Protein 4CBP (pdb70)

Organism: Drosophila melanogaster (NCBI:txid7227)

Solvent-accessible surface area: 21229 Å² total

B-factor: mean 26.43, std 11.78, range [4.87, 69.65]

CATH classification: 2.60.40.10 (+1 more: 2.60.40.10)

Structure (mmCIF, N/CA/C/O backbone):
data_4CBP
#
_entry.id   4CBP
#
_cell.length_a   49.856
_cell.length_b   99.732
_cell.length_c   56.280
_cell.angle_alpha   90.00
_cell.angle_beta   91.99
_cell.angle_gamma   90.00
#
_symmetry.space_group_name_H-M   'P 1 21 1'
#
loop_
_entity.id
_entity.type
_entity.pdbx_description
1 polymer 'NEURAL/ECTODERMAL DEVELOPMENT FACTOR IMP-L2'
2 non-polymer GLYCEROL
3 water water
#
loop_
_atom_site.group_PDB
_atom_site.id
_atom_site.type_symbol
_atom_site.label_atom_id
_atom_site.label_alt_id
_atom_site.label_comp_id
_atom_site.label_asym_id
_atom_site.label_entity_id
_atom_site.label_seq_id
_atom_site.pdbx_PDB_ins_code
_atom_site.Cartn_x
_atom_site.Cartn_y
_atom_site.Cartn_z
_atom_site.occupancy
_atom_site.B_iso_or_equiv
_atom_site.auth_seq_id
_atom_site.auth_comp_id
_atom_site.auth_asym_id
_atom_site.auth_atom_id
_atom_site.pdbx_PDB_model_num
ATOM 1 N N . PRO A 1 44 ? 3.425 -18.080 47.367 1.00 43.75 23 PRO A N 1
ATOM 2 C CA . PRO A 1 44 ? 3.342 -18.916 48.570 1.00 45.16 23 PRO A CA 1
ATOM 3 C C . PRO A 1 44 ? 2.661 -18.159 49.705 1.00 47.97 23 PRO A C 1
ATOM 4 O O . PRO A 1 44 ? 2.919 -18.331 50.897 1.00 50.34 23 PRO A O 1
ATOM 8 N N . ARG A 1 45 ? 1.727 -17.334 49.259 1.00 47.50 24 ARG A N 1
ATOM 9 C CA . ARG A 1 45 ? 0.962 -16.337 50.006 1.00 45.97 24 ARG A CA 1
ATOM 10 C C . ARG A 1 45 ? 1.323 -15.899 51.437 1.00 43.05 24 ARG A C 1
ATOM 11 O O . ARG A 1 45 ? 0.563 -15.141 52.023 1.00 44.21 24 ARG A O 1
ATOM 19 N N . ASN A 1 46 ? 2.443 -16.314 52.017 1.00 42.99 25 ASN A N 1
ATOM 20 C CA . ASN A 1 46 ? 3.079 -15.350 52.906 1.00 40.51 25 ASN A CA 1
ATOM 21 C C . ASN A 1 46 ? 3.783 -14.472 51.904 1.00 36.43 25 ASN A C 1
ATOM 22 O O . ASN A 1 46 ? 4.408 -14.978 50.970 1.00 34.37 25 ASN A O 1
ATOM 27 N N . ARG A 1 47 ? 3.641 -13.164 52.065 1.00 34.40 26 ARG A N 1
ATOM 28 C CA . ARG A 1 47 ? 4.109 -12.229 51.059 1.00 31.87 26 ARG A CA 1
ATOM 29 C C . ARG A 1 47 ? 5.626 -12.301 50.891 1.00 27.15 26 ARG A C 1
ATOM 30 O O . ARG A 1 47 ? 6.164 -11.909 49.857 1.00 28.41 26 ARG A O 1
ATOM 38 N N . ALA A 1 48 ? 6.304 -12.828 51.904 1.00 24.52 27 ALA A N 1
ATOM 39 C CA . ALA A 1 48 ? 7.763 -12.933 51.898 1.00 22.15 27 ALA A CA 1
ATOM 40 C C . ALA A 1 48 ? 8.312 -13.790 50.754 1.00 22.71 27 ALA A C 1
ATOM 41 O O . ALA A 1 48 ? 9.493 -13.711 50.434 1.00 22.53 27 ALA A O 1
ATOM 43 N N . PHE A 1 49 ? 7.467 -14.620 50.149 1.00 23.52 28 PHE A N 1
ATOM 44 C CA . PHE A 1 49 ? 7.944 -15.513 49.100 1.00 26.34 28 PHE A CA 1
ATOM 45 C C . PHE A 1 49 ? 7.622 -15.037 47.680 1.00 28.34 28 PHE A C 1
ATOM 46 O O . PHE A 1 49 ? 7.799 -15.789 46.730 1.00 30.35 28 PHE A O 1
ATOM 54 N N . GLU A 1 50 ? 7.172 -13.790 47.531 1.00 29.82 29 GLU A N 1
ATOM 55 C CA . GLU A 1 50 ? 6.702 -13.290 46.230 1.00 32.98 29 GLU A CA 1
ATOM 56 C C . GLU A 1 50 ? 7.618 -12.290 45.497 1.00 36.60 29 GLU A C 1
ATOM 57 O O . GLU A 1 50 ? 7.126 -11.494 44.685 1.00 38.45 29 GLU A O 1
ATOM 63 N N . ALA A 1 51 ? 8.922 -12.298 45.760 1.00 37.47 30 ALA A N 1
ATOM 64 C CA . ALA A 1 51 ? 9.824 -11.403 45.015 1.00 37.10 30 ALA A CA 1
ATOM 65 C C . ALA A 1 51 ? 9.831 -11.792 43.537 1.00 36.97 30 ALA A C 1
ATOM 66 O O . ALA A 1 51 ? 9.775 -12.983 43.226 1.00 38.36 30 ALA A O 1
ATOM 68 N N . ASP A 1 52 ? 9.895 -10.823 42.621 1.00 34.84 31 ASP A N 1
ATOM 69 C CA . ASP A 1 52 ? 9.970 -9.392 42.912 1.00 31.75 31 ASP A CA 1
ATOM 70 C C . ASP A 1 52 ? 8.592 -8.742 42.825 1.00 27.88 31 ASP A C 1
ATOM 71 O O . ASP A 1 52 ? 7.862 -8.964 41.858 1.00 29.42 31 ASP A O 1
ATOM 76 N N . TRP A 1 53 ? 8.240 -7.925 43.811 1.00 23.68 32 TRP A N 1
ATOM 77 C CA . TRP A 1 53 ? 7.007 -7.153 43.728 1.00 20.68 32 TRP A CA 1
ATOM 78 C C . TRP A 1 53 ? 7.229 -5.762 44.309 1.00 17.76 32 TRP A C 1
ATOM 79 O O . TRP A 1 53 ? 8.101 -5.568 45.158 1.00 16.89 32 TRP A O 1
ATOM 90 N N . LEU A 1 54 ? 6.444 -4.798 43.844 1.00 16.74 33 LEU A N 1
ATOM 91 C CA . LEU A 1 54 ? 6.630 -3.405 44.245 1.00 15.27 33 LEU A CA 1
ATOM 92 C C . LEU A 1 54 ? 5.350 -2.612 43.977 1.00 16.30 33 LEU A C 1
ATOM 93 O O . LEU A 1 54 ? 4.783 -2.683 42.880 1.00 19.38 33 LEU A O 1
ATOM 98 N N . LYS A 1 55 ? 4.888 -1.879 44.988 1.00 15.36 34 LYS A N 1
ATOM 99 C CA . LYS A 1 55 ? 3.624 -1.151 44.910 1.00 16.16 34 LYS A CA 1
ATOM 100 C C . LYS A 1 55 ? 3.761 0.235 45.527 1.00 14.92 34 LYS A C 1
ATOM 101 O O . LYS A 1 55 ? 4.339 0.360 46.604 1.00 14.83 34 LYS A O 1
ATOM 107 N N . PHE A 1 56 ? 3.220 1.266 44.873 1.00 14.68 35 PHE A N 1
ATOM 108 C CA . PHE A 1 56 ? 3.126 2.580 45.524 1.00 14.22 35 PHE A CA 1
ATOM 109 C C . PHE A 1 56 ? 2.195 2.520 46.724 1.00 14.88 35 PHE A C 1
ATOM 110 O O . PHE A 1 56 ? 1.106 1.939 46.641 1.00 16.58 35 PHE A O 1
ATOM 118 N N . THR A 1 57 ? 2.625 3.111 47.837 1.00 13.85 36 THR A N 1
ATOM 119 C CA . THR A 1 57 ? 1.756 3.284 48.996 1.00 13.89 36 THR A CA 1
ATOM 120 C C . THR A 1 57 ? 1.450 4.773 49.208 1.00 13.93 36 THR A C 1
ATOM 121 O O . THR A 1 57 ? 0.439 5.122 49.811 1.00 16.19 36 THR A O 1
ATOM 125 N N . LYS A 1 58 ? 2.324 5.644 48.712 1.00 14.27 37 LYS A N 1
ATOM 126 C CA . LYS A 1 58 ? 1.972 7.058 48.534 1.00 16.61 37 LYS A CA 1
ATOM 127 C C . LYS A 1 58 ? 2.415 7.488 47.153 1.00 17.17 37 LYS A C 1
ATOM 128 O O . LYS A 1 58 ? 3.603 7.630 46.894 1.00 15.57 37 LYS A O 1
ATOM 134 N N A THR A 1 59 ? 1.458 7.650 46.246 0.43 16.97 38 THR A N 1
ATOM 135 N N C THR A 1 59 ? 1.451 7.702 46.268 0.57 17.89 38 THR A N 1
ATOM 136 C CA A THR A 1 59 ? 1.777 8.161 44.924 0.43 19.16 38 THR A CA 1
ATOM 137 C CA C THR A 1 59 ? 1.741 8.146 44.915 0.57 21.41 38 THR A CA 1
ATOM 138 C C A THR A 1 59 ? 1.933 9.664 45.016 0.43 20.53 38 THR A C 1
ATOM 139 C C C THR A 1 59 ? 1.849 9.666 44.905 0.57 22.30 38 THR A C 1
ATOM 140 O O A THR A 1 59 ? 1.167 10.332 45.710 0.43 22.50 38 THR A O 1
ATOM 141 O O C THR A 1 59 ? 0.964 10.349 45.427 0.57 25.04 38 THR A O 1
ATOM 148 N N . PRO A 1 60 ? 2.936 10.207 44.325 1.00 22.40 39 PRO A N 1
ATOM 149 C CA . PRO A 1 60 ? 3.074 11.665 44.292 1.00 23.07 39 PRO A CA 1
ATOM 150 C C . PRO A 1 60 ? 1.882 12.314 43.579 1.00 25.34 39 PRO A C 1
ATOM 151 O O . PRO A 1 60 ? 1.261 11.695 42.713 1.00 24.91 39 PRO A O 1
ATOM 155 N N . PRO A 1 61 ? 1.544 13.546 43.966 1.00 26.15 40 PRO A N 1
ATOM 156 C CA . PRO A 1 61 ? 0.406 14.250 43.364 1.00 27.26 40 PRO A CA 1
ATOM 157 C C . PRO A 1 61 ? 0.612 14.448 41.861 1.00 26.54 40 PRO A C 1
ATOM 158 O O . PRO A 1 61 ? 1.754 14.603 41.429 1.00 26.29 40 PRO A O 1
ATOM 162 N N . THR A 1 62 ? -0.456 14.424 41.070 1.00 26.51 41 THR A N 1
ATOM 163 C CA . THR A 1 62 ? -0.287 14.550 39.626 1.00 25.91 41 THR A CA 1
ATOM 164 C C . THR A 1 62 ? 0.092 15.987 39.265 1.00 24.55 41 THR A C 1
ATOM 165 O O . THR A 1 62 ? 0.786 16.237 38.278 1.00 23.14 41 THR A O 1
ATOM 169 N N . LYS A 1 63 ? -0.352 16.926 40.089 1.00 26.40 42 LYS A N 1
ATOM 170 C CA . LYS A 1 63 ? -0.122 18.340 39.833 1.00 26.83 42 LYS A CA 1
ATOM 171 C C . LYS A 1 63 ? -0.057 19.123 41.134 1.00 26.32 42 LYS A C 1
ATOM 172 O O . LYS A 1 63 ? -0.829 18.870 42.057 1.00 27.72 42 LYS A O 1
ATOM 178 N N . LEU A 1 64 ? 0.886 20.057 41.207 1.00 23.48 43 LEU A N 1
ATOM 179 C CA . LEU A 1 64 ? 0.999 20.959 42.345 1.00 23.48 43 LEU A CA 1
ATOM 180 C C . LEU A 1 64 ? 1.120 22.379 41.835 1.00 25.43 43 LEU A C 1
ATOM 181 O O . LEU A 1 64 ? 1.729 22.617 40.790 1.00 25.93 43 LEU A O 1
ATOM 186 N N . GLN A 1 65 ? 0.525 23.312 42.573 1.00 25.33 44 GLN A N 1
ATOM 187 C CA . GLN A 1 65 ? 0.643 24.730 42.277 1.00 25.66 44 GLN A CA 1
ATOM 188 C C . GLN A 1 65 ? 1.535 25.376 43.318 1.00 24.96 44 GLN A C 1
ATOM 189 O O . GLN A 1 65 ? 1.201 25.378 44.505 1.00 26.18 44 GLN A O 1
ATOM 195 N N . GLN A 1 66 ? 2.665 25.925 42.886 1.00 22.03 45 GLN A N 1
ATOM 196 C CA . GLN A 1 66 ? 3.577 26.558 43.826 1.00 21.02 45 GLN A CA 1
ATOM 197 C C . GLN A 1 66 ? 3.136 27.972 44.158 1.00 23.05 45 GLN A C 1
ATOM 198 O O . GLN A 1 66 ? 2.981 28.801 43.262 1.00 25.58 45 GLN A O 1
ATOM 204 N N . ALA A 1 67 ? 2.937 28.247 45.444 1.00 21.90 46 ALA A N 1
ATOM 205 C CA . ALA A 1 67 ? 2.702 29.617 45.882 1.00 24.06 46 ALA A CA 1
ATOM 206 C C . ALA A 1 67 ? 4.039 30.342 45.904 1.00 23.95 46 ALA A C 1
ATOM 207 O O . ALA A 1 67 ? 5.082 29.723 46.088 1.00 26.03 46 ALA A O 1
ATOM 209 N N . ASP A 1 68 ? 4.017 31.653 45.711 1.00 23.38 47 ASP A N 1
ATOM 210 C CA . ASP A 1 68 ? 5.257 32.409 45.703 1.00 23.46 47 ASP A CA 1
ATOM 211 C C . ASP A 1 68 ? 5.982 32.245 47.038 1.00 25.96 47 ASP A C 1
ATOM 212 O O . ASP A 1 68 ? 5.374 32.372 48.103 1.00 26.97 47 ASP A O 1
ATOM 217 N N . GLY A 1 69 ? 7.272 31.930 46.974 1.00 25.74 48 GLY A N 1
ATOM 218 C CA . GLY A 1 69 ? 8.069 31.724 48.170 1.00 26.44 48 GLY A CA 1
ATOM 219 C C . GLY A 1 69 ? 7.889 30.392 48.882 1.00 27.12 48 GLY A C 1
ATOM 220 O O . GLY A 1 69 ? 8.570 30.127 49.881 1.00 27.90 48 GLY A O 1
ATOM 221 N N . ALA A 1 70 ? 6.986 29.547 48.389 1.00 26.15 49 ALA A N 1
ATOM 222 C CA . ALA A 1 70 ? 6.725 28.270 49.052 1.00 23.52 49 ALA A CA 1
ATOM 223 C C . ALA A 1 70 ? 7.798 27.236 48.741 1.00 23.71 49 ALA A C 1
ATOM 224 O O . ALA A 1 70 ? 8.317 27.178 47.624 1.00 24.79 49 ALA A O 1
ATOM 226 N N . THR A 1 71 ? 8.133 26.429 49.745 1.00 22.24 50 THR A N 1
ATOM 227 C CA . THR A 1 71 ? 8.984 25.263 49.537 1.00 22.96 50 THR A CA 1
ATOM 228 C C . THR A 1 71 ? 8.066 24.089 49.267 1.00 23.41 50 THR A C 1
ATOM 229 O O . THR A 1 71 ? 7.132 23.838 50.036 1.00 24.49 50 THR A O 1
ATOM 233 N N . ILE A 1 72 ? 8.309 23.393 48.157 1.00 21.37 51 ILE A N 1
ATOM 234 C CA . ILE A 1 72 ? 7.505 22.248 47.777 1.00 19.96 51 ILE A CA 1
ATOM 235 C C . ILE A 1 72 ? 8.198 20.974 48.230 1.00 19.72 51 ILE A C 1
ATOM 236 O O . ILE A 1 72 ? 9.387 20.791 47.989 1.00 18.67 51 ILE A O 1
ATOM 241 N N . GLU A 1 73 ? 7.458 20.109 48.910 1.00 20.13 52 GLU A N 1
ATOM 242 C CA . GLU A 1 73 ? 7.973 18.781 49.225 1.00 20.70 52 GLU A CA 1
ATOM 243 C C . GLU A 1 73 ? 7.116 17.730 48.533 1.00 19.64 52 GLU A C 1
ATOM 244 O O . GLU A 1 73 ? 5.933 17.591 48.844 1.00 23.01 52 GLU A O 1
ATOM 250 N N . ILE A 1 74 ? 7.706 17.009 47.578 1.00 16.81 53 ILE A N 1
ATOM 251 C CA . ILE A 1 74 ? 6.974 15.980 46.852 1.00 15.45 53 ILE A CA 1
ATOM 252 C C . ILE A 1 74 ? 7.311 14.647 47.493 1.00 15.32 53 ILE A C 1
ATOM 253 O O . ILE A 1 74 ? 8.478 14.272 47.568 1.00 16.02 53 ILE A O 1
ATOM 258 N N . VAL A 1 75 ? 6.291 13.937 47.955 1.00 14.72 54 VAL A N 1
ATOM 259 C CA . VAL A 1 75 ? 6.512 12.694 48.692 1.00 13.20 54 VAL A CA 1
ATOM 260 C C . VAL A 1 75 ? 6.097 11.482 47.883 1.00 13.50 54 VAL A C 1
ATOM 261 O O . VAL A 1 75 ? 5.010 11.442 47.314 1.00 16.30 54 VAL A O 1
ATOM 265 N N A CYS A 1 76 ? 6.987 10.497 47.866 0.53 12.59 55 CYS A N 1
ATOM 266 N N B CYS A 1 76 ? 6.957 10.481 47.802 0.47 12.74 55 CYS A N 1
ATOM 267 C CA A CYS A 1 76 ? 6.757 9.209 47.232 0.53 13.07 55 CYS A CA 1
ATOM 268 C CA B CYS A 1 76 ? 6.498 9.214 47.253 0.47 13.27 55 CYS A CA 1
ATOM 269 C C A CYS A 1 76 ? 6.952 8.115 48.278 0.53 12.58 55 CYS A C 1
ATOM 270 C C B CYS A 1 76 ? 6.966 8.081 48.142 0.47 12.37 55 CYS A C 1
ATOM 271 O O A CYS A 1 76 ? 7.878 8.199 49.083 0.53 14.29 55 CYS A O 1
ATOM 272 O O B CYS A 1 76 ? 8.074 8.097 48.681 0.47 13.44 55 CYS A O 1
ATOM 277 N N . GLU A 1 77 ? 6.095 7.095 48.292 1.00 11.30 56 GLU A N 1
ATOM 278 C CA . GLU A 1 77 ? 6.329 5.982 49.196 1.00 10.76 56 GLU A CA 1
ATOM 279 C C . GLU A 1 77 ? 5.917 4.708 48.495 1.00 10.78 56 GLU A C 1
ATOM 280 O O . GLU A 1 77 ? 4.957 4.704 47.724 1.00 11.69 56 GLU A O 1
ATOM 302 N N . GLY A 1 80 ? 7.813 -3.075 48.882 1.00 13.14 59 GLY A N 1
ATOM 303 C CA . GLY A 1 80 ? 8.087 -4.200 48.007 1.00 14.10 59 GLY A CA 1
ATOM 304 C C . GLY A 1 80 ? 9.077 -5.182 48.589 1.00 14.23 59 GLY A C 1
ATOM 305 O O . GLY A 1 80 ? 9.534 -5.020 49.714 1.00 14.43 59 GLY A O 1
ATOM 306 N N . SER A 1 81 ? 9.394 -6.221 47.821 1.00 15.12 60 SER A N 1
ATOM 307 C CA . SER A 1 81 ? 10.359 -7.221 48.265 1.00 16.06 60 SER A CA 1
ATOM 308 C C . SER A 1 81 ? 11.778 -6.655 48.352 1.00 15.77 60 SER A C 1
ATOM 309 O O . SER A 1 81 ? 12.110 -5.665 47.680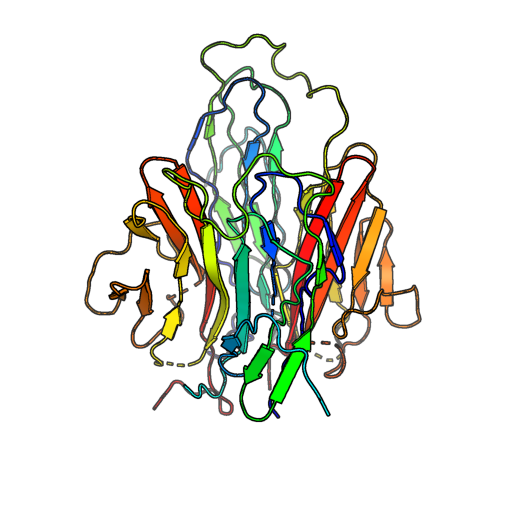 1.00 16.95 60 SER A O 1
ATOM 312 N N . GLN A 1 82 ? 12.601 -7.294 49.186 1.00 15.63 61 GLN A N 1
ATOM 313 C CA . GLN A 1 82 ? 13.968 -6.858 49.460 1.00 16.06 61 GLN A CA 1
ATOM 314 C C . GLN A 1 82 ? 13.966 -5.403 49.925 1.00 15.76 61 GLN A C 1
ATOM 315 O O . GLN A 1 82 ? 13.106 -5.027 50.715 1.00 16.63 61 GLN A O 1
ATOM 321 N N . VAL A 1 83 ? 14.927 -4.600 49.468 1.00 14.57 62 VAL A N 1
ATOM 322 C CA . VAL A 1 83 ? 14.970 -3.183 49.844 1.00 15.45 62 VAL A CA 1
ATOM 323 C C . VAL A 1 83 ? 14.819 -2.322 48.590 1.00 15.81 62 VAL A C 1
ATOM 324 O O . VAL A 1 83 ? 15.790 -2.077 47.872 1.00 17.53 62 VAL A O 1
ATOM 328 N N . PRO A 1 84 ? 13.592 -1.874 48.307 1.00 14.30 63 PRO A N 1
ATOM 329 C CA . PRO A 1 84 ? 13.374 -1.055 47.113 1.00 13.81 63 PRO A CA 1
ATOM 330 C C . PRO A 1 84 ? 14.146 0.248 47.211 1.00 13.67 63 PRO A C 1
ATOM 331 O O . PRO A 1 84 ? 14.331 0.776 48.318 1.00 15.27 63 PRO A O 1
ATOM 335 N N . SER A 1 85 ? 14.609 0.749 46.071 1.00 14.79 64 SER A N 1
ATOM 336 C CA . SER A 1 85 ? 15.267 2.048 46.031 1.00 14.99 64 SER A CA 1
ATOM 337 C C . SER A 1 85 ? 14.384 3.061 45.330 1.00 14.66 64 SER A C 1
ATOM 338 O O . SER A 1 85 ? 13.639 2.709 44.415 1.00 15.08 64 SER A O 1
ATOM 341 N N . ILE A 1 86 ? 14.479 4.319 45.752 1.00 13.36 65 ILE A N 1
ATOM 342 C CA . ILE A 1 86 ? 13.752 5.402 45.098 1.00 12.39 65 ILE A CA 1
ATOM 343 C C . ILE A 1 86 ? 14.698 6.466 44.564 1.00 13.32 65 ILE A C 1
ATOM 344 O O . ILE A 1 86 ? 15.586 6.944 45.278 1.00 14.84 65 ILE A O 1
ATOM 349 N N A GLN A 1 87 ? 14.511 6.809 43.295 0.64 14.06 66 GLN A N 1
ATOM 350 N N B GLN A 1 87 ? 14.481 6.852 43.312 0.36 15.48 66 GLN A N 1
ATOM 351 C CA A GLN A 1 87 ? 15.257 7.875 42.649 0.64 17.07 66 GLN A CA 1
ATOM 352 C CA B GLN A 1 87 ? 15.288 7.866 42.648 0.36 18.68 66 GLN A CA 1
ATOM 353 C C A GLN A 1 87 ? 14.288 8.938 42.153 0.64 17.41 66 GLN A C 1
ATOM 354 C C B GLN A 1 87 ? 14.399 8.926 42.001 0.36 17.74 66 GLN A C 1
ATOM 355 O O A GLN A 1 87 ? 13.198 8.623 41.675 0.64 18.27 66 GLN A O 1
ATOM 356 O O B GLN A 1 87 ? 13.465 8.595 41.270 0.36 16.72 66 GLN A O 1
ATOM 367 N N . TRP A 1 88 ? 14.681 10.198 42.275 1.00 17.74 67 TRP A N 1
ATOM 368 C CA . TRP A 1 88 ? 13.915 11.283 41.678 1.00 17.60 67 TRP A CA 1
ATOM 369 C C . TRP A 1 88 ? 14.604 11.783 40.413 1.00 18.88 67 TRP A C 1
ATOM 370 O O . TRP A 1 88 ? 15.800 12.065 40.415 1.00 20.79 67 TRP A O 1
ATOM 381 N N . VAL A 1 89 ? 13.835 11.898 39.338 1.00 18.63 68 VAL A N 1
ATOM 382 C CA . VAL A 1 89 ? 14.346 12.397 38.069 1.00 20.47 68 VAL A CA 1
ATOM 383 C C . VAL A 1 89 ? 13.633 13.691 37.708 1.00 20.14 68 VAL A C 1
ATOM 384 O O . VAL A 1 89 ? 12.402 13.738 37.656 1.00 21.14 68 VAL A O 1
ATOM 388 N N . VAL A 1 90 ? 14.409 14.745 37.478 1.00 19.63 69 VAL A N 1
ATOM 389 C CA . VAL A 1 90 ? 13.842 16.040 37.140 1.00 20.57 69 VAL A CA 1
ATOM 390 C C . VAL A 1 90 ? 13.863 16.253 35.632 1.00 22.03 69 VAL A C 1
ATOM 391 O O . VAL A 1 90 ? 14.888 16.045 34.984 1.00 22.43 69 VAL A O 1
ATOM 395 N N . GLY A 1 91 ? 12.723 16.648 35.074 1.00 23.32 70 GLY A N 1
ATOM 396 C CA . GLY A 1 91 ? 12.657 17.078 33.689 1.00 25.51 70 GLY A CA 1
ATOM 397 C C . GLY A 1 91 ? 12.850 15.999 32.640 1.00 30.45 70 GLY A C 1
ATOM 398 O O . GLY A 1 91 ? 13.226 16.291 31.508 1.00 35.44 70 GLY A O 1
ATOM 399 N N . HIS A 1 92 ? 12.596 14.751 33.010 1.00 31.63 71 HIS A N 1
ATOM 400 C CA . HIS A 1 92 ? 12.641 13.646 32.056 1.00 34.99 71 HIS A CA 1
ATOM 401 C C . HIS A 1 92 ? 11.464 12.724 32.290 1.00 35.51 71 HIS A C 1
ATOM 402 O O . HIS A 1 92 ? 11.434 11.975 33.271 1.00 37.11 71 HIS A O 1
ATOM 409 N N . LEU A 1 93 ? 10.499 12.765 31.380 1.00 34.01 72 LEU A N 1
ATOM 410 C CA . LEU A 1 93 ? 9.309 11.944 31.527 1.00 33.15 72 LEU A CA 1
ATOM 411 C C . LEU A 1 93 ? 9.552 10.514 31.092 1.00 30.77 72 LEU A C 1
ATOM 412 O O . LEU A 1 93 ? 10.352 10.263 30.189 1.00 29.71 72 LEU A O 1
ATOM 417 N N . PRO A 1 94 ? 8.863 9.569 31.746 1.00 28.95 73 PRO A N 1
ATOM 418 C CA . PRO A 1 94 ? 8.924 8.170 31.326 1.00 28.00 73 PRO A CA 1
ATOM 419 C C . PRO A 1 94 ? 8.521 7.999 29.872 1.00 26.51 73 PRO A C 1
ATOM 420 O O . PRO A 1 94 ? 7.659 8.722 29.366 1.00 26.51 73 PRO A O 1
ATOM 424 N N . ARG A 1 95 ? 9.173 7.055 29.212 1.00 25.67 74 ARG A N 1
ATOM 425 C CA . ARG A 1 95 ? 8.793 6.622 27.881 1.00 29.08 74 ARG A CA 1
ATOM 426 C C . ARG A 1 95 ? 8.932 5.115 27.847 1.00 30.60 74 ARG A C 1
ATOM 427 O O . ARG A 1 95 ? 9.908 4.574 28.357 1.00 31.80 74 ARG A O 1
ATOM 435 N N . SER A 1 96 ? 7.960 4.433 27.257 1.00 30.05 75 SER A N 1
ATOM 436 C CA . SER A 1 96 ? 7.971 2.974 27.270 1.00 34.11 75 SER A CA 1
ATOM 437 C C . SER A 1 96 ? 7.712 2.400 25.891 1.00 32.92 75 SER A C 1
ATOM 438 O O . SER A 1 96 ? 6.891 2.919 25.152 1.00 29.82 75 SER A O 1
ATOM 441 N N . ALA A 1 107 ? 15.992 -15.870 40.672 1.00 46.34 86 ALA A N 1
ATOM 442 C CA . ALA A 1 107 ? 15.277 -15.674 41.928 1.00 44.24 86 ALA A CA 1
ATOM 443 C C . ALA A 1 107 ? 15.576 -16.801 42.908 1.00 41.27 86 ALA A C 1
ATOM 444 O O . ALA A 1 107 ? 15.415 -17.979 42.584 1.00 40.20 86 ALA A O 1
ATOM 446 N N . GLU A 1 108 ? 16.012 -16.433 44.107 1.00 38.23 87 GLU A N 1
ATOM 447 C CA . GLU A 1 108 ? 16.310 -17.415 45.138 1.00 35.13 87 GLU A CA 1
ATOM 448 C C . GLU A 1 108 ? 15.050 -18.134 45.587 1.00 28.96 87 GLU A C 1
ATOM 449 O O . GLU A 1 108 ? 13.973 -17.544 45.649 1.00 28.98 87 GLU A O 1
ATOM 455 N N . GLU A 1 109 ? 15.192 -19.416 45.898 1.00 24.43 88 GLU A N 1
ATOM 456 C CA . GLU A 1 109 ? 14.106 -20.176 46.500 1.00 21.96 88 GLU A CA 1
ATOM 457 C C . GLU A 1 109 ? 14.130 -19.924 47.999 1.00 22.17 88 GLU A C 1
ATOM 458 O O . GLU A 1 109 ? 14.500 -20.787 48.788 1.00 23.02 88 GLU A O 1
ATOM 464 N N . ALA A 1 110 ? 13.742 -18.714 48.382 1.00 21.29 89 ALA A N 1
ATOM 465 C CA . ALA A 1 110 ? 13.928 -18.252 49.744 1.00 21.54 89 ALA A CA 1
ATOM 466 C C . ALA A 1 110 ? 13.021 -17.065 49.995 1.00 21.93 89 ALA A C 1
ATOM 467 O O . ALA A 1 110 ? 12.635 -16.375 49.048 1.00 21.45 89 ALA A O 1
ATOM 469 N N . PRO A 1 111 ? 12.673 -16.828 51.270 1.00 22.33 90 PRO A N 1
ATOM 470 C CA . PRO A 1 111 ? 11.917 -15.617 51.600 1.00 22.02 90 PRO A CA 1
ATOM 471 C C . PRO A 1 111 ? 12.782 -14.383 51.442 1.00 21.08 90 PRO A C 1
ATOM 472 O O . PRO A 1 111 ? 14.010 -14.470 51.454 1.00 23.63 90 PRO A O 1
ATOM 476 N N . SER A 1 112 ? 12.133 -13.240 51.287 1.00 19.50 91 SER A N 1
ATOM 477 C CA . SER A 1 112 ? 12.840 -11.973 51.218 1.00 19.55 91 SER A CA 1
ATOM 478 C C . SER A 1 112 ? 12.348 -11.041 52.300 1.00 17.15 91 SER A C 1
ATOM 479 O O . SER A 1 112 ? 11.294 -11.263 52.897 1.00 17.66 91 SER A O 1
ATOM 482 N N . ALA A 1 113 ? 13.116 -9.985 52.531 1.00 15.90 92 ALA A N 1
ATOM 483 C CA . ALA A 1 113 ? 12.644 -8.872 53.334 1.00 13.52 92 ALA A CA 1
ATOM 484 C C . ALA A 1 113 ? 11.480 -8.197 52.618 1.00 12.59 92 ALA A C 1
ATOM 485 O O . ALA A 1 113 ? 11.273 -8.393 51.418 1.00 14.01 92 ALA A O 1
ATOM 487 N N . ILE A 1 114 ? 10.713 -7.418 53.366 1.00 13.69 93 ILE A N 1
ATOM 488 C CA . ILE A 1 114 ? 9.683 -6.576 52.782 1.00 12.48 93 ILE A CA 1
ATOM 489 C C . ILE A 1 114 ? 9.868 -5.196 53.394 1.00 12.94 93 ILE A C 1
ATOM 490 O O . ILE A 1 114 ? 9.856 -5.062 54.610 1.00 14.95 93 ILE A O 1
ATOM 495 N N . VAL A 1 115 ? 10.058 -4.185 52.554 1.00 11.74 94 VAL A N 1
ATOM 496 C CA . VAL A 1 115 ? 10.397 -2.850 53.058 1.00 11.29 94 VAL A CA 1
ATOM 497 C C . VAL A 1 115 ? 9.495 -1.785 52.461 1.00 11.34 94 VAL A C 1
ATOM 498 O O . VAL A 1 115 ? 9.249 -1.769 51.249 1.00 11.46 94 VAL A O 1
ATOM 502 N N . ARG A 1 116 ? 8.982 -0.919 53.334 1.00 10.38 95 ARG A N 1
ATOM 503 C CA . ARG A 1 116 ? 8.217 0.254 52.938 1.00 10.82 95 ARG A CA 1
ATOM 504 C C . ARG A 1 116 ? 9.127 1.469 53.094 1.00 10.90 95 ARG A C 1
ATOM 505 O O . ARG A 1 116 ? 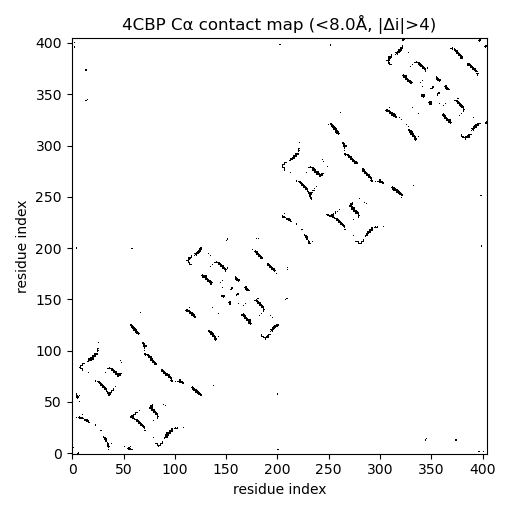9.598 1.758 54.204 1.00 11.44 95 ARG A O 1
ATOM 513 N N . VAL A 1 117 ? 9.375 2.161 51.986 1.00 9.93 96 VAL A N 1
ATOM 514 C CA . VAL A 1 117 ? 10.375 3.221 51.952 1.00 10.19 96 VAL A CA 1
ATOM 515 C C . VAL A 1 117 ? 9.763 4.499 51.385 1.00 10.24 96 VAL A C 1
ATOM 516 O O . VAL A 1 117 ? 8.963 4.458 50.445 1.00 10.22 96 VAL A O 1
ATOM 520 N N A ARG A 1 118 ? 10.134 5.621 51.993 0.25 10.99 97 ARG A N 1
ATOM 521 N N B ARG A 1 118 ? 10.124 5.626 51.985 0.25 10.48 97 ARG A N 1
ATOM 522 N N C ARG A 1 118 ? 10.166 5.631 51.952 0.50 10.34 97 ARG A N 1
ATOM 523 C CA A ARG A 1 118 ? 9.620 6.941 51.640 0.25 11.47 97 ARG A CA 1
ATOM 524 C CA B ARG A 1 118 ? 9.593 6.922 51.587 0.25 10.39 97 ARG A CA 1
ATOM 525 C CA C ARG A 1 118 ? 9.595 6.934 51.629 0.50 10.31 97 ARG A CA 1
ATOM 526 C C A ARG A 1 118 ? 10.763 7.845 51.191 0.25 12.06 97 ARG A C 1
ATOM 527 C C B ARG A 1 118 ? 10.732 7.860 51.207 0.25 11.42 97 ARG A C 1
ATOM 528 C C C ARG A 1 118 ? 10.709 7.907 51.245 0.50 11.95 97 ARG A C 1
ATOM 529 O O A ARG A 1 118 ? 11.836 7.846 51.797 0.25 12.17 97 ARG A O 1
ATOM 530 O O B ARG A 1 118 ? 11.768 7.898 51.873 0.25 11.45 97 ARG A O 1
ATOM 531 O O C ARG A 1 118 ? 11.714 8.011 51.954 0.50 12.30 97 ARG A O 1
ATOM 553 N N . SER A 1 119 ? 10.537 8.612 50.130 1.00 11.75 98 SER A N 1
ATOM 554 C CA . SER A 1 119 ? 11.525 9.590 49.690 1.00 12.62 98 SER A CA 1
ATOM 555 C C . SER A 1 119 ? 10.843 10.899 49.330 1.00 14.27 98 SER A C 1
ATOM 556 O O . SER A 1 119 ? 9.804 10.903 48.663 1.00 15.20 98 SER A O 1
ATOM 559 N N . SER A 1 120 ? 11.432 12.007 49.766 1.00 14.10 99 SER A N 1
ATOM 560 C CA . SER A 1 120 ? 10.901 13.335 49.454 1.00 15.35 99 SER A CA 1
ATOM 561 C C . SER A 1 120 ? 11.834 14.100 48.529 1.00 16.53 99 SER A C 1
ATOM 562 O O . SER A 1 120 ? 13.055 14.049 48.689 1.00 18.75 99 SER A O 1
ATOM 565 N N . HIS A 1 121 ? 11.259 14.817 47.568 1.00 13.90 100 HIS A N 1
ATOM 566 C CA . HIS A 1 121 ? 12.037 15.735 46.747 1.00 15.55 100 HIS A CA 1
ATOM 567 C C . HIS A 1 121 ? 11.689 17.158 47.168 1.00 16.96 100 HIS A C 1
ATOM 568 O O . HIS A 1 121 ? 10.514 17.524 47.178 1.00 18.58 100 HIS A O 1
ATOM 575 N N . ILE A 1 122 ? 12.704 17.940 47.543 1.00 17.40 101 ILE A N 1
ATOM 576 C CA . ILE A 1 122 ? 12.494 19.311 48.031 1.00 18.12 101 ILE A CA 1
ATOM 577 C C . ILE A 1 122 ? 12.797 20.368 46.968 1.00 19.10 101 ILE A C 1
ATOM 578 O O . ILE A 1 122 ? 13.896 20.400 46.416 1.00 19.93 101 ILE A O 1
ATOM 583 N N . ILE A 1 123 ? 11.819 21.232 46.688 1.00 18.65 102 ILE A N 1
ATOM 584 C CA . ILE A 1 123 ? 12.018 22.359 45.781 1.00 20.97 102 ILE A CA 1
ATOM 585 C C . ILE A 1 123 ? 12.007 23.622 46.622 1.00 21.71 102 ILE A C 1
ATOM 586 O O . ILE A 1 123 ? 10.940 24.066 47.046 1.00 23.91 102 ILE A O 1
ATOM 591 N N . ASP A 1 124 ? 13.186 24.175 46.886 1.00 22.37 103 ASP A N 1
ATOM 592 C CA . ASP A 1 124 ? 13.291 25.343 47.759 1.00 23.34 103 ASP A CA 1
ATOM 593 C C . ASP A 1 124 ? 13.752 26.556 46.959 1.00 23.09 103 ASP A C 1
ATOM 594 O O . ASP A 1 124 ? 14.677 27.282 47.338 1.00 25.16 103 ASP A O 1
ATOM 599 N N . HIS A 1 125 ? 13.079 26.747 45.832 1.00 21.53 104 HIS A N 1
ATOM 600 C CA . HIS A 1 125 ? 13.239 27.926 44.990 1.00 22.90 104 HIS A CA 1
ATOM 601 C C . HIS A 1 125 ? 11.944 28.111 44.209 1.00 22.07 104 HIS A C 1
ATOM 602 O O . HIS A 1 125 ? 11.160 27.167 44.072 1.00 21.77 104 HIS A O 1
ATOM 609 N N . VAL A 1 126 ? 11.707 29.321 43.709 1.00 22.67 105 VAL A N 1
ATOM 610 C CA . VAL A 1 126 ? 10.569 29.549 42.826 1.00 21.65 105 VAL A CA 1
ATOM 611 C C . VAL A 1 126 ? 10.892 28.998 41.439 1.00 22.77 105 VAL A C 1
ATOM 612 O O . VAL A 1 126 ? 11.961 29.260 40.894 1.00 25.04 105 VAL A O 1
ATOM 616 N N . LEU A 1 127 ? 9.988 28.197 40.883 1.00 22.26 106 LEU A N 1
ATOM 617 C CA . LEU A 1 127 ? 10.182 27.692 39.528 1.00 22.00 106 LEU A CA 1
ATOM 618 C C . LEU A 1 127 ? 10.077 28.805 38.487 1.00 24.27 106 LEU A C 1
ATOM 619 O O . LEU A 1 127 ? 9.257 29.712 38.626 1.00 26.95 106 LEU A O 1
ATOM 624 N N . SER A 1 128 ? 10.904 28.731 37.446 1.00 25.17 107 SER A N 1
ATOM 625 C CA . SER A 1 128 ? 10.827 29.687 36.339 1.00 27.03 107 SER A CA 1
ATOM 626 C C . SER A 1 128 ? 9.848 29.229 35.267 1.00 27.45 107 SER A C 1
ATOM 627 O O . SER A 1 128 ? 9.400 30.023 34.433 1.00 28.27 107 SER A O 1
ATOM 630 N N . GLU A 1 129 ? 9.543 27.937 35.281 1.00 26.52 108 GLU A N 1
ATOM 631 C CA . GLU A 1 129 ? 8.600 27.343 34.348 1.00 26.41 108 GLU A CA 1
ATOM 632 C C . GLU A 1 129 ? 8.068 26.068 34.987 1.00 24.67 108 GLU A C 1
ATOM 633 O O . GLU A 1 129 ? 8.630 25.587 35.977 1.00 23.66 108 GLU A O 1
ATOM 639 N N . ALA A 1 130 ? 6.986 25.522 34.444 1.00 23.71 109 ALA A N 1
ATOM 640 C CA . ALA A 1 130 ? 6.493 24.236 34.936 1.00 22.55 109 ALA A CA 1
ATOM 641 C C . ALA A 1 130 ? 7.557 23.161 34.707 1.00 21.52 109 ALA A C 1
ATOM 642 O O . ALA A 1 130 ? 8.214 23.138 33.669 1.00 21.82 109 ALA A O 1
ATOM 644 N N . ARG A 1 131 ? 7.748 22.293 35.693 1.00 19.55 110 ARG A N 1
ATOM 645 C CA . ARG A 1 131 ? 8.739 21.229 35.572 1.00 18.93 110 ARG A CA 1
ATOM 646 C C . ARG A 1 131 ? 8.134 19.922 36.030 1.00 18.50 110 ARG A C 1
ATOM 647 O O . ARG A 1 131 ? 7.227 19.910 36.861 1.00 19.64 110 ARG A O 1
ATOM 655 N N A THR A 1 132 ? 8.621 18.813 35.490 0.26 17.99 111 THR A N 1
ATOM 656 N N B THR A 1 132 ? 8.640 18.819 35.489 0.74 18.26 111 THR A N 1
ATOM 657 C CA A THR A 1 132 ? 8.122 17.522 35.933 0.26 17.70 111 THR A CA 1
ATOM 658 C CA B THR A 1 132 ? 8.166 17.492 35.874 0.74 18.33 111 THR A CA 1
ATOM 659 C C A THR A 1 132 ? 9.138 16.820 36.824 0.26 17.79 111 THR A C 1
ATOM 660 C C B THR A 1 132 ? 9.154 16.805 36.815 0.74 18.89 111 THR A C 1
ATOM 661 O O A THR A 1 132 ? 10.349 16.973 36.658 0.26 18.77 111 THR A O 1
ATOM 662 O O B THR A 1 132 ? 10.371 16.956 36.674 0.74 20.87 111 THR A O 1
ATOM 669 N N . TYR A 1 133 ? 8.619 16.060 37.781 1.00 16.63 112 TYR A N 1
ATOM 670 C CA . TYR A 1 133 ? 9.430 15.343 38.752 1.00 16.34 112 TYR A CA 1
ATOM 671 C C . TYR A 1 133 ? 8.910 13.926 38.779 1.00 16.80 112 TYR A C 1
ATOM 672 O O . TYR A 1 133 ? 7.715 13.706 38.991 1.00 18.61 112 TYR A O 1
ATOM 681 N N . THR A 1 134 ? 9.791 12.963 38.542 1.00 14.65 113 THR A N 1
ATOM 682 C CA . THR A 1 134 ? 9.362 11.576 38.465 1.00 16.29 113 THR A CA 1
ATOM 683 C C . THR A 1 134 ? 10.041 10.748 39.542 1.00 14.93 113 THR A C 1
ATOM 684 O O . THR A 1 134 ? 11.263 10.763 39.674 1.00 15.81 113 THR A O 1
ATOM 688 N N A CYS A 1 135 ? 9.220 10.043 40.309 0.49 13.99 114 CYS A N 1
ATOM 689 N N B CYS A 1 135 ? 9.236 9.999 40.291 0.06 15.06 114 CYS A N 1
ATOM 690 N N C CYS A 1 135 ? 9.263 10.054 40.355 0.45 15.74 114 CYS A N 1
ATOM 691 C CA A CYS A 1 135 ? 9.678 9.097 41.317 0.49 13.31 114 CYS A CA 1
ATOM 692 C CA B CYS A 1 135 ? 9.719 9.110 41.348 0.06 14.97 114 CYS A CA 1
ATOM 693 C CA C CYS A 1 135 ? 9.891 9.170 41.319 0.45 15.86 114 CYS A CA 1
ATOM 694 C C A CYS A 1 135 ? 9.866 7.745 40.638 0.49 15.08 114 CYS A C 1
ATOM 695 C C B CYS A 1 135 ? 9.840 7.669 40.844 0.06 15.11 114 CYS A C 1
ATOM 696 C C C CYS A 1 135 ? 9.889 7.773 40.722 0.45 16.29 114 CYS A C 1
ATOM 697 O O A CYS A 1 135 ? 8.930 7.233 40.021 0.49 17.42 114 CYS A O 1
ATOM 698 O O B CYS A 1 135 ? 8.831 7.011 40.591 0.06 15.73 114 CYS A O 1
ATOM 699 O O C CYS A 1 135 ? 8.868 7.271 40.251 0.45 18.78 114 CYS A O 1
ATOM 706 N N . VAL A 1 136 ? 11.071 7.180 40.707 1.00 14.60 115 VAL A N 1
ATOM 707 C CA . VAL A 1 136 ? 11.307 5.874 40.105 1.00 15.25 115 VAL A CA 1
ATOM 708 C C . VAL A 1 136 ? 11.695 4.886 41.176 1.00 15.19 115 VAL A C 1
ATOM 709 O O . VAL A 1 136 ? 12.680 5.092 41.890 1.00 16.12 115 VAL A O 1
ATOM 713 N N . GLY A 1 137 ? 10.917 3.814 41.292 1.00 15.15 116 GLY A N 1
ATOM 714 C CA . GLY A 1 137 ? 11.171 2.809 42.301 1.00 14.86 116 GLY A CA 1
ATOM 715 C C . GLY A 1 137 ? 11.668 1.536 41.642 1.00 15.00 116 GLY A C 1
ATOM 716 O O . GLY A 1 137 ? 11.195 1.151 40.567 1.00 16.40 116 GLY A O 1
ATOM 717 N N . ARG A 1 138 ? 12.644 0.897 42.268 1.00 15.32 117 ARG A N 1
ATOM 718 C CA . ARG A 1 138 ? 13.197 -0.353 41.731 1.00 15.94 117 ARG A CA 1
ATOM 719 C C . ARG A 1 138 ? 13.444 -1.385 42.819 1.00 16.78 117 ARG A C 1
ATOM 720 O O . ARG A 1 138 ? 13.947 -1.061 43.892 1.00 17.23 117 ARG A O 1
ATOM 728 N N . THR A 1 139 ? 13.096 -2.634 42.532 1.00 17.20 118 THR A N 1
ATOM 729 C CA . THR A 1 139 ? 13.592 -3.737 43.336 1.00 18.80 118 THR A CA 1
ATOM 730 C C . THR A 1 139 ? 13.688 -4.960 42.437 1.00 21.07 118 THR A C 1
ATOM 731 O O . THR A 1 139 ? 12.761 -5.261 41.684 1.00 21.65 118 THR A O 1
ATOM 735 N N . GLY A 1 140 ? 14.833 -5.632 42.484 1.00 23.35 119 GLY A N 1
ATOM 736 C CA . GLY A 1 140 ? 15.094 -6.715 41.551 1.00 24.80 119 GLY A CA 1
ATOM 737 C C . GLY A 1 140 ? 14.844 -6.250 40.127 1.00 27.77 119 GLY A C 1
ATOM 738 O O . GLY A 1 140 ? 15.365 -5.221 39.694 1.00 29.38 119 GLY A O 1
ATOM 739 N N . SER A 1 141 ? 13.992 -6.980 39.419 1.00 28.68 120 SER A N 1
ATOM 740 C CA . SER A 1 141 ? 13.692 -6.685 38.020 1.00 30.42 120 SER A CA 1
ATOM 741 C C . SER A 1 141 ? 12.452 -5.804 37.842 1.00 28.18 120 SER A C 1
ATOM 742 O O . SER A 1 141 ? 11.999 -5.584 36.715 1.00 28.84 120 SER A O 1
ATOM 745 N N . LYS A 1 142 ? 11.903 -5.313 38.950 1.00 26.38 121 LYS A N 1
ATOM 746 C CA . LYS A 1 142 ? 10.676 -4.525 38.908 1.00 24.57 121 LYS A CA 1
ATOM 747 C C . LYS A 1 142 ? 10.976 -3.037 38.970 1.00 22.37 121 LYS A C 1
ATOM 748 O O . LYS A 1 142 ? 11.805 -2.598 39.766 1.00 22.15 121 LYS A O 1
ATOM 754 N N . THR A 1 143 ? 10.290 -2.269 38.131 1.00 22.02 122 THR A N 1
ATOM 755 C CA . THR A 1 143 ? 10.382 -0.814 38.163 1.00 21.97 122 THR A CA 1
ATOM 756 C C . THR A 1 143 ? 8.985 -0.203 38.139 1.00 21.36 122 THR A C 1
ATOM 757 O O . THR A 1 143 ? 8.139 -0.611 37.340 1.00 23.37 122 THR A O 1
ATOM 761 N N . ILE A 1 144 ? 8.741 0.761 39.022 1.00 19.43 123 ILE A N 1
ATOM 762 C CA . ILE A 1 144 ? 7.508 1.539 38.983 1.00 19.84 123 ILE A CA 1
ATOM 763 C C . ILE A 1 144 ? 7.856 3.033 38.913 1.00 19.01 123 ILE A C 1
ATOM 764 O O . ILE A 1 144 ? 8.938 3.445 39.335 1.00 18.31 123 ILE A O 1
ATOM 769 N N . TYR A 1 145 ? 6.951 3.826 38.343 1.00 18.27 124 TYR A N 1
ATOM 770 C CA . TYR A 1 145 ? 7.168 5.264 38.123 1.00 20.69 124 TYR A CA 1
ATOM 771 C C . TYR A 1 145 ? 5.919 6.060 38.442 1.00 18.19 124 TYR A C 1
ATOM 772 O O . TYR A 1 145 ? 4.813 5.597 38.191 1.00 20.89 124 TYR A O 1
ATOM 781 N N . ALA A 1 146 ? 6.094 7.286 38.919 1.00 16.73 125 ALA A N 1
ATOM 782 C CA . ALA A 1 146 ? 4.981 8.230 38.994 1.00 18.34 125 ALA A CA 1
ATOM 783 C C . ALA A 1 146 ? 5.528 9.644 38.871 1.00 18.36 125 ALA A C 1
ATOM 784 O O . ALA A 1 146 ? 6.622 9.924 39.355 1.00 20.23 125 ALA A O 1
ATOM 786 N N . SER A 1 147 ? 4.776 10.526 38.215 1.00 17.19 126 SER A N 1
ATOM 787 C CA . SER A 1 147 ? 5.265 11.876 37.962 1.00 17.69 126 SER A CA 1
ATOM 788 C C . SER A 1 147 ? 4.354 12.970 38.508 1.00 18.84 126 SER A C 1
ATOM 789 O O . SER A 1 147 ? 3.133 12.816 38.595 1.00 20.53 126 SER A O 1
ATOM 792 N N . THR A 1 148 ? 4.983 14.087 38.846 1.00 17.57 127 THR A N 1
ATOM 793 C CA . THR A 1 148 ? 4.311 15.283 39.322 1.00 19.25 127 THR A CA 1
ATOM 794 C C . THR A 1 148 ? 4.686 16.446 38.427 1.00 19.31 127 THR A C 1
ATOM 795 O O . THR A 1 148 ? 5.860 16.623 38.125 1.00 18.96 127 THR A O 1
ATOM 799 N N . VAL A 1 149 ? 3.704 17.234 37.992 1.00 19.57 128 VAL A N 1
ATOM 800 C CA . VAL A 1 149 ? 4.010 18.502 37.346 1.00 19.22 128 VAL A CA 1
ATOM 801 C C . VAL A 1 149 ? 3.813 19.624 38.357 1.00 19.97 128 VAL A C 1
ATOM 802 O O . VAL A 1 149 ? 2.731 19.771 38.926 1.00 21.97 128 VAL A O 1
ATOM 806 N N . VAL A 1 150 ? 4.868 20.393 38.601 1.00 17.36 129 VAL A N 1
ATOM 807 C CA . VAL A 1 150 ? 4.773 21.540 39.503 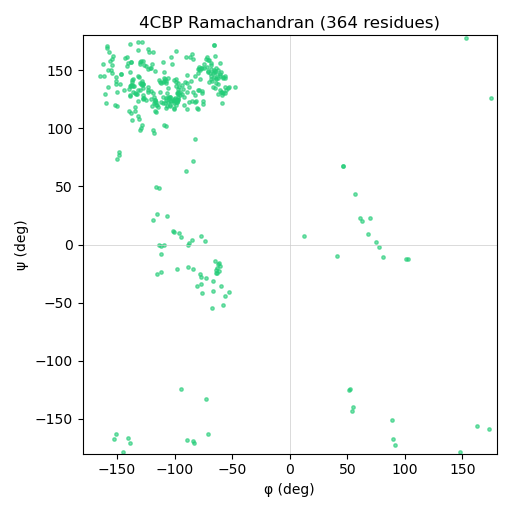1.00 19.43 129 VAL A CA 1
ATOM 808 C C . VAL A 1 150 ? 4.753 22.810 38.674 1.00 19.89 129 VAL A C 1
ATOM 809 O O . VAL A 1 150 ? 5.632 23.028 37.833 1.00 20.93 129 VAL A O 1
ATOM 813 N N . HIS A 1 151 ? 3.730 23.630 38.900 1.00 20.04 130 HIS A N 1
ATOM 814 C CA . HIS A 1 151 ? 3.559 24.890 38.183 1.00 21.47 130 HIS A CA 1
ATOM 815 C C . HIS A 1 151 ? 4.066 26.054 39.008 1.00 22.76 130 HIS A C 1
ATOM 816 O O . HIS A 1 151 ? 3.866 26.096 40.219 1.00 22.76 130 HIS A O 1
ATOM 823 N N . PRO A 1 152 ? 4.733 27.005 38.349 1.00 24.11 131 PRO A N 1
ATOM 824 C CA . PRO A 1 152 ? 5.231 28.198 39.033 1.00 25.17 131 PRO A CA 1
ATOM 825 C C . PRO A 1 152 ? 4.095 29.134 39.434 1.00 24.74 131 PRO A C 1
ATOM 826 O O . PRO A 1 152 ? 3.001 29.052 38.870 1.00 26.17 131 PRO A O 1
ATOM 830 N N . PRO A 1 153 ? 4.343 30.011 40.414 1.00 23.83 132 PRO A N 1
ATOM 831 C CA . PRO A 1 153 ? 3.320 31.013 40.723 1.00 25.50 132 PRO A CA 1
ATOM 832 C C . PRO A 1 153 ? 3.114 31.934 39.527 1.00 28.22 132 PRO A C 1
ATOM 833 O O . PRO A 1 153 ? 4.052 32.106 38.745 1.00 27.72 132 PRO A O 1
ATOM 837 N N . ARG A 1 154 ? 1.916 32.498 39.384 1.00 30.90 133 ARG A N 1
ATOM 838 C CA . ARG A 1 154 ? 1.593 33.338 38.231 1.00 35.07 133 ARG A CA 1
ATOM 839 C C . ARG A 1 154 ? 2.416 34.620 38.245 1.00 33.40 133 ARG A C 1
ATOM 840 O O . ARG A 1 154 ? 2.740 35.180 37.199 1.00 33.79 133 ARG A O 1
ATOM 848 N N . SER A 1 155 ? 2.739 35.086 39.443 1.00 31.49 134 SER A N 1
ATOM 849 C CA . SER A 1 155 ? 3.641 36.213 39.608 1.00 31.13 134 SER A CA 1
ATOM 850 C C . SER A 1 155 ? 4.494 35.951 40.837 1.00 29.98 134 SER A C 1
ATOM 851 O O . SER A 1 155 ? 4.142 35.122 41.682 1.00 27.54 134 SER A O 1
ATOM 854 N N . SER A 1 156 ? 5.624 36.640 40.933 1.00 29.87 135 SER A N 1
ATOM 855 C CA . SER A 1 156 ? 6.551 36.390 42.029 1.00 29.02 135 SER A CA 1
ATOM 856 C C . SER A 1 156 ? 7.340 37.635 42.387 1.00 28.75 135 SER A C 1
ATOM 857 O O . SER A 1 156 ? 7.753 38.393 41.509 1.00 29.93 135 SER A O 1
ATOM 860 N N . ARG A 1 157 ? 7.551 37.837 43.683 1.00 27.34 136 ARG A N 1
ATOM 861 C CA . ARG A 1 157 ? 8.350 38.958 44.147 1.00 28.72 136 ARG A CA 1
ATOM 862 C C . ARG A 1 157 ? 9.789 38.518 44.392 1.00 28.59 136 ARG A C 1
ATOM 863 O O . ARG A 1 157 ? 10.588 39.270 44.944 1.00 30.95 136 ARG A O 1
ATOM 871 N N . LEU A 1 158 ? 10.113 37.297 43.967 1.00 28.40 137 LEU A N 1
ATOM 872 C CA . LEU A 1 158 ? 11.439 36.727 44.185 1.00 28.27 137 LEU A CA 1
ATOM 873 C C . LEU A 1 158 ? 12.148 36.417 42.868 1.00 29.70 137 LEU A C 1
ATOM 874 O O . LEU A 1 158 ? 11.525 36.393 41.804 1.00 32.01 137 LEU A O 1
ATOM 879 N N . THR A 1 159 ? 13.452 36.171 42.948 1.00 28.51 138 THR A N 1
ATOM 880 C CA . THR A 1 159 ? 14.220 35.693 41.801 1.00 28.89 138 THR A CA 1
ATOM 881 C C . THR A 1 159 ? 13.945 34.210 41.540 1.00 28.35 138 THR A C 1
ATOM 882 O O . THR A 1 159 ? 14.136 33.378 42.427 1.00 27.70 138 THR A O 1
ATOM 886 N N . PRO A 1 160 ? 13.496 33.871 40.323 1.00 30.32 139 PRO A N 1
ATOM 887 C CA . PRO A 1 160 ? 13.205 32.463 40.020 1.00 29.91 139 PRO A CA 1
ATOM 888 C C . PRO A 1 160 ? 14.449 31.579 40.011 1.00 30.22 139 PRO A C 1
ATOM 889 O O . PRO A 1 160 ? 15.540 32.041 39.658 1.00 30.24 139 PRO A O 1
ATOM 893 N N . GLU A 1 161 ? 14.268 30.323 40.417 1.00 29.78 140 GLU A N 1
ATOM 894 C CA . GLU A 1 161 ? 15.323 29.309 40.404 1.00 32.86 140 GLU A CA 1
ATOM 895 C C . GLU A 1 161 ? 16.490 29.667 41.319 1.00 34.97 140 GLU A C 1
ATOM 896 O O . GLU A 1 161 ? 17.591 29.136 41.171 1.00 38.49 140 GLU A O 1
ATOM 902 N N . LYS A 1 162 ? 16.239 30.560 42.272 1.00 31.53 141 LYS A N 1
ATOM 903 C CA . LYS A 1 162 ? 17.242 30.927 43.256 1.00 31.88 141 LYS A CA 1
ATOM 904 C C . LYS A 1 162 ? 16.856 30.353 44.609 1.00 31.37 141 LYS A C 1
ATOM 905 O O . LYS A 1 162 ? 15.775 30.639 45.122 1.00 32.09 141 LYS A O 1
ATOM 911 N N . THR A 1 163 ? 17.736 29.531 45.171 1.00 30.49 142 THR A N 1
ATOM 912 C CA . THR A 1 163 ? 17.471 28.876 46.452 1.00 31.38 142 THR A CA 1
ATOM 913 C C . THR A 1 163 ? 17.153 29.894 47.540 1.00 33.88 142 THR A C 1
ATOM 914 O O . THR A 1 163 ? 17.883 30.874 47.700 1.00 35.43 142 THR A O 1
ATOM 918 N N . TYR A 1 164 ? 16.061 29.669 48.271 1.00 33.36 143 TYR A N 1
ATOM 919 C CA . TYR A 1 164 ? 15.682 30.547 49.377 1.00 33.48 143 TYR A CA 1
ATOM 920 C C . TYR A 1 164 ? 16.860 30.711 50.340 1.00 35.70 143 TYR A C 1
ATOM 921 O O . TYR A 1 164 ? 17.536 29.745 50.676 1.00 35.59 143 TYR A O 1
ATOM 930 N N . PRO A 1 165 ? 17.121 31.951 50.769 1.00 39.41 144 PRO A N 1
ATOM 931 C CA . PRO A 1 165 ? 18.408 32.291 51.393 1.00 42.16 144 PRO A CA 1
ATOM 932 C C . PRO A 1 165 ? 18.715 31.674 52.768 1.00 45.28 144 PRO A C 1
ATOM 933 O O . PRO A 1 165 ? 19.764 31.048 52.914 1.00 48.54 144 PRO A O 1
ATOM 937 N N . GLY A 1 166 ? 17.842 31.855 53.753 1.00 44.26 145 GLY A N 1
ATOM 938 C CA . GLY A 1 166 ? 18.216 31.623 55.142 1.00 41.56 145 GLY A CA 1
ATOM 939 C C . GLY A 1 166 ? 18.431 30.187 55.599 1.00 39.59 145 GLY A C 1
ATOM 940 O O . GLY A 1 166 ? 18.615 29.276 54.793 1.00 39.20 145 GLY A O 1
ATOM 941 N N . ALA A 1 167 ? 18.428 29.994 56.915 1.00 37.77 146 ALA A N 1
ATOM 942 C CA . ALA A 1 167 ? 18.507 28.655 57.492 1.00 35.86 146 ALA A CA 1
ATOM 943 C C . ALA A 1 167 ? 17.231 27.891 57.192 1.00 35.59 146 ALA A C 1
ATOM 944 O O . ALA A 1 167 ? 16.163 28.487 57.043 1.00 37.45 146 ALA A O 1
ATOM 946 N N . GLN A 1 168 ? 17.346 26.567 57.103 1.00 33.71 147 GLN A N 1
ATOM 947 C CA . GLN A 1 168 ? 16.197 25.716 56.830 1.00 33.00 147 GLN A CA 1
ATOM 948 C C . GLN A 1 168 ? 16.080 24.608 57.873 1.00 29.92 147 GLN A C 1
ATOM 949 O O . GLN A 1 168 ? 17.050 23.905 58.155 1.00 29.27 147 GLN A O 1
ATOM 955 N N . LYS A 1 169 ? 14.888 24.492 58.454 1.00 28.40 148 LYS A N 1
ATOM 956 C CA . LYS A 1 169 ? 14.551 23.442 59.411 1.00 27.93 148 LYS A CA 1
ATOM 957 C C . LYS A 1 169 ? 14.803 22.072 58.787 1.00 24.47 148 LYS A C 1
ATOM 958 O O . LYS A 1 169 ? 14.593 21.899 57.589 1.00 26.42 148 LYS A O 1
ATOM 964 N N . PRO A 1 170 ? 15.274 21.099 59.585 1.00 19.66 149 PRO A N 1
ATOM 965 C CA . PRO A 1 170 ? 15.520 19.786 58.976 1.00 17.14 149 PRO A CA 1
ATOM 966 C C . PRO A 1 170 ? 14.260 19.111 58.462 1.00 17.67 149 PRO A C 1
ATOM 967 O O . PRO A 1 170 ? 13.193 19.211 59.071 1.00 19.04 149 PRO A O 1
ATOM 971 N N . ARG A 1 171 ? 14.411 18.428 57.333 1.00 16.24 150 ARG A N 1
ATOM 972 C CA . ARG A 1 171 ? 13.388 17.541 56.795 1.00 15.66 150 ARG A CA 1
ATOM 973 C C . ARG A 1 171 ? 14.035 16.199 56.538 1.00 15.16 150 ARG A C 1
ATOM 974 O O . ARG A 1 171 ? 15.031 16.118 55.834 1.00 15.99 150 ARG A O 1
ATOM 982 N N . ILE A 1 172 ? 13.469 15.142 57.096 1.00 14.38 151 ILE A N 1
ATOM 983 C CA . ILE A 1 172 ? 13.950 13.812 56.767 1.00 12.85 151 ILE A CA 1
ATOM 984 C C . ILE A 1 172 ? 13.336 13.420 55.428 1.00 14.08 151 ILE A C 1
ATOM 985 O O . ILE A 1 172 ? 12.109 13.353 55.292 1.00 16.60 151 ILE A O 1
ATOM 990 N N . ILE A 1 173 ? 14.197 13.203 54.432 1.00 11.90 152 ILE A N 1
ATOM 991 C CA . ILE A 1 173 ? 13.740 13.030 53.055 1.00 12.52 152 ILE A CA 1
ATOM 992 C C . ILE A 1 173 ? 13.973 11.632 52.486 1.00 11.84 152 ILE A C 1
ATOM 993 O O . ILE A 1 173 ? 13.626 11.371 51.333 1.00 13.49 152 ILE A O 1
ATOM 998 N N . TYR A 1 174 ? 14.568 10.737 53.271 1.00 10.20 153 TYR A N 1
ATOM 999 C CA . TYR A 1 174 ? 14.673 9.334 52.853 1.00 10.33 153 TYR A CA 1
ATOM 1000 C C . TYR A 1 174 ? 14.666 8.488 54.107 1.00 10.20 153 TYR A C 1
ATOM 1001 O O . TYR A 1 174 ? 15.525 8.641 54.972 1.00 11.71 153 TYR A O 1
ATOM 1010 N N . THR A 1 175 ? 13.667 7.625 54.221 1.00 10.09 154 THR A N 1
ATOM 1011 C CA . THR A 1 175 ? 13.455 6.881 55.452 1.00 9.84 154 THR A CA 1
ATOM 1012 C C . THR A 1 175 ? 12.701 5.604 55.154 1.00 10.26 154 THR A C 1
ATOM 1013 O O . THR A 1 175 ? 11.919 5.550 54.202 1.00 12.07 154 THR A O 1
ATOM 1017 N N . GLU A 1 176 ? 12.933 4.571 55.958 1.00 9.50 155 GLU A N 1
ATOM 1018 C CA . GLU A 1 176 ? 12.101 3.377 55.868 1.00 10.39 155 GLU A CA 1
ATOM 1019 C C . GLU A 1 176 ? 11.025 3.452 56.943 1.00 10.63 155 GLU A C 1
ATOM 1020 O O . GLU A 1 176 ? 11.331 3.652 58.115 1.00 12.89 155 GLU A O 1
ATOM 1026 N N . LYS A 1 177 ? 9.768 3.335 56.531 1.00 11.14 156 LYS A N 1
ATOM 1027 C CA . LYS A 1 177 ? 8.646 3.277 57.462 1.00 11.46 156 LYS A CA 1
ATOM 1028 C C . LYS A 1 177 ? 8.556 1.910 58.126 1.00 10.10 156 LYS A C 1
ATOM 1029 O O . LYS A 1 177 ? 8.269 1.792 59.317 1.00 12.76 156 LYS A O 1
ATOM 1035 N N . THR A 1 178 ? 8.773 0.875 57.321 1.00 11.90 157 THR A N 1
ATOM 1036 C CA . THR A 1 178 ? 8.567 -0.507 57.754 1.00 11.97 157 THR A CA 1
ATOM 1037 C C . THR A 1 178 ? 9.695 -1.355 57.210 1.00 11.22 157 THR A C 1
ATOM 1038 O O . THR A 1 178 ? 9.981 -1.317 56.016 1.00 13.45 157 THR A O 1
ATOM 1042 N N . HIS A 1 179 ? 10.343 -2.115 58.078 1.00 11.90 158 HIS A N 1
ATOM 1043 C CA . HIS A 1 179 ? 11.395 -3.009 57.626 1.00 12.58 158 HIS A CA 1
ATOM 1044 C C . HIS A 1 179 ? 11.163 -4.405 58.193 1.00 12.73 158 HIS A C 1
ATOM 1045 O O . HIS A 1 179 ? 11.498 -4.672 59.352 1.00 12.69 158 HIS A O 1
ATOM 1052 N N . LEU A 1 180 ? 10.574 -5.278 57.380 1.00 12.87 159 LEU A N 1
ATOM 1053 C CA . LEU A 1 180 ? 10.309 -6.652 57.792 1.00 12.45 159 LEU A CA 1
ATOM 1054 C C . LEU A 1 180 ? 11.428 -7.527 57.247 1.00 13.53 159 LEU A C 1
ATOM 1055 O O . LEU A 1 180 ? 11.681 -7.523 56.047 1.00 14.98 159 LEU A O 1
ATOM 1060 N N . ASP A 1 181 ? 12.115 -8.271 58.111 1.00 15.14 160 ASP A N 1
ATOM 1061 C CA . ASP A 1 181 ? 13.286 -9.001 57.632 1.00 17.55 160 ASP A CA 1
ATOM 1062 C C . ASP A 1 181 ? 13.467 -10.351 58.327 1.00 19.38 160 ASP A C 1
ATOM 1063 O O . ASP A 1 181 ? 12.661 -10.750 59.173 1.00 20.43 160 ASP A O 1
ATOM 1068 N N . LEU A 1 182 ? 14.542 -11.027 57.946 1.00 19.74 161 LEU A N 1
ATOM 1069 C CA . LEU A 1 182 ? 14.888 -12.349 58.457 1.00 22.65 161 LEU A CA 1
ATOM 1070 C C . LEU A 1 182 ? 15.852 -12.231 59.625 1.00 22.93 161 LEU A C 1
ATOM 1071 O O . LEU A 1 182 ? 16.727 -11.368 59.621 1.00 23.12 161 LEU A O 1
ATOM 1084 N N . GLY A 1 184 ? 18.997 -12.669 61.894 1.00 26.73 163 GLY A N 1
ATOM 1085 C CA . GLY A 1 184 ? 20.393 -12.874 61.551 1.00 28.89 163 GLY A CA 1
ATOM 1086 C C . GLY A 1 184 ? 20.887 -11.947 60.455 1.00 28.97 163 GLY A C 1
ATOM 1087 O O . GLY A 1 184 ? 22.087 -11.876 60.183 1.00 30.58 163 GLY A O 1
ATOM 1088 N N A SER A 1 185 ? 19.964 -11.232 59.820 0.55 28.36 164 SER A N 1
ATOM 1089 N N B SER A 1 185 ? 19.957 -11.235 59.824 0.45 27.48 164 SER A N 1
ATOM 1090 C CA A SER A 1 185 ? 20.328 -10.332 58.734 0.55 27.01 164 SER A CA 1
ATOM 1091 C CA B SER A 1 185 ? 20.301 -10.304 58.756 0.45 25.27 164 SER A CA 1
ATOM 1092 C C A SER A 1 185 ? 20.960 -9.057 59.272 0.55 26.14 164 SER A C 1
ATOM 1093 C C B SER A 1 18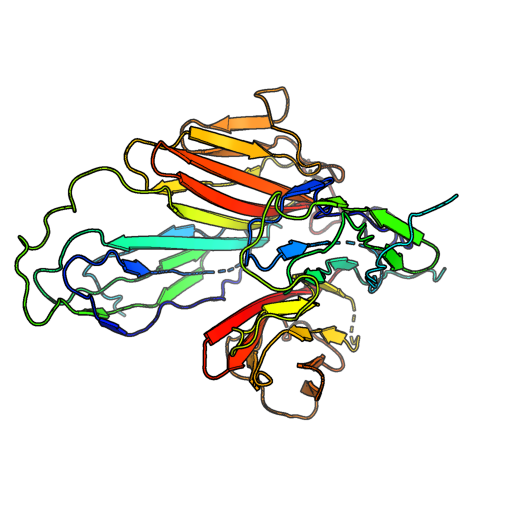5 ? 21.018 -9.082 59.306 0.45 25.48 164 SER A C 1
ATOM 1094 O O A SER A 1 185 ? 20.703 -8.662 60.406 0.55 26.79 164 SER A O 1
ATOM 1095 O O B SER A 1 185 ? 20.879 -8.749 60.481 0.45 26.56 164 SER A O 1
ATOM 1100 N N . ASN A 1 186 ? 21.790 -8.422 58.450 1.00 25.58 165 ASN A N 1
ATOM 1101 C CA . ASN A 1 186 ? 22.332 -7.108 58.767 1.00 24.75 165 ASN A CA 1
ATOM 1102 C C . ASN A 1 186 ? 21.455 -6.085 58.069 1.00 23.24 165 ASN A C 1
ATOM 1103 O O . ASN A 1 186 ? 21.211 -6.200 56.868 1.00 24.92 165 ASN A O 1
ATOM 1108 N N . ILE A 1 187 ? 20.954 -5.098 58.801 1.00 20.79 166 ILE A N 1
ATOM 1109 C CA . ILE A 1 187 ? 20.067 -4.126 58.171 1.00 18.91 166 ILE A CA 1
ATOM 1110 C C . ILE A 1 187 ? 20.627 -2.717 58.302 1.00 17.43 166 ILE A C 1
ATOM 1111 O O . ILE A 1 187 ? 21.381 -2.419 59.227 1.00 18.83 166 ILE A O 1
ATOM 1116 N N . GLN A 1 188 ? 20.281 -1.860 57.346 1.00 16.55 167 GLN A N 1
ATOM 1117 C CA . GLN A 1 188 ? 20.751 -0.482 57.353 1.00 20.12 167 GLN A CA 1
ATOM 1118 C C . GLN A 1 188 ? 19.562 0.447 57.145 1.00 16.90 167 GLN A C 1
ATOM 1119 O O . GLN A 1 188 ? 18.996 0.524 56.045 1.00 19.11 167 GLN A O 1
ATOM 1125 N N . LEU A 1 189 ? 19.176 1.140 58.212 1.00 12.82 168 LEU A N 1
ATOM 1126 C CA . LEU A 1 189 ? 18.003 2.005 58.179 1.00 12.20 168 LEU A CA 1
ATOM 1127 C C . LEU A 1 189 ? 18.407 3.424 57.794 1.00 11.95 168 LEU A C 1
ATOM 1128 O O . LEU A 1 189 ? 19.201 4.045 58.485 1.00 12.80 168 LEU A O 1
ATOM 1133 N N . PRO A 1 190 ? 17.856 3.943 56.688 1.00 10.52 169 PRO A N 1
ATOM 1134 C CA . PRO A 1 190 ? 18.283 5.278 56.251 1.00 11.10 169 PRO A CA 1
ATOM 1135 C C . PRO A 1 190 ? 17.691 6.409 57.074 1.00 9.73 169 PRO A C 1
ATOM 1136 O O . PRO A 1 190 ? 16.598 6.284 57.631 1.00 11.33 169 PRO A O 1
ATOM 1140 N N . CYS A 1 191 ? 18.424 7.515 57.135 1.00 9.19 170 CYS A N 1
ATOM 1141 C CA . CYS A 1 191 ? 17.868 8.769 57.614 1.00 9.69 170 CYS A CA 1
ATOM 1142 C C . CYS A 1 191 ? 18.570 9.889 56.868 1.00 12.72 170 CYS A C 1
ATOM 1143 O O . CYS A 1 191 ? 19.515 10.484 57.385 1.00 15.45 170 CYS A O 1
ATOM 1146 N N . ARG A 1 192 ? 18.143 10.149 55.634 1.00 12.01 171 ARG A N 1
ATOM 1147 C CA . ARG A 1 192 ? 18.736 11.243 54.855 1.00 13.41 171 ARG A CA 1
ATOM 1148 C C . ARG A 1 192 ? 17.990 12.542 55.124 1.00 14.47 171 ARG A C 1
ATOM 1149 O O . ARG A 1 192 ? 16.763 12.546 55.204 1.00 14.12 171 ARG A O 1
ATOM 1157 N N . VAL A 1 193 ? 18.735 13.638 55.257 1.00 14.98 172 VAL A N 1
ATOM 1158 C CA . VAL A 1 193 ? 18.165 14.891 55.735 1.00 16.51 172 VAL A CA 1
ATOM 1159 C C . VAL A 1 193 ? 18.472 16.073 54.817 1.00 18.04 172 VAL A C 1
ATOM 1160 O O . VAL A 1 193 ? 19.579 16.195 54.282 1.00 21.29 172 VAL A O 1
ATOM 1164 N N . HIS A 1 194 ? 17.459 16.908 54.619 1.00 19.28 173 HIS A N 1
ATOM 1165 C CA . HIS A 1 194 ? 17.602 18.229 54.014 1.00 20.18 173 HIS A CA 1
ATOM 1166 C C . HIS A 1 194 ? 17.602 19.278 55.131 1.00 19.22 173 HIS A C 1
ATOM 1167 O O . HIS A 1 194 ? 16.621 19.414 55.860 1.00 19.13 173 HIS A O 1
ATOM 1174 N N . ALA A 1 195 ? 18.702 20.013 55.279 1.00 19.82 174 ALA A N 1
ATOM 1175 C CA . ALA A 1 195 ? 18.807 20.975 56.378 1.00 20.92 174 ALA A CA 1
ATOM 1176 C C . ALA A 1 195 ? 19.946 21.947 56.162 1.00 24.43 174 ALA A C 1
ATOM 1177 O O . ALA A 1 195 ? 20.987 21.576 55.628 1.00 25.67 174 ALA A O 1
ATOM 1179 N N . ARG A 1 196 ? 19.734 23.188 56.594 1.00 27.64 175 ARG A N 1
ATOM 1180 C CA . ARG A 1 196 ? 20.752 24.234 56.554 1.00 29.97 175 ARG A CA 1
ATOM 1181 C C . ARG A 1 196 ? 20.663 25.047 57.854 1.00 30.54 175 ARG A C 1
ATOM 1182 O O . ARG A 1 196 ? 19.632 25.664 58.124 1.00 29.93 175 ARG A O 1
ATOM 1190 N N . PRO A 1 197 ? 21.713 24.999 58.697 1.00 31.00 176 PRO A N 1
ATOM 1191 C CA . PRO A 1 197 ? 22.951 24.216 58.591 1.00 30.54 176 PRO A CA 1
ATOM 1192 C C . PRO A 1 197 ? 22.717 22.713 58.694 1.00 28.84 176 PRO A C 1
ATOM 1193 O O . PRO A 1 197 ? 21.605 22.293 59.015 1.00 26.77 176 PRO A O 1
ATOM 1197 N N . ARG A 1 198 ? 23.766 21.935 58.436 1.00 29.49 177 ARG A N 1
ATOM 1198 C CA . ARG A 1 198 ? 23.710 20.477 58.489 1.00 30.63 177 ARG A CA 1
ATOM 1199 C C . ARG A 1 198 ? 23.164 20.009 59.834 1.00 26.83 177 ARG A C 1
ATOM 1200 O O . ARG A 1 198 ? 23.553 20.520 60.888 1.00 27.01 177 ARG A O 1
ATOM 1208 N N . ALA A 1 199 ? 22.246 19.051 59.791 1.00 23.36 178 ALA A N 1
ATOM 1209 C CA . ALA A 1 199 ? 21.596 18.570 61.006 1.00 21.19 178 ALA A CA 1
ATOM 1210 C C . ALA A 1 199 ? 22.476 17.597 61.785 1.00 22.07 178 ALA A C 1
ATOM 1211 O O . ALA A 1 199 ? 23.321 16.902 61.212 1.00 24.83 178 ALA A O 1
ATOM 1213 N N . GLU A 1 200 ? 22.283 17.577 63.099 1.00 21.10 179 GLU A N 1
ATOM 1214 C CA . GLU A 1 200 ? 22.852 16.542 63.952 1.00 21.19 179 GLU A CA 1
ATOM 1215 C C . GLU A 1 200 ? 21.854 15.392 64.034 1.00 18.81 179 GLU A C 1
ATOM 1216 O O . GLU A 1 200 ? 20.666 15.614 64.273 1.00 20.15 179 GLU A O 1
ATOM 1222 N N . ILE A 1 201 ? 22.331 14.169 63.819 1.00 17.82 180 ILE A N 1
ATOM 1223 C CA . ILE A 1 201 ? 21.460 12.995 63.799 1.00 16.53 180 ILE A CA 1
ATOM 1224 C C . ILE A 1 201 ? 21.636 12.153 65.055 1.00 16.05 180 ILE A C 1
ATOM 1225 O O . ILE A 1 201 ? 22.762 11.825 65.439 1.00 18.33 180 ILE A O 1
ATOM 1230 N N . THR A 1 202 ? 20.516 11.806 65.682 1.00 15.16 181 THR A N 1
ATOM 1231 C CA . THR A 1 202 ? 20.494 10.916 66.832 1.00 16.96 181 THR A CA 1
ATOM 1232 C C . THR A 1 202 ? 19.469 9.824 66.571 1.00 16.00 181 THR A C 1
ATOM 1233 O O . THR A 1 202 ? 18.394 10.104 66.035 1.00 17.98 181 THR A O 1
ATOM 1237 N N . TRP A 1 203 ? 19.805 8.585 66.921 1.00 14.55 182 TRP A N 1
ATOM 1238 C CA . TRP A 1 203 ? 18.851 7.482 66.828 1.00 13.57 182 TRP A CA 1
ATOM 1239 C C . TRP A 1 203 ? 18.412 7.024 68.212 1.00 15.90 182 TRP A C 1
ATOM 1240 O O . TRP A 1 203 ? 19.230 6.961 69.132 1.00 17.32 182 TRP A O 1
ATOM 1251 N N . LEU A 1 204 ? 17.126 6.700 68.350 1.00 15.96 183 LEU A N 1
ATOM 1252 C CA . LEU A 1 204 ? 16.631 6.000 69.532 1.00 16.34 183 LEU A CA 1
ATOM 1253 C C . LEU A 1 204 ? 16.345 4.551 69.169 1.00 16.52 183 LEU A C 1
ATOM 1254 O O . LEU A 1 204 ? 15.866 4.262 68.067 1.00 16.08 183 LEU A O 1
ATOM 1259 N N . ASN A 1 205 ? 16.613 3.638 70.098 1.00 17.01 184 ASN A N 1
ATOM 1260 C CA . ASN A 1 205 ? 16.350 2.225 69.834 1.00 17.99 184 ASN A CA 1
ATOM 1261 C C . ASN A 1 205 ? 14.936 1.819 70.231 1.00 17.60 184 ASN A C 1
ATOM 1262 O O . ASN A 1 205 ? 14.103 2.670 70.547 1.00 18.20 184 ASN A O 1
ATOM 1267 N N . ASN A 1 206 ? 14.686 0.512 70.252 1.00 16.91 185 ASN A N 1
ATOM 1268 C CA . ASN A 1 206 ? 13.351 -0.014 70.512 1.00 18.72 185 ASN A CA 1
ATOM 1269 C C . ASN A 1 206 ? 12.964 0.034 71.984 1.00 20.36 185 ASN A C 1
ATOM 1270 O O . ASN A 1 206 ? 11.930 -0.512 72.373 1.00 22.30 185 ASN A O 1
ATOM 1275 N N . GLU A 1 207 ? 13.803 0.678 72.794 1.00 22.03 186 GLU A N 1
ATOM 1276 C CA . GLU A 1 207 ? 13.472 0.987 74.183 1.00 26.41 186 GLU A CA 1
ATOM 1277 C C . GLU A 1 207 ? 13.515 2.496 74.407 1.00 27.57 186 GLU A C 1
ATOM 1278 O O . GLU A 1 207 ? 13.571 2.954 75.550 1.00 29.07 186 GLU A O 1
ATOM 1284 N N A ASN A 1 208 ? 13.513 3.258 73.313 0.54 26.24 187 ASN A N 1
ATOM 1285 N N B ASN A 1 208 ? 13.475 3.245 73.307 0.46 27.46 187 ASN A N 1
ATOM 1286 C CA A ASN A 1 208 ? 13.573 4.723 73.356 0.54 27.78 187 ASN A CA 1
ATOM 1287 C CA B ASN A 1 208 ? 13.593 4.703 73.318 0.46 29.67 187 ASN A CA 1
ATOM 1288 C C A ASN A 1 208 ? 14.862 5.290 73.936 0.54 28.44 187 ASN A C 1
ATOM 1289 C C B ASN A 1 208 ? 14.805 5.208 74.089 0.46 29.36 187 ASN A C 1
ATOM 1290 O O A ASN A 1 208 ? 14.911 6.456 74.329 0.54 30.41 187 ASN A O 1
ATOM 1291 O O B ASN A 1 208 ? 14.744 6.236 74.765 0.46 30.82 187 ASN A O 1
ATOM 1300 N N . LYS A 1 209 ? 15.906 4.474 73.985 1.00 27.64 188 LYS A N 1
ATOM 1301 C CA . LYS A 1 209 ? 17.173 4.921 74.533 1.00 29.84 188 LYS A CA 1
ATOM 1302 C C . LYS A 1 209 ? 18.037 5.403 73.377 1.00 25.49 188 LYS A C 1
ATOM 1303 O O . LYS A 1 209 ? 17.992 4.833 72.286 1.00 24.14 188 LYS A O 1
ATOM 1309 N N . GLU A 1 210 ? 18.803 6.463 73.604 1.00 24.89 189 GLU A N 1
ATOM 1310 C CA . GLU A 1 210 ? 19.720 6.938 72.586 1.00 25.55 189 GLU A CA 1
ATOM 1311 C C . GLU A 1 210 ? 20.732 5.852 72.252 1.00 25.27 189 GLU A C 1
ATOM 1312 O O . GLU A 1 210 ? 21.292 5.211 73.147 1.00 27.13 189 GLU A O 1
ATOM 1318 N N . ILE A 1 211 ? 20.939 5.629 70.961 1.00 23.53 190 ILE A N 1
ATOM 1319 C CA . ILE A 1 211 ? 21.932 4.673 70.494 1.00 25.49 190 ILE A CA 1
ATOM 1320 C C . ILE A 1 211 ? 23.332 5.288 70.469 1.00 28.21 190 ILE A C 1
ATOM 1321 O O . ILE A 1 211 ? 23.539 6.373 69.919 1.00 30.71 190 ILE A O 1
ATOM 1326 N N . VAL A 1 212 ? 24.290 4.597 71.077 1.00 27.91 191 VAL A N 1
ATOM 1327 C CA . VAL A 1 212 ? 25.687 4.997 70.974 1.00 30.19 191 VAL A CA 1
ATOM 1328 C C . VAL A 1 212 ? 26.424 3.974 70.112 1.00 30.64 191 VAL A C 1
ATOM 1329 O O . VAL A 1 212 ? 25.965 2.840 69.966 1.00 31.40 191 VAL A O 1
ATOM 1333 N N . GLN A 1 213 ? 27.547 4.379 69.526 1.00 31.13 192 GLN A N 1
ATOM 1334 C CA . GLN A 1 213 ? 28.323 3.491 68.667 1.00 32.42 192 GLN A CA 1
ATOM 1335 C C . GLN A 1 213 ? 28.744 2.260 69.462 1.00 31.58 192 GLN A C 1
ATOM 1336 O O . GLN A 1 213 ? 29.236 2.378 70.584 1.00 32.40 192 GLN A O 1
ATOM 1342 N N . GLY A 1 214 ? 28.528 1.081 68.891 1.00 31.82 193 GLY A N 1
ATOM 1343 C CA . GLY A 1 214 ? 28.832 -0.156 69.589 1.00 34.27 193 GLY A CA 1
ATOM 1344 C C . GLY A 1 214 ? 29.161 -1.299 68.651 1.00 36.62 193 GLY A C 1
ATOM 1345 O O . GLY A 1 214 ? 29.365 -1.089 67.454 1.00 36.08 193 GLY A O 1
ATOM 1346 N N . HIS A 1 215 ? 29.200 -2.511 69.200 1.00 38.46 194 HIS A N 1
ATOM 1347 C CA . HIS A 1 215 ? 29.581 -3.704 68.446 1.00 40.34 194 HIS A CA 1
ATOM 1348 C C . HIS A 1 215 ? 28.577 -4.079 67.354 1.00 36.65 194 HIS A C 1
ATOM 1349 O O . HIS A 1 215 ? 28.972 -4.491 66.263 1.00 36.62 194 HIS A O 1
ATOM 1356 N N . ARG A 1 216 ? 27.286 -3.948 67.649 1.00 33.55 195 ARG A N 1
ATOM 1357 C CA . ARG A 1 216 ? 26.239 -4.358 66.712 1.00 31.05 195 ARG A CA 1
ATOM 1358 C C . ARG A 1 216 ? 25.455 -3.176 66.147 1.00 27.44 195 ARG A C 1
ATOM 1359 O O . ARG A 1 216 ? 24.623 -3.343 65.251 1.00 27.95 195 ARG A O 1
ATOM 1367 N N . HIS A 1 217 ? 25.703 -1.987 66.684 1.00 24.95 196 HIS A N 1
ATOM 1368 C CA . HIS A 1 217 ? 25.003 -0.790 66.229 1.00 22.61 196 HIS A CA 1
ATOM 1369 C C . HIS A 1 217 ? 25.980 0.283 65.808 1.00 22.95 196 HIS A C 1
ATOM 1370 O O . HIS A 1 217 ? 26.836 0.699 66.582 1.00 25.35 196 HIS A O 1
ATOM 1377 N N . ARG A 1 218 ? 25.845 0.746 64.577 1.00 21.80 197 ARG A N 1
ATOM 1378 C CA . ARG A 1 218 ? 26.718 1.798 64.095 1.00 22.67 197 ARG A CA 1
ATOM 1379 C C . ARG A 1 218 ? 25.909 2.881 63.410 1.00 19.66 197 ARG A C 1
ATOM 1380 O O . ARG A 1 218 ? 25.062 2.604 62.565 1.00 20.33 197 ARG A O 1
ATOM 1388 N N . VAL A 1 219 ? 26.150 4.123 63.798 1.00 18.40 198 VAL A N 1
ATOM 1389 C CA . VAL A 1 219 ? 25.501 5.235 63.120 1.00 17.62 198 VAL A CA 1
ATOM 1390 C C . VAL A 1 219 ? 26.491 5.794 62.104 1.00 17.12 198 VAL A C 1
ATOM 1391 O O . VAL A 1 219 ? 27.617 6.164 62.459 1.00 17.52 198 VAL A O 1
ATOM 1395 N N . LEU A 1 220 ? 26.088 5.814 60.838 1.00 14.40 199 LEU A N 1
ATOM 1396 C CA . LEU A 1 220 ? 26.972 6.236 59.755 1.00 14.96 199 LEU A CA 1
ATOM 1397 C C . LEU A 1 220 ? 26.935 7.749 59.567 1.00 14.99 199 LEU A C 1
ATOM 1398 O O . LEU A 1 220 ? 25.994 8.413 59.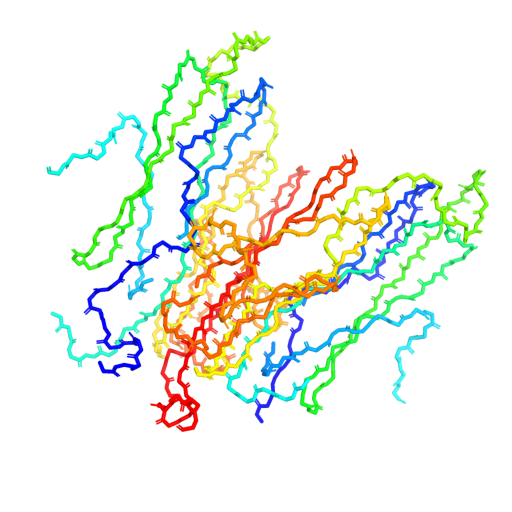999 1.00 16.82 199 LEU A O 1
ATOM 1403 N N . ALA A 1 221 ? 27.954 8.285 58.904 1.00 15.30 200 ALA A N 1
ATOM 1404 C CA . ALA A 1 221 ? 28.047 9.721 58.673 1.00 16.39 200 ALA A CA 1
ATOM 1405 C C . ALA A 1 221 ? 26.901 10.246 57.803 1.00 18.01 200 ALA A C 1
ATOM 1406 O O . ALA A 1 221 ? 26.553 11.429 57.874 1.00 20.36 200 ALA A O 1
ATOM 1408 N N . ASN A 1 222 ? 26.311 9.377 56.984 1.00 16.59 201 ASN A N 1
ATOM 1409 C CA . ASN A 1 222 ? 25.190 9.801 56.145 1.00 17.60 201 ASN A CA 1
ATOM 1410 C C . ASN A 1 222 ? 23.839 9.729 56.865 1.00 17.69 201 ASN A C 1
ATOM 1411 O O . ASN A 1 222 ? 22.795 9.995 56.266 1.00 19.60 201 ASN A O 1
ATOM 1416 N N . GLY A 1 223 ? 23.862 9.372 58.145 1.00 15.36 202 GLY A N 1
ATOM 1417 C CA . GLY A 1 223 ? 22.642 9.300 58.935 1.00 13.78 202 GLY A CA 1
ATOM 1418 C C . GLY A 1 223 ? 22.085 7.900 59.137 1.00 13.68 202 GLY A C 1
ATOM 1419 O O . GLY A 1 223 ? 21.197 7.704 59.965 1.00 16.30 202 GLY A O 1
ATOM 1420 N N . ASP A 1 224 ? 22.593 6.925 58.386 1.00 14.19 203 ASP A N 1
ATOM 1421 C CA . ASP A 1 224 ? 22.054 5.564 58.467 1.00 14.90 203 ASP A CA 1
ATOM 1422 C C . ASP A 1 224 ? 22.375 4.886 59.793 1.00 13.19 203 ASP A C 1
ATOM 1423 O O . ASP A 1 224 ? 23.433 5.110 60.380 1.00 14.62 203 ASP A O 1
ATOM 1428 N N . LEU A 1 225 ? 21.464 4.031 60.240 1.00 11.65 204 LEU A N 1
ATOM 1429 C CA . LEU A 1 225 ? 21.714 3.162 61.382 1.00 11.53 204 LEU A CA 1
ATOM 1430 C C . LEU A 1 225 ? 21.926 1.736 60.888 1.00 12.16 204 LEU A C 1
ATOM 1431 O O . LEU A 1 225 ? 21.040 1.151 60.273 1.00 14.90 204 LEU A O 1
ATOM 1436 N N . LEU A 1 226 ? 23.103 1.187 61.164 1.00 13.71 205 LEU A N 1
ATOM 1437 C CA . LEU A 1 226 ? 23.423 -0.185 60.814 1.00 16.06 205 LEU A CA 1
ATOM 1438 C C . LEU A 1 226 ? 23.267 -1.078 62.042 1.00 18.51 205 LEU A C 1
ATOM 1439 O O . LEU A 1 226 ? 23.885 -0.824 63.077 1.00 21.40 205 LEU A O 1
ATOM 1444 N N . ILE A 1 227 ? 22.430 -2.106 61.935 1.00 17.98 206 ILE A N 1
ATOM 1445 C CA . ILE A 1 227 ? 22.297 -3.092 63.002 1.00 20.62 206 ILE A CA 1
ATOM 1446 C C . ILE A 1 227 ? 22.720 -4.454 62.471 1.00 21.14 206 ILE A C 1
ATOM 1447 O O . ILE A 1 227 ? 22.156 -4.949 61.492 1.00 21.99 206 ILE A O 1
ATOM 1452 N N . SER A 1 228 ? 23.715 -5.051 63.116 1.00 22.24 207 SER A N 1
ATOM 1453 C CA . SER A 1 228 ? 24.264 -6.324 62.665 1.00 26.02 207 SER A CA 1
ATOM 1454 C C . SER A 1 228 ? 23.552 -7.506 63.305 1.00 26.75 207 SER A C 1
ATOM 1455 O O . SER A 1 228 ? 23.231 -7.470 64.492 1.00 27.82 207 SER A O 1
ATOM 1458 N N . GLU A 1 229 ? 23.324 -8.544 62.500 1.00 27.39 208 GLU A N 1
ATOM 1459 C CA . GLU A 1 229 ? 22.775 -9.824 62.955 1.00 28.27 208 GLU A CA 1
ATOM 1460 C C . GLU A 1 229 ? 21.561 -9.652 63.867 1.00 26.24 208 GLU A C 1
ATOM 1461 O O . GLU A 1 229 ? 21.621 -9.955 65.060 1.00 27.26 208 GLU A O 1
ATOM 1467 N N . ILE A 1 230 ? 20.463 -9.158 63.303 1.00 24.03 209 ILE A N 1
ATOM 1468 C CA . ILE A 1 230 ? 19.294 -8.833 64.107 1.00 22.73 209 ILE A CA 1
ATOM 1469 C C . ILE A 1 230 ? 18.664 -10.064 64.765 1.00 22.96 209 ILE A C 1
ATOM 1470 O O . ILE A 1 230 ? 18.739 -11.193 64.256 1.00 25.20 209 ILE A O 1
ATOM 1475 N N . LYS A 1 231 ? 18.078 -9.838 65.931 1.00 23.51 210 LYS A N 1
ATOM 1476 C CA . LYS A 1 231 ? 17.407 -10.896 66.675 1.00 25.37 210 LYS A CA 1
ATOM 1477 C C . LYS A 1 231 ? 16.118 -10.343 67.263 1.00 24.05 210 LYS A C 1
ATOM 1478 O O . LYS A 1 231 ? 15.862 -9.139 67.172 1.00 24.27 210 LYS A O 1
ATOM 1484 N N . TRP A 1 232 ? 15.309 -11.220 67.851 1.00 24.62 211 TRP A N 1
ATOM 1485 C CA . TRP A 1 232 ? 14.001 -10.836 68.371 1.00 25.46 211 TRP A CA 1
ATOM 1486 C C . TRP A 1 232 ? 14.082 -9.641 69.317 1.00 25.21 211 TRP A C 1
ATOM 1487 O O . TRP A 1 232 ? 13.246 -8.736 69.258 1.00 25.27 211 TRP A O 1
ATOM 1498 N N . GLU A 1 233 ? 15.107 -9.629 70.164 1.00 26.69 212 GLU A N 1
ATOM 1499 C CA . GLU A 1 233 ? 15.306 -8.543 71.122 1.00 27.73 212 GLU A CA 1
ATOM 1500 C C . GLU A 1 233 ? 15.510 -7.169 70.466 1.00 25.96 212 GLU A C 1
ATOM 1501 O O . GLU A 1 233 ? 15.382 -6.144 71.133 1.00 27.69 212 GLU A O 1
ATOM 1507 N N . ASP A 1 234 ? 15.817 -7.146 69.169 1.00 22.24 213 ASP A N 1
ATOM 1508 C CA . ASP A 1 234 ? 16.011 -5.886 68.436 1.00 20.05 213 ASP A CA 1
ATOM 1509 C C . ASP A 1 234 ? 14.736 -5.344 67.805 1.00 18.28 213 ASP A C 1
ATOM 1510 O O . ASP A 1 234 ? 14.725 -4.235 67.268 1.00 18.91 213 ASP A O 1
ATOM 1523 N N . GLY A 1 236 ? 11.037 -3.824 66.940 1.00 15.86 215 GLY A N 1
ATOM 1524 C CA . GLY A 1 236 ? 10.258 -2.722 67.465 1.00 16.38 215 GLY A CA 1
ATOM 1525 C C . GLY A 1 236 ? 10.563 -1.432 66.731 1.00 15.37 215 GLY A C 1
ATOM 1526 O O . GLY A 1 236 ? 10.926 -1.442 65.551 1.00 15.18 215 GLY A O 1
ATOM 1527 N N . ASN A 1 237 ? 10.417 -0.318 67.438 1.00 14.04 216 ASN A N 1
ATOM 1528 C CA . ASN A 1 237 ? 10.530 1.004 66.828 1.00 13.27 216 ASN A CA 1
ATOM 1529 C C . ASN A 1 237 ? 11.928 1.589 66.927 1.00 13.16 216 ASN A C 1
ATOM 1530 O O . ASN A 1 237 ? 12.573 1.503 67.978 1.00 15.72 216 ASN A O 1
ATOM 1535 N N . TYR A 1 238 ? 12.378 2.191 65.832 1.00 12.39 217 TYR A N 1
ATOM 1536 C CA . TYR A 1 238 ? 13.621 2.953 65.806 1.00 11.13 217 TYR A CA 1
ATOM 1537 C C . TYR A 1 238 ? 13.294 4.360 65.327 1.00 13.59 217 TYR A C 1
ATOM 1538 O O . TYR A 1 238 ? 12.609 4.532 64.320 1.00 15.35 217 TYR A O 1
ATOM 1547 N N . LYS A 1 239 ? 13.782 5.366 66.044 1.00 12.80 218 LYS A N 1
ATOM 1548 C CA . LYS A 1 239 ? 13.462 6.749 65.700 1.00 12.48 218 LYS A CA 1
ATOM 1549 C C . LYS A 1 239 ? 14.712 7.529 65.325 1.00 12.33 218 LYS A C 1
ATOM 1550 O O . LYS A 1 239 ? 15.685 7.545 66.075 1.00 13.83 218 LYS A O 1
ATOM 1556 N N . CYS A 1 240 ? 14.688 8.163 64.158 1.00 11.71 219 CYS A N 1
ATOM 1557 C CA . CYS A 1 240 ? 15.754 9.091 63.790 1.00 12.38 219 CYS A CA 1
ATOM 1558 C C . CYS A 1 240 ? 15.319 10.503 64.140 1.00 13.05 219 CYS A C 1
ATOM 1559 O O . CYS A 1 240 ? 14.206 10.912 63.811 1.00 14.10 219 CYS A O 1
ATOM 1562 N N . ILE A 1 241 ? 16.204 11.229 64.819 1.00 11.36 220 ILE A N 1
ATOM 1563 C CA . ILE A 1 241 ? 15.977 12.622 65.176 1.00 13.48 220 ILE A CA 1
ATOM 1564 C C . ILE A 1 241 ? 17.022 13.488 64.496 1.00 14.81 220 ILE A C 1
ATOM 1565 O O . ILE A 1 241 ? 18.219 13.268 64.676 1.00 15.03 220 ILE A O 1
ATOM 1570 N N . ALA A 1 242 ? 16.572 14.461 63.709 1.00 13.97 221 ALA A N 1
ATOM 1571 C CA . ALA A 1 242 ? 17.473 15.360 62.996 1.00 14.71 221 ALA A CA 1
ATOM 1572 C C . ALA A 1 242 ? 17.271 16.775 63.519 1.00 16.20 221 ALA A C 1
ATOM 1573 O O . ALA A 1 242 ? 16.175 17.311 63.423 1.00 17.14 221 ALA A O 1
ATOM 1575 N N . ARG A 1 243 ? 18.324 17.374 64.067 1.00 15.85 222 ARG A N 1
ATOM 1576 C CA . ARG A 1 243 ? 18.204 18.675 64.732 1.00 17.89 222 ARG A CA 1
ATOM 1577 C C . ARG A 1 243 ? 19.204 19.685 64.190 1.00 19.02 222 ARG A C 1
ATOM 1578 O O . ARG A 1 243 ? 20.365 19.344 63.966 1.00 20.29 222 ARG A O 1
ATOM 1586 N N . ASN A 1 244 ? 18.763 20.926 63.990 1.00 19.24 223 ASN A N 1
ATOM 1587 C CA . ASN A 1 244 ? 19.710 22.030 63.852 1.00 20.24 223 ASN A CA 1
ATOM 1588 C C . ASN A 1 244 ? 19.198 23.243 64.617 1.00 22.87 223 ASN A C 1
ATOM 1589 O O . ASN A 1 244 ? 18.221 23.142 65.355 1.00 22.60 223 ASN A O 1
ATOM 1594 N N . VAL A 1 245 ? 19.846 24.388 64.435 1.00 25.21 224 VAL A N 1
ATOM 1595 C CA . VAL A 1 245 ? 19.542 25.557 65.254 1.00 27.69 224 VAL A CA 1
ATOM 1596 C C . VAL A 1 245 ? 18.109 26.081 65.064 1.00 29.17 224 VAL A C 1
ATOM 1597 O O . VAL A 1 245 ? 17.576 26.754 65.945 1.00 29.91 224 VAL A O 1
ATOM 1601 N N . VAL A 1 246 ? 17.472 25.764 63.937 1.00 29.24 225 VAL A N 1
ATOM 1602 C CA . VAL A 1 246 ? 16.139 26.302 63.666 1.00 31.26 225 VAL A CA 1
ATOM 1603 C C . VAL A 1 246 ? 15.029 25.304 64.020 1.00 29.12 225 VAL A C 1
ATOM 1604 O O . VAL A 1 246 ? 13.887 25.691 64.286 1.00 32.06 225 VAL A O 1
ATOM 1608 N N . GLY A 1 247 ? 15.360 24.022 64.084 1.00 24.88 226 GLY A N 1
ATOM 1609 C CA . GLY A 1 247 ? 14.345 23.057 64.462 1.00 24.84 226 GLY A CA 1
ATOM 1610 C C . GLY A 1 247 ? 14.725 21.596 64.360 1.00 22.25 226 GLY A C 1
ATOM 1611 O O . GLY A 1 247 ? 15.902 21.239 64.342 1.00 20.24 226 GLY A O 1
ATOM 1612 N N . LYS A 1 248 ? 13.703 20.753 64.274 1.00 20.51 227 LYS A N 1
ATOM 1613 C CA . LYS A 1 248 ? 13.880 19.312 64.394 1.00 21.06 227 LYS A CA 1
ATOM 1614 C C . LYS A 1 248 ? 12.885 18.567 63.517 1.00 17.99 227 LYS A C 1
ATOM 1615 O O . LYS A 1 248 ? 11.774 19.044 63.303 1.00 20.87 227 LYS A O 1
ATOM 1621 N N . ASP A 1 249 ? 13.288 17.412 62.988 1.00 15.80 228 ASP A N 1
ATOM 1622 C CA . ASP A 1 249 ? 12.342 16.474 62.382 1.00 14.53 228 ASP A CA 1
ATOM 1623 C C . ASP A 1 249 ? 12.617 15.096 62.972 1.00 15.25 228 ASP A C 1
ATOM 1624 O O . ASP A 1 249 ? 13.717 14.840 63.463 1.00 16.02 228 ASP A O 1
ATOM 1629 N N . THR A 1 250 ? 11.618 14.219 62.940 1.00 14.34 229 THR A N 1
ATOM 1630 C CA . THR A 1 250 ? 11.799 12.846 63.396 1.00 12.55 229 THR A CA 1
ATOM 1631 C C . THR A 1 250 ? 11.114 11.881 62.434 1.00 13.41 229 THR A C 1
ATOM 1632 O O . THR A 1 250 ? 10.185 12.254 61.695 1.00 14.98 229 THR A O 1
ATOM 1636 N N . ALA A 1 251 ? 11.580 10.638 62.452 1.00 10.91 230 ALA A N 1
ATOM 1637 C CA . ALA A 1 251 ? 11.000 9.586 61.625 1.00 12.40 230 ALA A CA 1
ATOM 1638 C C . ALA A 1 251 ? 11.106 8.265 62.364 1.00 11.87 230 ALA A C 1
ATOM 1639 O O . ALA A 1 251 ? 12.134 7.975 62.986 1.00 13.38 230 ALA A O 1
ATOM 1641 N N . ASP A 1 252 ? 10.042 7.473 62.292 1.00 12.31 231 ASP A N 1
ATOM 1642 C CA . ASP A 1 252 ? 9.995 6.169 62.941 1.00 12.04 231 ASP A CA 1
ATOM 1643 C C . ASP A 1 252 ? 10.076 5.045 61.924 1.00 11.95 231 ASP A C 1
ATOM 1644 O O . ASP A 1 252 ? 9.445 5.111 60.866 1.00 13.09 231 ASP A O 1
ATOM 1649 N N . THR A 1 253 ? 10.841 4.011 62.265 1.00 11.07 232 THR A N 1
ATOM 1650 C CA . THR A 1 253 ? 10.917 2.787 61.474 1.00 11.33 232 THR A CA 1
ATOM 1651 C C . THR A 1 253 ? 10.485 1.602 62.317 1.00 10.97 232 THR A C 1
ATOM 1652 O O . THR A 1 253 ? 11.032 1.387 63.390 1.00 13.27 232 THR A O 1
ATOM 1656 N N . PHE A 1 254 ? 9.499 0.842 61.841 1.00 11.34 233 PHE A N 1
ATOM 1657 C CA . PHE A 1 254 ? 9.096 -0.402 62.502 1.00 12.89 233 PHE A CA 1
ATOM 1658 C C . PHE A 1 254 ? 9.919 -1.559 61.943 1.00 13.35 233 PHE A C 1
ATOM 1659 O O . PHE A 1 254 ? 9.841 -1.851 60.750 1.00 13.45 233 PHE A O 1
ATOM 1667 N N . VAL A 1 255 ? 10.716 -2.193 62.800 1.00 12.19 234 VAL A N 1
ATOM 1668 C CA . VAL A 1 255 ? 11.520 -3.357 62.408 1.00 13.48 234 VAL A CA 1
ATOM 1669 C C . VAL A 1 255 ? 10.910 -4.603 63.033 1.00 14.00 234 VAL A C 1
ATOM 1670 O O . VAL A 1 255 ? 10.709 -4.655 64.246 1.00 15.01 234 VAL A O 1
ATOM 1674 N N . TYR A 1 256 ? 10.612 -5.611 62.215 1.00 13.10 235 TYR A N 1
ATOM 1675 C CA . TYR A 1 256 ? 9.875 -6.776 62.710 1.00 15.00 235 TYR A CA 1
ATOM 1676 C C . TYR A 1 256 ? 10.200 -7.995 61.847 1.00 16.43 235 TYR A C 1
ATOM 1677 O O . TYR A 1 256 ? 10.590 -7.842 60.692 1.00 14.86 235 TYR A O 1
ATOM 1686 N N . PRO A 1 257 ? 10.066 -9.210 62.409 1.00 15.59 236 PRO A N 1
ATOM 1687 C CA . PRO A 1 257 ? 10.330 -10.391 61.579 1.00 16.62 236 PRO A CA 1
ATOM 1688 C C . PRO A 1 257 ? 9.305 -10.549 60.461 1.00 18.21 236 PRO A C 1
ATOM 1689 O O . PRO A 1 257 ? 8.104 -10.414 60.705 1.00 20.35 236 PRO A O 1
ATOM 1693 N N . VAL A 1 258 ? 9.766 -10.844 59.252 1.00 18.20 237 VAL A N 1
ATOM 1694 C CA . VAL A 1 258 ? 8.847 -11.009 58.136 1.00 20.16 237 VAL A CA 1
ATOM 1695 C C . VAL A 1 258 ? 8.162 -12.379 58.215 1.00 22.90 237 VAL A C 1
ATOM 1696 O O . VAL A 1 258 ? 7.021 -12.522 57.776 1.00 23.52 237 VAL A O 1
ATOM 1700 N N . LEU A 1 259 ? 8.844 -13.355 58.824 1.00 24.66 238 LEU A N 1
ATOM 1701 C CA . LEU A 1 259 ? 8.323 -14.722 58.962 1.00 30.86 238 LEU A CA 1
ATOM 1702 C C . LEU A 1 259 ? 8.255 -15.211 60.407 1.00 39.48 238 LEU A C 1
ATOM 1703 O O . LEU A 1 259 ? 8.820 -14.594 61.311 1.00 39.79 238 LEU A O 1
ATOM 1708 N N . ASN A 1 260 ? 7.561 -16.339 60.576 1.00 45.73 239 ASN A N 1
ATOM 1709 C CA . ASN A 1 260 ? 7.463 -17.130 61.812 1.00 52.45 239 ASN A CA 1
ATOM 1710 C C . ASN A 1 260 ? 7.696 -16.381 63.118 1.00 55.36 239 ASN A C 1
ATOM 1711 O O . ASN A 1 260 ? 7.693 -16.985 64.190 1.00 58.03 239 ASN A O 1
ATOM 1716 N N . ALA B 1 51 ? 2.168 -12.909 75.369 1.00 49.06 30 ALA B N 1
ATOM 1717 C CA . ALA B 1 51 ? 3.179 -12.396 74.454 1.00 47.52 30 ALA B CA 1
ATOM 1718 C C . ALA B 1 51 ? 2.835 -10.985 73.983 1.00 44.43 30 ALA B C 1
ATOM 1719 O O . ALA B 1 51 ? 3.396 -10.494 72.996 1.00 45.98 30 ALA B O 1
ATOM 1721 N N . ASP B 1 52 ? 1.910 -10.331 74.680 1.00 38.25 31 ASP B N 1
ATOM 1722 C CA . ASP B 1 52 ? 1.559 -8.965 74.311 1.00 34.28 31 ASP B CA 1
ATOM 1723 C C . ASP B 1 52 ? 2.696 -8.023 74.655 1.00 28.59 31 ASP B C 1
ATOM 1724 O O . ASP B 1 52 ? 3.448 -8.248 75.605 1.00 29.37 31 ASP B O 1
ATOM 1729 N N . TRP B 1 53 ? 2.818 -6.965 73.867 1.00 23.64 32 TRP B N 1
ATOM 1730 C CA . TRP B 1 53 ? 3.829 -5.956 74.105 1.00 21.10 32 TRP B CA 1
ATOM 1731 C C . TRP B 1 53 ? 3.235 -4.583 73.834 1.00 18.70 32 TRP B C 1
ATOM 1732 O O . TRP B 1 53 ? 2.249 -4.449 73.107 1.00 18.11 32 TRP B O 1
ATOM 1743 N N . LEU B 1 54 ? 3.823 -3.571 74.458 1.00 18.06 33 LEU B N 1
ATOM 1744 C CA . LEU B 1 54 ? 3.330 -2.202 74.347 1.00 17.38 33 LEU B CA 1
ATOM 1745 C C . LEU B 1 54 ? 4.440 -1.240 74.730 1.00 16.01 33 LEU B C 1
ATOM 1746 O O . LEU B 1 54 ? 4.988 -1.308 75.843 1.00 16.86 33 LEU B O 1
ATOM 1751 N N . LYS B 1 55 ? 4.786 -0.358 73.799 1.00 16.31 34 LYS B N 1
ATOM 1752 C CA . LYS B 1 55 ? 5.902 0.560 73.994 1.00 17.24 34 LYS B CA 1
ATOM 1753 C C . LYS B 1 55 ? 5.566 1.974 73.548 1.00 15.57 34 LYS B C 1
ATOM 1754 O O . LYS B 1 55 ? 4.897 2.178 72.530 1.00 14.86 34 LYS B O 1
ATOM 1760 N N . PHE B 1 56 ? 6.052 2.953 74.297 1.00 15.14 35 PHE B N 1
ATOM 1761 C CA . PHE B 1 56 ? 5.976 4.329 73.827 1.00 13.74 35 PHE B CA 1
ATOM 1762 C C . PHE B 1 56 ? 6.872 4.501 72.616 1.00 13.89 35 PHE B C 1
ATOM 1763 O O . PHE B 1 56 ? 7.980 3.949 72.575 1.00 16.20 35 PHE B O 1
ATOM 1771 N N . THR B 1 57 ? 6.406 5.267 71.636 1.00 13.05 36 THR B N 1
ATOM 1772 C CA . THR B 1 57 ? 7.279 5.700 70.555 1.00 15.12 36 THR B CA 1
ATOM 1773 C C . THR B 1 57 ? 7.437 7.213 70.584 1.00 14.84 36 THR B C 1
ATOM 1774 O O . THR B 1 57 ? 8.436 7.740 70.099 1.00 16.72 36 THR B O 1
ATOM 1778 N N . LYS B 1 58 ? 6.454 7.912 71.150 1.00 13.75 37 LYS B N 1
ATOM 1779 C CA . LYS B 1 58 ? 6.618 9.334 71.465 1.00 15.21 37 LYS B CA 1
ATOM 1780 C C . LYS B 1 58 ? 6.016 9.613 72.831 1.00 15.75 37 LYS B C 1
ATOM 1781 O O . LYS B 1 58 ? 4.802 9.509 73.023 1.00 14.12 37 LYS B O 1
ATOM 1787 N N . THR B 1 59 ? 6.874 9.952 73.784 1.00 19.32 38 THR B N 1
ATOM 1788 C CA . THR B 1 59 ? 6.421 10.279 75.127 1.00 22.28 38 THR B CA 1
ATOM 1789 C C . THR B 1 59 ? 6.115 11.765 75.213 1.00 23.72 38 THR B C 1
ATOM 1790 O O . THR B 1 59 ? 6.777 12.599 74.578 1.00 23.13 38 THR B O 1
ATOM 1794 N N . PRO B 1 60 ? 5.114 12.112 76.014 1.00 26.64 39 PRO B N 1
ATOM 1795 C CA . PRO B 1 60 ? 4.824 13.531 76.179 1.00 25.43 39 PRO B CA 1
ATOM 1796 C C . PRO B 1 60 ? 5.959 14.234 76.945 1.00 25.11 39 PRO B C 1
ATOM 1797 O O . PRO B 1 60 ? 6.705 13.602 77.694 1.00 21.79 39 PRO B O 1
ATOM 1801 N N . PRO B 1 61 ? 6.116 15.539 76.725 1.00 28.02 40 PRO B N 1
ATOM 1802 C CA . PRO B 1 61 ? 7.152 16.299 77.432 1.00 28.61 40 PRO B CA 1
ATOM 1803 C C . PRO B 1 61 ? 6.891 16.280 78.939 1.00 25.43 40 PRO B C 1
ATOM 1804 O O . PRO B 1 61 ? 5.734 16.179 79.323 1.00 26.29 40 PRO B O 1
ATOM 1808 N N . THR B 1 62 ? 7.919 16.349 79.779 1.00 23.87 41 THR B N 1
ATOM 1809 C CA . THR B 1 62 ? 7.672 16.275 81.220 1.00 24.49 41 THR B CA 1
ATOM 1810 C C . THR B 1 62 ? 7.146 17.593 81.772 1.00 22.13 41 THR B C 1
ATOM 1811 O O . THR B 1 62 ? 6.453 17.620 82.789 1.00 20.87 41 THR B O 1
ATOM 1815 N N . LYS B 1 63 ? 7.469 18.682 81.086 1.00 21.57 42 LYS B N 1
ATOM 1816 C CA . LYS B 1 63 ? 7.103 20.018 81.548 1.00 22.93 42 LYS B CA 1
ATOM 1817 C C . LYS B 1 63 ? 6.748 20.921 80.373 1.00 23.88 42 LYS B C 1
ATOM 1818 O O . LYS B 1 63 ? 7.477 20.967 79.382 1.00 25.09 42 LYS B O 1
ATOM 1824 N N . LEU B 1 64 ? 5.626 21.627 80.489 1.00 21.97 43 LEU B N 1
ATOM 1825 C CA . LEU B 1 64 ? 5.223 22.612 79.487 1.00 22.60 43 LEU B CA 1
ATOM 1826 C C . LEU B 1 64 ? 4.823 23.921 80.150 1.00 25.20 43 LEU B C 1
ATOM 1827 O O . LEU B 1 64 ? 4.244 23.925 81.238 1.00 24.94 43 LEU B O 1
ATOM 1832 N N . GLN B 1 65 ? 5.131 25.027 79.483 1.00 27.35 44 GLN B N 1
ATOM 1833 C CA . GLN B 1 65 ? 4.734 26.349 79.949 1.00 28.86 44 GLN B CA 1
ATOM 1834 C C . GLN B 1 65 ? 3.670 26.919 79.021 1.00 29.80 44 GLN B C 1
ATOM 1835 O O . GLN B 1 65 ? 3.892 27.051 77.816 1.00 31.42 44 GLN B O 1
ATOM 1841 N N . GLN B 1 66 ? 2.508 27.247 79.575 1.00 27.37 45 GLN B N 1
ATOM 1842 C CA . GLN B 1 66 ? 1.441 27.824 78.769 1.00 28.87 45 GLN B CA 1
ATOM 1843 C C . GLN B 1 66 ? 1.616 29.330 78.644 1.00 30.67 45 GLN B C 1
ATOM 1844 O O . GLN B 1 66 ? 1.700 30.042 79.644 1.00 32.05 45 GLN B O 1
ATOM 1850 N N . ALA B 1 67 ? 1.688 29.809 77.410 1.00 30.78 46 ALA B N 1
ATOM 1851 C CA . ALA B 1 67 ? 1.672 31.245 77.162 1.00 32.07 46 ALA B CA 1
ATOM 1852 C C . ALA B 1 67 ? 0.231 31.727 77.249 1.00 32.92 46 ALA B C 1
ATOM 1853 O O . ALA B 1 67 ? -0.695 30.970 76.975 1.00 34.13 46 ALA B O 1
ATOM 1855 N N . ASP B 1 68 ? 0.032 32.982 77.632 1.00 33.70 47 ASP B N 1
ATOM 1856 C CA . ASP B 1 68 ? -1.323 33.490 77.801 1.00 35.26 47 ASP B CA 1
ATOM 1857 C C . ASP B 1 68 ? -2.117 33.385 76.502 1.00 34.73 47 ASP B C 1
ATOM 1858 O O . ASP B 1 68 ? -1.656 33.811 75.445 1.00 35.25 47 ASP B O 1
ATOM 1863 N N . GLY B 1 69 ? -3.303 32.796 76.591 1.00 34.05 48 GLY B N 1
ATOM 1864 C CA . GLY B 1 69 ? -4.162 32.627 75.436 1.00 32.06 48 GLY B CA 1
ATOM 1865 C C . GLY B 1 69 ? -3.752 31.535 74.462 1.00 30.90 48 GLY B C 1
ATOM 1866 O O . GLY B 1 69 ? -4.410 31.349 73.443 1.00 31.80 48 GLY B O 1
ATOM 1867 N N . ALA B 1 70 ? -2.680 30.806 74.767 1.00 30.13 49 ALA B N 1
ATOM 1868 C CA . ALA B 1 70 ? -2.208 29.751 73.868 1.00 30.12 49 ALA B CA 1
ATOM 1869 C C . ALA B 1 70 ? -2.969 28.440 74.052 1.00 27.73 49 ALA B C 1
ATOM 1870 O O . ALA B 1 70 ? -3.364 28.088 75.164 1.00 28.88 49 ALA B O 1
ATOM 1872 N N . THR B 1 71 ? -3.169 27.725 72.949 1.00 24.88 50 THR B N 1
ATOM 1873 C CA . THR B 1 71 ? -3.728 26.375 72.989 1.00 23.38 50 THR B CA 1
ATOM 1874 C C . THR B 1 71 ? -2.581 25.381 73.029 1.00 23.26 50 THR B C 1
ATOM 1875 O O . THR B 1 71 ? -1.653 25.469 72.224 1.00 23.43 50 THR B O 1
ATOM 1879 N N . ILE B 1 72 ? -2.634 24.449 73.977 1.00 22.18 51 ILE B N 1
ATOM 1880 C CA . ILE B 1 72 ? -1.595 23.437 74.093 1.00 21.10 51 ILE B CA 1
ATOM 1881 C C . ILE B 1 72 ? -2.107 22.093 73.602 1.00 19.82 51 ILE B C 1
ATOM 1882 O O . ILE B 1 72 ? -3.220 21.690 73.927 1.00 21.12 51 ILE B O 1
ATOM 1887 N N . GLU B 1 73 ? -1.295 21.417 72.797 1.00 17.56 52 GLU B N 1
ATOM 1888 C CA . GLU B 1 73 ? -1.594 20.061 72.365 1.00 17.68 52 GLU B CA 1
ATOM 1889 C C . GLU B 1 73 ? -0.515 19.125 72.895 1.00 18.36 52 GLU B C 1
ATOM 1890 O O . GLU B 1 73 ? 0.654 19.241 72.519 1.00 20.70 52 GLU B O 1
ATOM 1896 N N . ILE B 1 74 ? -0.904 18.217 73.788 1.00 15.36 53 ILE B N 1
ATOM 1897 C CA . ILE B 1 74 ? 0.016 17.216 74.325 1.00 16.02 53 ILE B CA 1
ATOM 1898 C C . ILE B 1 74 ? -0.153 15.926 73.536 1.00 15.27 53 ILE B C 1
ATOM 1899 O O . ILE B 1 74 ? -1.265 15.433 73.392 1.00 15.41 53 ILE B O 1
ATOM 1904 N N . VAL B 1 75 ? 0.946 15.391 73.018 1.00 13.99 54 VAL B N 1
ATOM 1905 C CA . VAL B 1 75 ? 0.867 14.224 72.142 1.00 14.16 54 VAL B CA 1
ATOM 1906 C C . VAL B 1 75 ? 1.555 13.006 72.749 1.00 13.33 54 VAL B C 1
ATOM 1907 O O . VAL B 1 75 ? 2.652 13.105 73.301 1.00 14.66 54 VAL B O 1
ATOM 1911 N N A CYS B 1 76 ? 0.898 11.864 72.586 0.38 13.17 55 CYS B N 1
ATOM 1912 N N B CYS B 1 76 ? 0.875 11.865 72.678 0.21 12.84 55 CYS B N 1
ATOM 1913 N N C CYS B 1 76 ? 0.916 11.850 72.675 0.41 13.06 55 CYS B N 1
ATOM 1914 C CA A CYS B 1 76 ? 1.401 10.571 73.010 0.38 12.46 55 CYS B CA 1
ATOM 1915 C CA B CYS B 1 76 ? 1.459 10.570 73.019 0.21 12.26 55 CYS B CA 1
ATOM 1916 C CA C CYS B 1 76 ? 1.640 10.627 72.979 0.41 12.47 55 CYS B CA 1
ATOM 1917 C C A CYS B 1 76 ? 1.311 9.590 71.835 0.38 12.28 55 CYS B C 1
ATOM 1918 C C B CYS B 1 76 ? 1.345 9.639 71.812 0.21 12.00 55 CYS B C 1
ATOM 1919 C C C CYS B 1 76 ? 1.346 9.594 71.906 0.41 12.80 55 CYS B C 1
ATOM 1920 O O A CYS B 1 76 ? 0.284 9.538 71.156 0.38 13.26 55 CYS B O 1
ATOM 1921 O O B CYS B 1 76 ? 0.337 9.659 71.104 0.21 12.38 55 CYS B O 1
ATOM 1922 O O C CYS B 1 76 ? 0.233 9.507 71.387 0.41 15.22 55 CYS B O 1
ATOM 1929 N N . GLU B 1 77 ? 2.377 8.835 71.563 1.00 11.47 56 GLU B N 1
ATOM 1930 C CA . GLU B 1 77 ? 2.302 7.813 70.508 1.00 10.13 56 GLU B CA 1
ATOM 1931 C C . GLU B 1 77 ? 2.870 6.520 71.060 1.00 12.21 56 GLU B C 1
ATOM 1932 O O . GLU B 1 77 ? 3.880 6.536 71.769 1.00 13.27 56 GLU B O 1
ATOM 1954 N N . GLY B 1 80 ? 1.920 -1.395 69.783 1.00 13.94 59 GLY B N 1
ATOM 1955 C CA . GLY B 1 80 ? 1.814 -2.639 70.519 1.00 16.15 59 GLY B CA 1
ATOM 1956 C C . GLY B 1 80 ? 1.029 -3.698 69.793 1.00 16.78 59 GLY B C 1
ATOM 1957 O O . GLY B 1 80 ? 0.519 -3.458 68.708 1.00 15.65 59 GLY B O 1
ATOM 1958 N N . SER B 1 81 ? 0.942 -4.873 70.406 1.00 17.59 60 SER B N 1
ATOM 1959 C CA . SER B 1 81 ? 0.138 -5.966 69.870 1.00 18.98 60 SER B CA 1
ATOM 1960 C C . SER B 1 81 ? -1.351 -5.674 70.046 1.00 19.05 60 SER B C 1
ATOM 1961 O O . SER B 1 81 ? -1.735 -4.849 70.880 1.00 19.78 60 SER B O 1
ATOM 1964 N N . GLN B 1 82 ? -2.176 -6.358 69.255 1.00 18.16 61 GLN B N 1
ATOM 1965 C CA . GLN B 1 82 ? -3.613 -6.107 69.182 1.00 17.26 61 GLN B CA 1
ATOM 1966 C C . GLN B 1 82 ? -3.871 -4.624 68.875 1.00 17.24 61 GLN B C 1
ATOM 1967 O O . GLN B 1 82 ? -3.140 -4.023 68.086 1.00 18.97 61 GLN B O 1
ATOM 1973 N N . VAL B 1 83 ? -4.911 -4.043 69.466 1.00 16.73 62 VAL B N 1
ATOM 1974 C CA . VAL B 1 83 ? -5.178 -2.618 69.269 1.00 15.87 62 VAL B CA 1
ATOM 1975 C C . VAL B 1 83 ? -5.101 -1.879 70.601 1.00 15.55 62 VAL B C 1
ATOM 1976 O O . VAL B 1 83 ? -6.058 -1.895 71.386 1.00 18.35 62 VAL B O 1
ATOM 1980 N N . PRO B 1 84 ? -3.952 -1.245 70.876 1.00 16.51 63 PRO B N 1
ATOM 1981 C CA . PRO B 1 84 ? -3.805 -0.512 72.130 1.00 15.69 63 PRO B CA 1
ATOM 1982 C C . PRO B 1 84 ? -4.740 0.676 72.167 1.00 17.41 63 PRO B C 1
ATOM 1983 O O . PRO B 1 84 ? -5.078 1.229 71.118 1.00 18.03 63 PRO B O 1
ATOM 1987 N N . SER B 1 85 ? -5.172 1.043 73.364 1.00 16.01 64 SER B N 1
ATOM 1988 C CA . SER B 1 85 ? -5.994 2.229 73.536 1.00 15.97 64 SER B CA 1
ATOM 1989 C C . SER B 1 85 ? -5.253 3.232 74.391 1.00 15.33 64 SER B C 1
ATOM 1990 O O . SER B 1 85 ? -4.476 2.851 75.269 1.00 17.49 64 SER B O 1
ATOM 1993 N N . ILE B 1 86 ? -5.509 4.509 74.137 1.00 15.34 65 ILE B N 1
ATOM 1994 C CA . ILE B 1 86 ? -4.927 5.580 74.929 1.00 15.36 65 ILE B CA 1
ATOM 1995 C C . ILE B 1 86 ? -6.020 6.388 75.609 1.00 15.34 65 ILE B C 1
ATOM 1996 O O . ILE B 1 86 ? -6.989 6.806 74.963 1.00 16.21 65 ILE B O 1
ATOM 2001 N N . GLN B 1 87 ? -5.851 6.598 76.914 1.00 15.87 66 GLN B N 1
ATOM 2002 C CA . GLN B 1 87 ? -6.747 7.412 77.722 1.00 19.77 66 GLN B CA 1
ATOM 2003 C C . GLN B 1 87 ? -5.947 8.520 78.379 1.00 19.07 66 GLN B C 1
ATOM 2004 O O . GLN B 1 87 ? -4.864 8.269 78.907 1.00 20.97 66 GLN B O 1
ATOM 2010 N N . TRP B 1 88 ? -6.474 9.742 78.360 1.00 17.69 67 TRP B N 1
ATOM 2011 C CA . TRP B 1 88 ? -5.835 10.831 79.092 1.00 18.37 67 TRP B CA 1
ATOM 2012 C C . TRP B 1 88 ? -6.488 11.030 80.448 1.00 20.61 67 TRP B C 1
ATOM 2013 O O . TRP B 1 88 ? -7.717 11.110 80.553 1.00 21.82 67 TRP B O 1
ATOM 2024 N N . VAL B 1 89 ? -5.658 11.105 81.481 1.00 19.23 68 VAL B N 1
ATOM 2025 C CA . VAL B 1 89 ? -6.134 11.372 82.826 1.00 21.75 68 VAL B CA 1
ATOM 2026 C C . VAL B 1 89 ? -5.658 12.749 83.263 1.00 21.24 68 VAL B C 1
ATOM 2027 O O . VAL B 1 89 ? -4.457 13.028 83.269 1.00 21.58 68 VAL B O 1
ATOM 2031 N N . VAL B 1 90 ? -6.605 13.609 83.618 1.00 22.57 69 VAL B N 1
ATOM 2032 C CA . VAL B 1 90 ? -6.277 14.956 84.053 1.00 23.84 69 VAL B CA 1
ATOM 2033 C C . VAL B 1 90 ? -6.297 15.060 85.566 1.00 25.81 69 VAL B C 1
ATOM 2034 O O . VAL B 1 90 ? -7.281 14.696 86.205 1.00 25.26 69 VAL B O 1
ATOM 2038 N N . GLY B 1 91 ? -5.203 15.550 86.139 1.00 28.34 70 GLY B N 1
ATOM 2039 C CA . GLY B 1 91 ? -5.169 15.864 87.555 1.00 33.21 70 GLY B CA 1
ATOM 2040 C C . GLY B 1 91 ? -5.181 14.667 88.487 1.00 38.45 70 GLY B C 1
ATOM 2041 O O . GLY B 1 91 ? -5.621 14.770 89.629 1.00 41.37 70 GLY B O 1
ATOM 2042 N N A HIS B 1 92 ? -4.732 13.520 87.985 0.52 39.77 71 HIS B N 1
ATOM 2043 N N B HIS B 1 92 ? -4.686 13.532 88.005 0.48 39.96 71 HIS B N 1
ATOM 2044 C CA A HIS B 1 92 ? -4.620 12.310 88.798 0.52 41.16 71 HIS B CA 1
ATOM 2045 C CA B HIS B 1 92 ? -4.515 12.359 88.855 0.48 41.71 71 HIS B CA 1
ATOM 2046 C C A HIS B 1 92 ? -3.364 11.547 88.409 0.52 41.90 71 HIS B C 1
ATOM 2047 C C B HIS B 1 92 ? -3.273 11.588 88.444 0.48 42.19 71 HIS B C 1
ATOM 2048 O O A HIS B 1 92 ? -3.377 10.744 87.477 0.52 42.27 71 HIS B O 1
ATOM 2049 O O B HIS B 1 92 ? -3.312 10.767 87.526 0.48 42.55 71 HIS B O 1
ATOM 2062 N N A LEU B 1 93 ? -2.277 11.805 89.125 0.52 42.31 72 LEU B N 1
ATOM 2063 N N B LEU B 1 93 ? -2.167 11.864 89.123 0.48 42.31 72 LEU B N 1
ATOM 2064 C CA A LEU B 1 93 ? -1.006 11.160 88.838 0.52 42.83 72 LEU B CA 1
ATOM 2065 C CA B LEU B 1 93 ? -0.921 11.167 88.854 0.48 42.47 72 LEU B CA 1
ATOM 2066 C C A LEU B 1 93 ? -1.083 9.690 89.221 0.52 44.32 72 LEU B C 1
ATOM 2067 C C B LEU B 1 93 ? -1.036 9.702 89.238 0.48 44.23 72 LEU B C 1
ATOM 2068 O O A LEU B 1 93 ? -1.647 9.349 90.261 0.52 44.40 72 LEU B O 1
ATOM 2069 O O B LEU B 1 93 ? -1.585 9.375 90.290 0.48 44.39 72 LEU B O 1
ATOM 2078 N N . PRO B 1 94 ? -0.534 8.812 88.369 1.00 45.78 73 PRO B N 1
ATOM 2079 C CA . PRO B 1 94 ? -0.515 7.371 88.636 1.00 47.59 73 PRO B CA 1
ATOM 2080 C C . PRO B 1 94 ? 0.170 7.046 89.958 1.00 48.38 73 PRO B C 1
ATOM 2081 O O . PRO B 1 94 ? 1.124 7.722 90.344 1.00 46.68 73 PRO B O 1
ATOM 2085 N N . ARG B 1 95 ? -0.334 6.029 90.647 1.00 51.41 74 ARG B N 1
ATOM 2086 C CA . ARG B 1 95 ? 0.191 5.650 91.949 1.00 55.91 74 ARG B CA 1
ATOM 2087 C C . ARG B 1 95 ? 0.486 4.155 91.980 1.00 58.50 74 ARG B C 1
ATOM 2088 O O . ARG B 1 95 ? -0.073 3.391 91.193 1.00 58.42 74 ARG B O 1
ATOM 2096 N N . SER B 1 96 ? 1.366 3.748 92.890 1.00 61.15 75 SER B N 1
ATOM 2097 C CA . SER B 1 96 ? 1.743 2.345 93.031 1.00 64.05 75 SER B CA 1
ATOM 2098 C C . SER B 1 96 ? 1.745 1.914 94.495 1.00 63.78 75 SER B C 1
ATOM 2099 O O . SER B 1 96 ? 0.710 1.938 95.164 1.00 64.08 75 SER B O 1
ATOM 2102 N N . GLU B 1 108 ? -11.652 -3.609 71.553 1.00 47.47 87 GLU B N 1
ATOM 2103 C CA . GLU B 1 108 ? -11.822 -5.042 71.342 1.00 46.77 87 GLU B CA 1
ATOM 2104 C C . GLU B 1 108 ? -10.480 -5.756 71.245 1.00 42.81 87 GLU B C 1
ATOM 2105 O O . GLU B 1 108 ? -9.467 -5.151 70.896 1.00 43.51 87 GLU B O 1
ATOM 2111 N N . GLU B 1 109 ? -10.478 -7.049 71.548 1.00 38.69 88 GLU B N 1
ATOM 2112 C CA . GLU B 1 109 ? -9.292 -7.860 71.332 1.00 34.18 88 GLU B CA 1
ATOM 2113 C C . GLU B 1 109 ? -9.103 -8.055 69.834 1.00 31.46 88 GLU B C 1
ATOM 2114 O O . GLU B 1 109 ? -10.072 -8.085 69.072 1.00 30.35 88 GLU B O 1
ATOM 2120 N N . ALA B 1 110 ? -7.850 -8.163 69.413 1.00 28.05 89 ALA B N 1
ATOM 2121 C CA . ALA B 1 110 ? -7.536 -8.332 68.006 1.00 26.01 89 ALA B CA 1
ATOM 2122 C C . ALA B 1 110 ? -6.250 -9.123 67.868 1.00 26.42 89 ALA B C 1
ATOM 2123 O O . ALA B 1 110 ? -5.207 -8.561 67.545 1.00 25.49 89 ALA B O 1
ATOM 2125 N N . PRO B 1 111 ? -6.314 -10.439 68.126 1.00 28.70 90 PRO B N 1
ATOM 2126 C CA . PRO B 1 111 ? -5.094 -11.241 67.992 1.00 29.88 90 PRO B CA 1
ATOM 2127 C C . PRO B 1 111 ? -4.509 -11.137 66.588 1.00 29.99 90 PRO B C 1
ATOM 2128 O O . PRO B 1 111 ? -5.272 -11.033 65.622 1.00 30.95 90 PRO B O 1
ATOM 2132 N N . SER B 1 112 ? -3.178 -11.128 66.517 1.00 27.81 91 SER B N 1
ATOM 2133 C CA . SER B 1 112 ? -2.385 -11.002 65.288 1.00 27.39 91 SER B CA 1
ATOM 2134 C C . SER B 1 112 ? -2.256 -9.564 64.809 1.00 23.85 91 SER B C 1
ATOM 2135 O O . SER B 1 112 ? -1.454 -9.295 63.917 1.00 25.00 91 SER B O 1
ATOM 2138 N N . ALA B 1 113 ? -3.027 -8.641 65.385 1.00 20.29 92 ALA B N 1
ATOM 2139 C CA . ALA B 1 113 ? -2.890 -7.233 65.005 1.00 18.78 92 ALA B CA 1
ATOM 2140 C C . ALA B 1 113 ? -1.679 -6.601 65.682 1.00 16.77 92 ALA B C 1
ATOM 2141 O O . ALA B 1 113 ? -1.238 -7.057 66.741 1.00 18.64 92 ALA B O 1
ATOM 2143 N N . ILE B 1 114 ? -1.128 -5.580 65.032 1.00 14.87 93 ILE B N 1
ATOM 2144 C CA . ILE B 1 114 ? -0.097 -4.706 65.596 1.00 12.56 93 ILE B CA 1
ATOM 2145 C C . ILE B 1 114 ? -0.454 -3.297 65.169 1.00 13.19 93 ILE B C 1
ATOM 2146 O O . ILE B 1 114 ? -0.677 -3.049 63.978 1.00 13.69 93 ILE B O 1
ATOM 2151 N N . VAL B 1 115 ? -0.521 -2.376 66.127 1.00 12.11 94 VAL B N 1
ATOM 2152 C CA . VAL B 1 115 ? -1.017 -1.033 65.837 1.00 12.11 94 VAL B CA 1
ATOM 2153 C C . VAL B 1 115 ? -0.141 0.044 66.460 1.00 12.70 94 VAL B C 1
ATOM 2154 O O . VAL B 1 115 ? 0.311 -0.097 67.596 1.00 14.69 94 VAL B O 1
ATOM 2158 N N . ARG B 1 116 ? 0.130 1.093 65.678 1.00 10.68 95 ARG B N 1
ATOM 2159 C CA . ARG B 1 116 ? 0.701 2.347 66.161 1.00 11.93 95 ARG B CA 1
ATOM 2160 C C . ARG B 1 116 ? -0.432 3.314 66.385 1.00 12.96 95 ARG B C 1
ATOM 2161 O O . ARG B 1 116 ? -1.173 3.591 65.441 1.00 15.10 95 ARG B O 1
ATOM 2169 N N . VAL B 1 117 ? -0.558 3.866 67.586 1.00 11.19 96 VAL B N 1
ATOM 2170 C CA . VAL B 1 117 ? -1.656 4.787 67.825 1.00 13.20 96 VAL B CA 1
ATOM 2171 C C . VAL B 1 117 ? -1.141 6.096 68.431 1.00 11.93 96 VAL B C 1
ATOM 2172 O O . VAL B 1 117 ? -0.226 6.107 69.261 1.00 12.62 96 VAL B O 1
ATOM 2176 N N . ARG B 1 118 ? -1.735 7.192 67.966 1.00 11.80 97 ARG B N 1
ATOM 2177 C CA . ARG B 1 118 ? -1.383 8.542 68.387 1.00 11.62 97 ARG B CA 1
ATOM 2178 C C . ARG B 1 118 ? -2.596 9.217 69.005 1.00 12.50 97 ARG B C 1
ATOM 2179 O O . ARG B 1 118 ? -3.680 9.205 68.420 1.00 12.84 97 ARG B O 1
ATOM 2187 N N . SER B 1 119 ? -2.411 9.840 70.165 1.00 11.13 98 SER B N 1
ATOM 2188 C CA . SER B 1 119 ? -3.510 10.545 70.812 1.00 12.68 98 SER B CA 1
ATOM 2189 C C . SER B 1 119 ? -3.039 11.894 71.337 1.00 14.78 98 SER B C 1
ATOM 2190 O O . SER B 1 119 ? -1.958 11.992 71.930 1.00 15.49 98 SER B O 1
ATOM 2193 N N . SER B 1 120 ? -3.857 12.923 71.108 1.00 13.04 99 SER B N 1
ATOM 2194 C CA . SER B 1 120 ? -3.572 14.285 71.560 1.00 14.28 99 SER B CA 1
ATOM 2195 C C . SER B 1 120 ? -4.560 14.742 72.610 1.00 15.22 99 SER B C 1
ATOM 2196 O O . SER B 1 120 ? -5.757 14.459 72.505 1.00 17.74 99 SER B O 1
ATOM 2199 N N . HIS B 1 121 ? -4.067 15.469 73.608 1.00 13.82 100 HIS B N 1
ATOM 2200 C CA . HIS B 1 121 ? -4.946 16.133 74.555 1.00 14.15 100 HIS B CA 1
ATOM 2201 C C . HIS B 1 121 ? -4.858 17.637 74.314 1.00 15.15 100 HIS B C 1
ATOM 2202 O O . HIS B 1 121 ? -3.763 18.203 74.288 1.00 17.21 100 HIS B O 1
ATOM 2209 N N . ILE B 1 122 ? -6.012 18.272 74.118 1.00 15.63 101 ILE B N 1
ATOM 2210 C CA . ILE B 1 122 ? -6.067 19.696 73.800 1.00 16.30 101 ILE B CA 1
ATOM 2211 C C . ILE B 1 122 ? -6.474 20.526 75.005 1.00 17.35 101 ILE B C 1
ATOM 2212 O O . ILE B 1 122 ? -7.529 20.297 75.597 1.00 19.06 101 ILE B O 1
ATOM 2217 N N . ILE B 1 123 ? -5.635 21.493 75.361 1.00 17.96 102 ILE B N 1
ATOM 2218 C CA . ILE B 1 123 ? -5.979 22.465 76.394 1.00 19.52 102 ILE B CA 1
ATOM 2219 C C . ILE B 1 123 ? -6.249 23.808 75.727 1.00 19.89 102 ILE B C 1
ATOM 2220 O O . ILE B 1 123 ? -5.316 24.502 75.326 1.00 21.93 102 ILE B O 1
ATOM 2225 N N . ASP B 1 124 ? -7.524 24.154 75.582 1.00 19.56 103 ASP B N 1
ATOM 2226 C CA . ASP B 1 124 ? -7.894 25.394 74.901 1.00 20.41 103 ASP B CA 1
ATOM 2227 C C . ASP B 1 124 ? -8.585 26.335 75.874 1.00 21.42 103 ASP B C 1
ATOM 2228 O O . ASP B 1 124 ? -9.650 26.885 75.600 1.00 22.87 103 ASP B O 1
ATOM 2233 N N . HIS B 1 125 ? -7.943 26.501 77.024 1.00 21.96 104 HIS B N 1
ATOM 2234 C CA . HIS B 1 125 ? -8.325 27.489 78.020 1.00 24.67 104 HIS B CA 1
ATOM 2235 C C . HIS B 1 125 ? -7.068 27.836 78.803 1.00 24.92 104 HIS B C 1
ATOM 2236 O O . HIS B 1 125 ? -6.087 27.104 78.759 1.00 25.50 104 HIS B O 1
ATOM 2243 N N . VAL B 1 126 ? -7.080 28.958 79.506 1.00 25.95 105 VAL B N 1
ATOM 2244 C CA . VAL B 1 126 ? -5.962 29.276 80.372 1.00 28.19 105 VAL B CA 1
ATOM 2245 C C . VAL B 1 126 ? -6.093 28.480 81.665 1.00 28.02 105 VAL B C 1
ATOM 2246 O O . VAL B 1 126 ? -7.173 28.412 82.250 1.00 29.83 105 VAL B O 1
ATOM 2250 N N . LEU B 1 127 ? -5.003 27.848 82.088 1.00 26.48 106 LEU B N 1
ATOM 2251 C CA . LEU B 1 127 ? -4.990 27.121 83.355 1.00 28.85 106 LEU B CA 1
ATOM 2252 C C . LEU B 1 127 ? -5.042 28.078 84.542 1.00 29.99 106 LEU B C 1
ATOM 2253 O O . LEU B 1 127 ? -4.392 29.121 84.527 1.00 31.70 106 LEU B O 1
ATOM 2258 N N . SER B 1 128 ? -5.807 27.719 85.571 1.00 30.72 107 SER B N 1
ATOM 2259 C CA . SER B 1 128 ? -5.880 28.535 86.785 1.00 31.69 107 SER B CA 1
ATOM 2260 C C . SER B 1 128 ? -4.727 28.198 87.725 1.00 32.39 107 SER B C 1
ATOM 2261 O O . SER B 1 128 ? -4.364 28.992 88.595 1.00 34.42 107 SER B O 1
ATOM 2264 N N . GLU B 1 129 ? -4.165 27.008 87.539 1.00 31.96 108 GLU B N 1
ATOM 2265 C CA . GLU B 1 129 ? -3.026 26.527 88.312 1.00 30.75 108 GLU B CA 1
ATOM 2266 C C . GLU B 1 129 ? -2.344 25.430 87.516 1.00 27.12 108 GLU B C 1
ATOM 2267 O O . GLU B 1 129 ? -2.894 24.963 86.521 1.00 27.26 108 GLU B O 1
ATOM 2273 N N . ALA B 1 130 ? -1.157 25.013 87.939 1.00 24.29 109 ALA B N 1
ATOM 2274 C CA . ALA B 1 130 ? -0.467 23.942 87.230 1.00 22.62 109 ALA B CA 1
ATOM 2275 C C . ALA B 1 130 ? -1.277 22.658 87.337 1.00 22.75 109 ALA B C 1
ATOM 2276 O O . ALA B 1 130 ? -1.830 22.352 88.395 1.00 23.24 109 ALA B O 1
ATOM 2278 N N . ARG B 1 131 ? -1.356 21.917 86.235 1.00 22.34 110 ARG B N 1
ATOM 2279 C CA . ARG B 1 131 ? -2.113 20.671 86.203 1.00 22.96 110 ARG B CA 1
ATOM 2280 C C . ARG B 1 131 ? -1.293 19.556 85.576 1.00 20.50 110 ARG B C 1
ATOM 2281 O O . ARG B 1 131 ? -0.417 19.805 84.751 1.00 19.71 110 ARG B O 1
ATOM 2289 N N A THR B 1 132 ? -1.592 18.323 85.969 0.75 19.21 111 THR B N 1
ATOM 2290 N N B THR B 1 132 ? -1.573 18.321 85.973 0.25 19.63 111 THR B N 1
ATOM 2291 C CA A THR B 1 132 ? -0.911 17.156 85.415 0.75 19.10 111 THR B CA 1
ATOM 2292 C CA B THR B 1 132 ? -0.873 17.186 85.389 0.25 19.01 111 THR B CA 1
ATOM 2293 C C A THR B 1 132 ? -1.791 16.436 84.408 0.75 18.89 111 THR B C 1
ATOM 2294 C C B THR B 1 132 ? -1.775 16.440 84.413 0.25 18.26 111 THR B C 1
ATOM 2295 O O A THR B 1 132 ? -3.013 16.358 84.578 0.75 19.72 111 THR B O 1
ATOM 2296 O O B THR B 1 132 ? -2.993 16.366 84.594 0.25 18.78 111 THR B O 1
ATOM 2303 N N . TYR B 1 133 ? -1.159 15.913 83.362 1.00 16.36 112 TYR B N 1
ATOM 2304 C CA . TYR B 1 133 ? -1.861 15.191 82.318 1.00 16.42 112 TYR B CA 1
ATOM 2305 C C . TYR B 1 133 ? -1.113 13.895 82.091 1.00 16.54 112 TYR B C 1
ATOM 2306 O O . TYR B 1 133 ? 0.098 13.909 81.853 1.00 17.31 112 TYR B O 1
ATOM 2315 N N . THR B 1 134 ? -1.825 12.777 82.181 1.00 15.05 113 THR B N 1
ATOM 2316 C CA . THR B 1 134 ? -1.187 11.474 82.050 1.00 15.55 113 THR B CA 1
ATOM 2317 C C . THR B 1 134 ? -1.779 10.695 80.892 1.00 15.44 113 THR B C 1
ATOM 2318 O O . THR B 1 134 ? -2.994 10.516 80.806 1.00 17.08 113 THR B O 1
ATOM 2322 N N A CYS B 1 135 ? -0.897 10.238 80.008 0.53 14.12 114 CYS B N 1
ATOM 2323 N N B CYS B 1 135 ? -0.937 10.246 79.971 0.47 14.71 114 CYS B N 1
ATOM 2324 C CA A CYS B 1 135 ? -1.245 9.353 78.901 0.53 14.69 114 CYS B CA 1
ATOM 2325 C CA B CYS B 1 135 ? -1.445 9.388 78.911 0.47 15.22 114 CYS B CA 1
ATOM 2326 C C A CYS B 1 135 ? -1.169 7.909 79.388 0.53 15.13 114 CYS B C 1
ATOM 2327 C C B CYS B 1 135 ? -1.200 7.940 79.313 0.47 14.97 114 CYS B C 1
ATOM 2328 O O A CYS B 1 135 ? -0.106 7.469 79.818 0.53 16.53 114 CYS B O 1
ATOM 2329 O O B CYS B 1 135 ? -0.076 7.536 79.611 0.47 15.90 114 CYS B O 1
ATOM 2334 N N . VAL B 1 136 ? -2.284 7.180 79.349 1.00 13.56 115 VAL B N 1
ATOM 2335 C CA . VAL B 1 136 ? -2.282 5.792 79.808 1.00 14.38 115 VAL B CA 1
ATOM 2336 C C . VAL B 1 136 ? -2.593 4.881 78.636 1.00 14.70 115 VAL B C 1
ATOM 2337 O O . VAL B 1 136 ? -3.641 5.022 78.003 1.00 15.81 115 VAL B O 1
ATOM 2341 N N . GLY B 1 137 ? -1.677 3.964 78.336 1.00 14.00 116 GLY B N 1
ATOM 2342 C CA . GLY B 1 137 ? -1.880 3.021 77.251 1.00 15.60 116 GLY B CA 1
ATOM 2343 C C . GLY B 1 137 ? -2.168 1.631 77.768 1.00 15.79 116 GLY B C 1
ATOM 2344 O O . GLY B 1 137 ? -1.570 1.197 78.757 1.00 16.56 116 GLY B O 1
ATOM 2345 N N . ARG B 1 138 ? -3.095 0.937 77.112 1.00 17.04 117 ARG B N 1
ATOM 2346 C CA . ARG B 1 138 ? -3.437 -0.436 77.492 1.00 18.38 117 ARG B CA 1
ATOM 2347 C C . ARG B 1 138 ? -3.601 -1.337 76.278 1.00 18.69 117 ARG B C 1
ATOM 2348 O O . ARG B 1 138 ? -4.175 -0.932 75.271 1.00 19.38 117 ARG B O 1
ATOM 2356 N N . THR B 1 139 ? -3.106 -2.567 76.389 1.00 18.33 118 THR B N 1
ATOM 2357 C CA . THR B 1 139 ? -3.416 -3.612 75.422 1.00 20.20 118 THR B CA 1
ATOM 2358 C C . THR B 1 139 ? -3.185 -4.941 76.116 1.00 23.92 118 THR B C 1
ATOM 2359 O O . THR B 1 139 ? -2.200 -5.110 76.832 1.00 24.63 118 THR B O 1
ATOM 2363 N N . GLY B 1 140 ? -4.119 -5.869 75.931 1.00 28.27 119 GLY B N 1
ATOM 2364 C CA . GLY B 1 140 ? -4.087 -7.120 76.666 1.00 32.68 119 GLY B CA 1
ATOM 2365 C C . GLY B 1 140 ? -3.971 -6.855 78.155 1.00 35.16 119 GLY B C 1
ATOM 2366 O O . GLY B 1 140 ? -4.772 -6.110 78.722 1.00 38.54 119 GLY B O 1
ATOM 2367 N N . SER B 1 141 ? -2.948 -7.432 78.780 1.00 34.92 120 SER B N 1
ATOM 2368 C CA . SER B 1 141 ? -2.712 -7.239 80.208 1.00 36.76 120 SER B CA 1
ATOM 2369 C C . SER B 1 141 ? -1.623 -6.205 80.484 1.00 34.33 120 SER B C 1
ATOM 2370 O O . SER B 1 141 ? -1.159 -6.076 81.620 1.00 36.76 120 SER B O 1
ATOM 2373 N N . LYS B 1 142 ? -1.215 -5.475 79.448 1.00 29.40 121 LYS B N 1
ATOM 2374 C CA . LYS B 1 142 ? -0.138 -4.497 79.582 1.00 27.02 121 LYS B CA 1
ATOM 2375 C C . LYS B 1 142 ? -0.671 -3.080 79.784 1.00 23.87 121 LYS B C 1
ATOM 2376 O O . LYS B 1 142 ? -1.644 -2.676 79.145 1.00 22.06 121 LYS B O 1
ATOM 2382 N N . THR B 1 143 ? -0.027 -2.333 80.679 1.00 21.77 122 THR B N 1
ATOM 2383 C CA . THR B 1 143 ? -0.353 -0.920 80.885 1.00 21.56 122 THR B CA 1
ATOM 2384 C C . THR B 1 143 ? 0.920 -0.084 80.947 1.00 19.97 122 THR B C 1
ATOM 2385 O O . THR B 1 143 ? 1.856 -0.419 81.666 1.00 22.45 122 THR B O 1
ATOM 2389 N N . ILE B 1 144 ? 0.963 1.001 80.183 1.00 18.29 123 ILE B N 1
ATOM 2390 C CA . ILE B 1 144 ? 2.077 1.933 80.278 1.00 17.08 123 ILE B CA 1
ATOM 2391 C C . ILE B 1 144 ? 1.522 3.329 80.488 1.00 15.52 123 ILE B C 1
ATOM 2392 O O . ILE B 1 144 ? 0.362 3.586 80.176 1.00 15.91 123 ILE B O 1
ATOM 2397 N N . TYR B 1 145 ? 2.335 4.227 81.041 1.00 15.56 124 TYR B N 1
ATOM 2398 C CA . TYR B 1 145 ? 1.889 5.602 81.233 1.00 16.75 124 TYR B CA 1
ATOM 2399 C C . TYR B 1 145 ? 3.040 6.593 81.322 1.00 16.59 124 TYR B C 1
ATOM 2400 O O . TYR B 1 145 ? 4.172 6.233 81.646 1.00 18.13 124 TYR B O 1
ATOM 2409 N N . ALA B 1 146 ? 2.725 7.852 81.042 1.00 16.07 125 ALA B N 1
ATOM 2410 C CA . ALA B 1 146 ? 3.697 8.936 81.096 1.00 17.59 125 ALA B CA 1
ATOM 2411 C C . ALA B 1 146 ? 2.944 10.228 81.363 1.00 17.48 125 ALA B C 1
ATOM 2412 O O . ALA B 1 146 ? 1.799 10.375 80.931 1.00 16.95 125 ALA B O 1
ATOM 2414 N N . SER B 1 147 ? 3.579 11.158 82.073 1.00 16.56 126 SER B N 1
ATOM 2415 C CA . SER B 1 147 ? 2.890 12.358 82.543 1.00 16.93 126 SER B CA 1
ATOM 2416 C C . SER B 1 147 ? 3.595 13.643 82.138 1.00 17.56 126 SER B C 1
ATOM 2417 O O . SER B 1 147 ? 4.811 13.667 81.924 1.00 18.98 126 SER B O 1
ATOM 2420 N N . THR B 1 148 ? 2.798 14.704 82.050 1.00 16.91 127 THR B N 1
ATOM 2421 C CA . THR B 1 148 ? 3.247 16.054 81.738 1.00 18.10 127 THR B CA 1
ATOM 2422 C C . THR B 1 148 ? 2.703 17.000 82.791 1.00 17.93 127 THR B C 1
ATOM 2423 O O . THR B 1 148 ? 1.542 16.874 83.168 1.00 19.38 127 THR B O 1
ATOM 2427 N N . VAL B 1 149 ? 3.518 17.939 83.274 1.00 17.31 128 VAL B N 1
ATOM 2428 C CA . VAL B 1 149 ? 2.986 19.043 84.065 1.00 17.38 128 VAL B CA 1
ATOM 2429 C C . VAL B 1 149 ? 2.948 20.303 83.210 1.00 18.54 128 VAL B C 1
ATOM 2430 O O . VAL B 1 149 ? 3.970 20.712 82.665 1.00 19.77 128 VAL B O 1
ATOM 2434 N N . VAL B 1 150 ? 1.763 20.897 83.083 1.00 19.36 129 VAL B N 1
ATOM 2435 C CA . VAL B 1 150 ? 1.600 22.163 82.366 1.00 20.16 129 VAL B CA 1
ATOM 2436 C C . VAL B 1 150 ? 1.419 23.308 83.353 1.00 21.97 129 VAL B C 1
ATOM 2437 O O . VAL B 1 150 ? 0.559 23.251 84.230 1.00 22.86 129 VAL B O 1
ATOM 2441 N N . HIS B 1 151 ? 2.235 24.345 83.201 1.00 21.93 130 HIS B N 1
ATOM 2442 C CA . HIS B 1 151 ? 2.179 25.508 84.079 1.00 23.45 130 HIS B CA 1
ATOM 2443 C C . HIS B 1 151 ? 1.427 26.664 83.429 1.00 26.61 130 HIS B C 1
ATOM 2444 O O . HIS B 1 151 ? 1.566 26.903 82.230 1.00 26.13 130 HIS B O 1
ATOM 2451 N N . PRO B 1 152 ? 0.631 27.390 84.229 1.00 28.92 131 PRO B N 1
ATOM 2452 C CA . PRO B 1 152 ? -0.138 28.540 83.747 1.00 30.68 131 PRO B CA 1
ATOM 2453 C C . PRO B 1 152 ? 0.770 29.726 83.440 1.00 32.66 131 PRO B C 1
ATOM 2454 O O . PRO B 1 152 ? 1.906 29.762 83.917 1.00 33.19 131 PRO B O 1
ATOM 2458 N N . PRO B 1 153 ? 0.279 30.684 82.641 1.00 33.21 132 PRO B N 1
ATOM 2459 C CA . PRO B 1 153 ? 1.042 31.903 82.362 1.00 35.29 132 PRO B CA 1
ATOM 2460 C C . PRO B 1 153 ? 1.330 32.660 83.649 1.00 39.29 132 PRO B C 1
ATOM 2461 O O . PRO B 1 153 ? 0.516 32.593 84.569 1.00 38.83 132 PRO B O 1
ATOM 2465 N N . ARG B 1 154 ? 2.464 33.352 83.711 1.00 44.00 133 ARG B N 1
ATOM 2466 C CA . ARG B 1 154 ? 2.814 34.168 84.874 1.00 50.20 133 ARG B CA 1
ATOM 2467 C C . ARG B 1 154 ? 1.720 35.192 85.168 1.00 52.05 133 ARG B C 1
ATOM 2468 O O . ARG B 1 154 ? 1.328 35.389 86.319 1.00 52.56 133 ARG B O 1
ATOM 2476 N N . SER B 1 155 ? 1.225 35.835 84.117 1.00 53.69 134 SER B N 1
ATOM 2477 C CA . SER B 1 155 ? 0.105 36.758 84.247 1.00 55.84 134 SER B CA 1
ATOM 2478 C C . SER B 1 155 ? -0.878 36.542 83.106 1.00 56.26 134 SER B C 1
ATOM 2479 O O . SER B 1 155 ? -0.476 36.295 81.969 1.00 57.13 134 SER B O 1
ATOM 2482 N N . SER B 1 156 ? -2.167 36.628 83.413 1.00 55.84 135 SER B N 1
ATOM 2483 C CA . SER B 1 156 ? -3.193 36.403 82.405 1.00 55.63 135 SER B CA 1
ATOM 2484 C C . SER B 1 156 ? -4.286 37.462 82.434 1.00 55.77 135 SER B C 1
ATOM 2485 O O . SER B 1 156 ? -4.854 37.759 83.485 1.00 55.68 135 SER B O 1
ATOM 2488 N N . ARG B 1 157 ? -4.580 38.020 81.265 1.00 56.19 136 ARG B N 1
ATOM 2489 C CA . ARG B 1 157 ? -5.669 38.975 81.123 1.00 56.81 136 ARG B CA 1
ATOM 2490 C C . ARG B 1 157 ? -6.984 38.255 80.827 1.00 54.41 136 ARG B C 1
ATOM 2491 O O . ARG B 1 157 ? -8.028 38.886 80.683 1.00 55.31 136 ARG B O 1
ATOM 2499 N N . LEU B 1 158 ? -6.926 36.928 80.747 1.00 51.39 137 LEU B N 1
ATOM 2500 C CA . LEU B 1 158 ? -8.098 36.125 80.412 1.00 47.62 137 LEU B CA 1
ATOM 2501 C C . LEU B 1 158 ? -8.705 35.445 81.635 1.00 44.94 137 LEU B C 1
ATOM 2502 O O . LEU B 1 158 ? -8.050 35.297 82.667 1.00 46.51 137 LEU B O 1
ATOM 2507 N N . THR B 1 159 ? -9.959 35.026 81.510 1.00 43.11 138 THR B N 1
ATOM 2508 C CA . THR B 1 159 ? -10.621 34.268 82.563 1.00 42.56 138 THR B CA 1
ATOM 2509 C C . THR B 1 159 ? -10.106 32.830 82.564 1.00 39.83 138 THR B C 1
ATOM 2510 O O . THR B 1 159 ? -10.229 32.127 81.561 1.00 39.54 138 THR B O 1
ATOM 2514 N N . PRO B 1 160 ? -9.525 32.390 83.690 1.00 39.35 139 PRO B N 1
ATOM 2515 C CA . PRO B 1 160 ? -8.983 31.028 83.777 1.00 39.20 139 PRO B CA 1
ATOM 2516 C C . PRO B 1 160 ? -10.048 29.955 83.564 1.00 38.26 139 PRO B C 1
ATOM 2517 O O . PRO B 1 160 ? -11.205 30.147 83.955 1.00 37.62 139 PRO B O 1
ATOM 2521 N N . GLU B 1 161 ? -9.643 28.858 82.926 1.00 36.67 140 GLU B N 1
ATOM 2522 C CA . GLU B 1 161 ? -10.465 27.659 82.753 1.00 37.64 140 GLU B CA 1
ATOM 2523 C C . GLU B 1 161 ? -11.670 27.867 81.832 1.00 38.21 140 GLU B C 1
ATOM 2524 O O . GLU B 1 161 ? -12.524 26.990 81.711 1.00 41.60 140 GLU B O 1
ATOM 2530 N N . LYS B 1 162 ? -11.726 29.014 81.166 1.00 35.39 141 LYS B N 1
ATOM 2531 C CA . LYS B 1 162 ? -12.801 29.290 80.224 1.00 35.06 141 LYS B CA 1
ATOM 2532 C C . LYS B 1 162 ? -12.337 29.024 78.793 1.00 31.29 141 LYS B C 1
ATOM 2533 O O . LYS B 1 162 ? -11.326 29.571 78.350 1.00 29.82 141 LYS B O 1
ATOM 2539 N N . THR B 1 163 ? -13.074 28.173 78.085 1.00 29.92 142 THR B N 1
ATOM 2540 C CA . THR B 1 163 ? -12.727 27.802 76.715 1.00 28.88 142 THR B CA 1
ATOM 2541 C C . THR B 1 163 ? -12.595 29.039 75.834 1.00 28.26 142 THR B C 1
ATOM 2542 O O . THR B 1 163 ? -13.436 29.945 75.892 1.00 29.78 142 THR B O 1
ATOM 2546 N N . TYR B 1 164 ? -11.520 29.091 75.053 1.00 27.51 143 TYR B N 1
ATOM 2547 C CA . TYR B 1 164 ? -11.299 30.198 74.127 1.00 27.23 143 TYR B CA 1
ATOM 2548 C C . TYR B 1 164 ? -12.483 30.331 73.185 1.00 26.69 143 TYR B C 1
ATOM 2549 O O . TYR B 1 164 ? -12.984 29.336 72.669 1.00 27.99 143 TYR B O 1
ATOM 2558 N N . PRO B 1 165 ? -12.939 31.568 72.959 1.00 28.09 144 PRO B N 1
ATOM 2559 C CA . PRO B 1 165 ? -14.129 31.791 72.138 1.00 28.48 144 PRO B CA 1
ATOM 2560 C C . PRO B 1 165 ? -13.868 31.595 70.652 1.00 28.25 144 PRO B C 1
ATOM 2561 O O . PRO B 1 165 ? -12.728 31.719 70.199 1.00 29.50 144 PRO B O 1
ATOM 2565 N N . GLY B 1 166 ? -14.922 31.273 69.910 1.00 26.54 145 GLY B N 1
ATOM 2566 C CA . GLY B 1 166 ? -14.875 31.307 68.461 1.00 24.58 145 GLY B CA 1
ATOM 2567 C C . GLY B 1 166 ? -14.486 30.010 67.782 1.00 23.85 145 GLY B C 1
ATOM 2568 O O . GLY B 1 166 ? -14.361 28.958 68.414 1.00 24.73 145 GLY B O 1
ATOM 2569 N N . ALA B 1 167 ? -14.296 30.093 66.473 1.00 21.12 146 ALA B N 1
ATOM 2570 C CA . ALA B 1 167 ? -13.979 28.917 65.685 1.00 19.50 146 ALA B CA 1
ATOM 2571 C C . ALA B 1 167 ? -12.556 28.424 65.952 1.00 19.52 146 ALA B C 1
ATOM 2572 O O . ALA B 1 167 ? -11.681 29.191 66.355 1.00 21.83 146 ALA B O 1
ATOM 2574 N N . GLN B 1 168 ? -12.350 27.126 65.751 1.00 18.62 147 GLN B N 1
ATOM 2575 C CA . GLN B 1 168 ? -11.039 26.502 65.898 1.00 18.94 147 GLN B CA 1
ATOM 2576 C C . GLN B 1 168 ? -10.789 25.539 64.738 1.00 18.27 147 GLN B C 1
ATOM 2577 O O . GLN B 1 168 ? -11.648 24.716 64.425 1.00 19.21 147 GLN B O 1
ATOM 2583 N N . LYS B 1 169 ? -9.619 25.650 64.106 1.00 17.06 148 LYS B N 1
ATOM 2584 C CA . LYS B 1 169 ? -9.218 24.743 63.028 1.00 18.33 148 LYS B CA 1
ATOM 2585 C C . LYS B 1 169 ? -9.223 23.292 63.523 1.00 16.80 148 LYS B C 1
ATOM 2586 O O . LYS B 1 169 ? -8.892 23.036 64.679 1.00 18.15 148 LYS B O 1
ATOM 2592 N N . PRO B 1 170 ? -9.617 22.342 62.660 1.00 14.44 149 PRO B N 1
ATOM 2593 C CA . PRO B 1 170 ? -9.616 20.947 63.113 1.00 14.05 149 PRO B CA 1
ATOM 2594 C C . PRO B 1 170 ? -8.235 20.441 63.488 1.00 15.18 149 PRO B C 1
ATOM 2595 O O . PRO B 1 170 ? -7.230 20.797 62.849 1.00 14.66 149 PRO B O 1
ATOM 2599 N N . ARG B 1 171 ? -8.207 19.610 64.527 1.00 14.47 150 ARG B N 1
ATOM 2600 C CA . ARG B 1 171 ? -7.027 18.843 64.898 1.00 15.05 150 ARG B CA 1
ATOM 2601 C C . ARG B 1 171 ? -7.455 17.397 64.998 1.00 15.07 150 ARG B C 1
ATOM 2602 O O . ARG B 1 171 ? -8.407 17.076 65.709 1.00 15.25 150 ARG B O 1
ATOM 2610 N N . ILE B 1 172 ? -6.764 16.521 64.283 1.00 12.93 151 ILE B N 1
ATOM 2611 C CA . ILE B 1 172 ? -7.024 15.099 64.448 1.00 12.17 151 ILE B CA 1
ATOM 2612 C C . ILE B 1 172 ? -6.297 14.649 65.712 1.00 11.55 151 ILE B C 1
ATOM 2613 O O . ILE B 1 172 ? -5.068 14.730 65.799 1.00 15.41 151 ILE B O 1
ATOM 2618 N N . ILE B 1 173 ? -7.065 14.210 66.706 1.00 11.67 152 ILE B N 1
ATOM 2619 C CA . ILE B 1 173 ? -6.513 13.965 68.039 1.00 12.28 152 ILE B CA 1
ATOM 2620 C C . ILE B 1 173 ? -6.488 12.486 68.424 1.00 11.70 152 ILE B C 1
ATOM 2621 O O . ILE B 1 173 ? -6.046 12.134 69.514 1.00 13.61 152 ILE B O 1
ATOM 2626 N N . TYR B 1 174 ? -6.971 11.622 67.542 1.00 11.85 153 TYR B N 1
ATOM 2627 C CA . TYR B 1 174 ? -6.838 10.179 67.760 1.00 11.39 153 TYR B CA 1
ATOM 2628 C C . TYR B 1 174 ? -6.803 9.500 66.414 1.00 10.96 153 TYR B C 1
ATOM 2629 O O . TYR B 1 174 ? -7.738 9.619 65.621 1.00 12.22 153 TYR B O 1
ATOM 2638 N N . THR B 1 175 ? -5.712 8.797 66.150 1.00 10.13 154 THR B N 1
ATOM 2639 C CA . THR B 1 175 ? -5.488 8.231 64.829 1.00 9.92 154 THR B CA 1
ATOM 2640 C C . THR B 1 175 ? -4.507 7.076 64.939 1.00 11.82 154 THR B C 1
ATOM 2641 O O . THR B 1 175 ? -3.652 7.062 65.826 1.00 13.42 154 THR B O 1
ATOM 2645 N N . GLU B 1 176 ? -4.640 6.099 64.053 1.00 10.43 155 GLU B N 1
ATOM 2646 C CA . GLU B 1 176 ? -3.651 5.036 63.983 1.00 10.99 155 GLU B CA 1
ATOM 2647 C C . GLU B 1 176 ? -2.709 5.320 62.828 1.00 11.08 155 GLU B C 1
ATOM 2648 O O . GLU B 1 176 ? -3.152 5.517 61.686 1.00 13.83 155 GLU B O 1
ATOM 2654 N N . LYS B 1 177 ? -1.411 5.360 63.105 1.00 10.05 156 LYS B N 1
ATOM 2655 C CA . LYS B 1 177 ? -0.455 5.557 62.012 1.00 11.41 156 LYS B CA 1
ATOM 2656 C C . LYS B 1 177 ? -0.267 4.264 61.215 1.00 11.92 156 LYS B C 1
ATOM 2657 O O . LYS B 1 177 ? -0.049 4.299 60.001 1.00 12.43 156 LYS B O 1
ATOM 2663 N N . THR B 1 178 ? -0.345 3.125 61.901 1.00 12.30 157 THR B N 1
ATOM 2664 C CA . THR B 1 178 ? -0.198 1.830 61.244 1.00 12.32 157 THR B CA 1
ATOM 2665 C C . THR B 1 178 ? -1.199 0.857 61.832 1.00 12.54 157 THR B C 1
ATOM 2666 O O . THR B 1 178 ? -1.366 0.796 63.053 1.00 13.10 157 THR B O 1
ATOM 2670 N N . HIS B 1 179 ? -1.883 0.120 60.963 1.00 12.58 158 HIS B N 1
ATOM 2671 C CA . HIS B 1 179 ? -2.783 -0.937 61.402 1.00 13.07 158 HIS B CA 1
ATOM 2672 C C . HIS B 1 179 ? -2.462 -2.216 60.641 1.00 13.88 158 HIS B C 1
ATOM 2673 O O . HIS B 1 179 ? -2.849 -2.394 59.489 1.00 14.31 158 HIS B O 1
ATOM 2680 N N . LEU B 1 180 ? -1.724 -3.094 61.298 1.00 14.67 159 LEU B N 1
ATOM 2681 C CA . LEU B 1 180 ? -1.410 -4.404 60.749 1.00 13.96 159 LEU B CA 1
ATOM 2682 C C . LEU B 1 180 ? -2.439 -5.369 61.316 1.00 16.18 159 LEU B C 1
ATOM 2683 O O . LEU B 1 180 ? -2.642 -5.397 62.524 1.00 16.66 159 LEU B O 1
ATOM 2688 N N . ASP B 1 181 ? -3.102 -6.145 60.458 1.00 15.78 160 ASP B N 1
ATOM 2689 C CA . ASP B 1 181 ? -4.195 -6.992 60.935 1.00 17.94 160 ASP B CA 1
ATOM 2690 C C . ASP B 1 181 ? -4.464 -8.151 59.977 1.00 19.09 160 ASP B C 1
ATOM 2691 O O . ASP B 1 181 ? -3.936 -8.205 58.861 1.00 17.52 160 ASP B O 1
ATOM 2696 N N . LEU B 1 182 ? -5.311 -9.059 60.444 1.00 19.31 161 LEU B N 1
ATOM 2697 C CA . LEU B 1 182 ? -5.594 -10.329 59.780 1.00 21.15 161 LEU B CA 1
ATOM 2698 C C . LEU B 1 182 ? -6.430 -10.207 58.523 1.00 21.67 161 LEU B C 1
ATOM 2699 O O . LEU B 1 182 ? -7.495 -9.596 58.550 1.00 23.39 161 LEU B O 1
ATOM 2712 N N . GLY B 1 184 ? -9.200 -11.011 56.087 1.00 21.76 163 GLY B N 1
ATOM 2713 C CA . GLY B 1 184 ? -10.543 -11.486 56.356 1.00 22.50 163 GLY B CA 1
ATOM 2714 C C . GLY B 1 184 ? -11.232 -10.839 57.543 1.00 22.63 163 GLY B C 1
ATOM 2715 O O . GLY B 1 184 ? -12.429 -11.028 57.744 1.00 23.22 163 GLY B O 1
ATOM 2716 N N . SER B 1 185 ? -10.489 -10.071 58.334 1.00 22.76 164 SER B N 1
ATOM 2717 C CA . SER B 1 185 ? -11.085 -9.430 59.498 1.00 23.17 164 SER B CA 1
ATOM 2718 C C . SER B 1 185 ? -11.622 -8.054 59.137 1.00 20.70 164 SER B C 1
ATOM 2719 O O . SER B 1 185 ? -11.258 -7.488 58.105 1.00 21.17 164 SER B O 1
ATOM 2722 N N . ASN B 1 186 ? -12.505 -7.533 59.985 1.00 21.10 165 ASN B N 1
ATOM 2723 C CA . ASN B 1 186 ? -13.010 -6.180 59.831 1.00 20.14 165 ASN B CA 1
ATOM 2724 C C . ASN B 1 186 ? -12.138 -5.259 60.662 1.00 20.54 165 ASN B C 1
ATOM 2725 O O . ASN B 1 186 ? -11.822 -5.566 61.813 1.00 22.10 165 ASN B O 1
ATOM 2730 N N . ILE B 1 187 ? -11.736 -4.137 60.084 1.00 18.12 166 ILE B N 1
ATOM 2731 C CA . ILE B 1 187 ? -10.930 -3.183 60.832 1.00 17.37 166 ILE B CA 1
ATOM 2732 C C . ILE B 1 187 ? -11.645 -1.845 60.889 1.00 16.94 166 ILE B C 1
ATOM 2733 O O . ILE B 1 187 ? -12.437 -1.503 60.007 1.00 18.27 166 ILE B O 1
ATOM 2738 N N . GLN B 1 188 ? -11.359 -1.100 61.950 1.00 16.26 167 GLN B N 1
ATOM 2739 C CA . GLN B 1 188 ? -11.974 0.189 62.188 1.00 17.80 167 GLN B CA 1
ATOM 2740 C C . GLN B 1 188 ? -10.892 1.198 62.522 1.00 17.93 167 GLN B C 1
ATOM 2741 O O . GLN B 1 188 ? -10.257 1.123 63.576 1.00 21.26 167 GLN B O 1
ATOM 2747 N N . LEU B 1 189 ? -10.676 2.130 61.604 1.00 14.68 168 LEU B N 1
ATOM 2748 C CA . LEU B 1 189 ? -9.590 3.090 61.712 1.00 12.76 168 LEU B CA 1
ATOM 2749 C C . LEU B 1 189 ? -10.109 4.411 62.264 1.00 12.05 168 LEU B C 1
ATOM 2750 O O . LEU B 1 189 ? -10.978 5.020 61.655 1.00 14.33 168 LEU B O 1
ATOM 2755 N N . PRO B 1 190 ? -9.588 4.856 63.418 1.00 11.78 169 PRO B N 1
ATOM 2756 C CA . PRO B 1 190 ? -10.135 6.087 64.002 1.00 12.43 169 PRO B CA 1
ATOM 2757 C C . PRO B 1 190 ? -9.718 7.372 63.290 1.00 13.08 169 PRO B C 1
ATOM 2758 O O . PRO B 1 190 ? -8.646 7.467 62.681 1.00 12.26 169 PRO B O 1
ATOM 2762 N N . CYS B 1 191 ? -10.588 8.365 63.391 1.00 12.33 170 CYS B N 1
ATOM 2763 C CA . CYS B 1 191 ? -10.235 9.730 63.036 1.00 10.75 170 CYS B CA 1
ATOM 2764 C C . CYS B 1 191 ? -11.039 10.647 63.939 1.00 12.04 170 CYS B C 1
ATOM 2765 O O . CYS B 1 191 ? -12.059 11.192 63.527 1.00 15.35 170 CYS B O 1
ATOM 2768 N N . ARG B 1 192 ? -10.601 10.768 65.191 1.00 11.14 171 ARG B N 1
ATOM 2769 C CA . ARG B 1 192 ? -11.292 11.618 66.165 1.00 11.01 171 ARG B CA 1
ATOM 2770 C C . ARG B 1 192 ? -10.759 13.033 66.059 1.00 13.40 171 ARG B C 1
ATOM 2771 O O . ARG B 1 192 ? -9.552 13.246 65.978 1.00 14.50 171 ARG B O 1
ATOM 2779 N N . VAL B 1 193 ? -11.669 13.996 66.063 1.00 14.51 172 VAL B N 1
ATOM 2780 C CA . VAL B 1 193 ? -11.316 15.372 65.727 1.00 16.08 172 VAL B CA 1
ATOM 2781 C C . VAL B 1 193 ? -11.767 16.363 66.794 1.00 17.54 172 VAL B C 1
ATOM 2782 O O . VAL B 1 193 ? -12.862 16.247 67.345 1.00 20.17 172 VAL B O 1
ATOM 2786 N N . HIS B 1 194 ? -10.886 17.313 67.091 1.00 16.23 173 HIS B N 1
ATOM 2787 C CA . HIS B 1 194 ? -11.213 18.509 67.863 1.00 16.89 173 HIS B CA 1
ATOM 2788 C C . HIS B 1 194 ? -11.393 19.665 66.886 1.00 16.36 173 HIS B C 1
ATOM 2789 O O . HIS B 1 194 ? -10.454 20.029 66.190 1.00 16.10 173 HIS B O 1
ATOM 2796 N N . ALA B 1 195 ? -12.597 20.223 66.821 1.00 15.93 174 ALA B N 1
ATOM 2797 C CA . ALA B 1 195 ? -12.876 21.314 65.884 1.00 15.93 174 ALA B CA 1
ATOM 2798 C C . ALA B 1 195 ? -14.118 22.094 66.281 1.00 17.44 174 ALA B C 1
ATOM 2799 O O . ALA B 1 195 ? -15.077 21.520 66.792 1.00 19.91 174 ALA B O 1
ATOM 2801 N N . ARG B 1 196 ? -14.104 23.405 66.033 1.00 17.83 175 ARG B N 1
ATOM 2802 C CA . ARG B 1 196 ? -15.295 24.237 66.217 1.00 19.01 175 ARG B CA 1
ATOM 2803 C C . ARG B 1 196 ? -15.470 25.151 65.010 1.00 19.25 175 ARG B C 1
ATOM 2804 O O . ARG B 1 196 ? -14.584 25.944 64.709 1.00 20.10 175 ARG B O 1
ATOM 2812 N N . PRO B 1 197 ? -16.585 25.011 64.275 1.00 19.90 176 PRO B N 1
ATOM 2813 C CA . PRO B 1 197 ? -17.659 24.016 64.387 1.00 21.09 176 PRO B CA 1
ATOM 2814 C C . PRO B 1 197 ? -17.167 22.611 64.072 1.00 21.51 176 PRO B C 1
ATOM 2815 O O . PRO B 1 197 ? -16.032 22.446 63.623 1.00 20.22 176 PRO B O 1
ATOM 2819 N N . ARG B 1 198 ? -18.022 21.624 64.317 1.00 22.42 177 ARG B N 1
ATOM 2820 C CA . ARG B 1 198 ? -17.740 20.233 63.989 1.00 23.66 177 ARG B CA 1
ATOM 2821 C C . ARG B 1 198 ? -17.195 20.096 62.566 1.00 22.26 177 ARG B C 1
ATOM 2822 O O . ARG B 1 198 ? -17.707 20.712 61.631 1.00 23.50 177 ARG B O 1
ATOM 2830 N N . ALA B 1 199 ? -16.146 19.298 62.410 1.00 20.51 178 ALA B N 1
ATOM 2831 C CA . ALA B 1 199 ? -15.508 19.128 61.109 1.00 20.01 178 ALA B CA 1
ATOM 2832 C C . ALA B 1 199 ? -16.291 18.191 60.190 1.00 21.92 178 ALA B C 1
ATOM 2833 O O . ALA B 1 199 ? -16.993 17.287 60.647 1.00 23.61 178 ALA B O 1
ATOM 2835 N N . GLU B 1 200 ? -16.174 18.436 58.890 1.00 21.16 179 GLU B N 1
ATOM 2836 C CA . GLU B 1 200 ? -16.596 17.484 57.874 1.00 23.09 179 GLU B CA 1
ATOM 2837 C C . GLU B 1 200 ? -15.453 16.498 57.683 1.00 21.35 179 GLU B C 1
ATOM 2838 O O . GLU B 1 200 ? -14.302 16.905 57.537 1.00 21.76 179 GLU B O 1
ATOM 2844 N N . ILE B 1 201 ? -15.758 15.205 57.694 1.00 18.83 180 ILE B N 1
ATOM 2845 C CA . ILE B 1 201 ? -14.704 14.202 57.579 1.00 17.47 180 ILE B CA 1
ATOM 2846 C C . ILE B 1 201 ? -14.824 13.451 56.264 1.00 17.90 180 ILE B C 1
ATOM 2847 O O . ILE B 1 201 ? -15.908 13.000 55.886 1.00 18.97 180 ILE B O 1
ATOM 2852 N N . THR B 1 202 ? -13.698 13.355 55.566 1.00 18.69 181 THR B N 1
ATOM 2853 C CA . THR B 1 202 ? -13.593 12.651 54.297 1.00 18.97 181 THR B CA 1
ATOM 2854 C C . THR B 1 202 ? -12.437 11.660 54.380 1.00 17.65 181 THR B C 1
ATOM 2855 O O . THR B 1 202 ? -11.368 11.999 54.873 1.00 19.02 181 THR B O 1
ATOM 2859 N N . TRP B 1 203 ? -12.652 10.431 53.925 1.00 15.21 182 TRP B N 1
ATOM 2860 C CA . TRP B 1 203 ? -11.547 9.492 53.803 1.00 13.97 182 TRP B CA 1
ATOM 2861 C C . TRP B 1 203 ? -11.194 9.268 52.340 1.00 15.19 182 TRP B C 1
ATOM 2862 O O . TRP B 1 203 ? -12.085 9.196 51.490 1.00 16.14 182 TRP B O 1
ATOM 2873 N N . LEU B 1 204 ? -9.901 9.140 52.058 1.00 14.70 183 LEU B N 1
ATOM 2874 C CA . LEU B 1 204 ? -9.422 8.696 50.752 1.00 16.99 183 LEU B CA 1
ATOM 2875 C C . LEU B 1 204 ? -8.834 7.295 50.878 1.00 17.89 183 LEU B C 1
ATOM 2876 O O . LEU B 1 204 ? -8.196 6.968 51.887 1.00 16.70 183 LEU B O 1
ATOM 2881 N N . ASN B 1 205 ? -9.034 6.470 49.858 1.00 19.55 184 ASN B N 1
ATOM 2882 C CA . ASN B 1 205 ? -8.542 5.100 49.906 1.00 21.73 184 ASN B CA 1
ATOM 2883 C C . ASN B 1 205 ? -7.079 5.017 49.500 1.00 23.65 184 ASN B C 1
ATOM 2884 O O . ASN B 1 205 ? -6.413 6.042 49.324 1.00 23.82 184 ASN B O 1
ATOM 2889 N N . ASN B 1 206 ? -6.588 3.794 49.326 1.00 24.76 185 ASN B N 1
ATOM 2890 C CA . ASN B 1 206 ? -5.183 3.589 49.033 1.00 26.81 185 ASN B CA 1
ATOM 2891 C C . ASN B 1 206 ? -4.814 3.970 47.600 1.00 28.26 185 ASN B C 1
ATOM 2892 O O . ASN B 1 206 ? -3.672 3.802 47.193 1.00 28.86 185 ASN B O 1
ATOM 2897 N N . GLU B 1 207 ? -5.779 4.489 46.845 1.00 28.52 186 GLU B N 1
ATOM 2898 C CA . GLU B 1 207 ? -5.505 5.046 45.523 1.00 32.15 186 GLU B CA 1
ATOM 2899 C C . GLU B 1 207 ? -5.859 6.534 45.459 1.00 30.38 186 GLU B C 1
ATOM 2900 O O . GLU B 1 207 ? -6.062 7.083 44.377 1.00 31.01 186 GLU B O 1
ATOM 2906 N N . ASN B 1 208 ? -5.926 7.169 46.627 1.00 28.57 187 ASN B N 1
ATOM 2907 C CA . ASN B 1 208 ? -6.240 8.594 46.756 1.00 30.68 187 ASN B CA 1
ATOM 2908 C C . ASN B 1 208 ? -7.619 8.971 46.224 1.00 29.72 187 ASN B C 1
ATOM 2909 O O . ASN B 1 208 ? -7.860 10.129 45.887 1.00 30.75 187 ASN B O 1
ATOM 2914 N N . LYS B 1 209 ? -8.523 8.000 46.153 1.00 26.92 188 LYS B N 1
ATOM 2915 C CA . LYS B 1 209 ? -9.889 8.273 45.717 1.00 26.53 188 LYS B CA 1
ATOM 2916 C C . LYS B 1 209 ? -10.812 8.407 46.925 1.00 24.98 188 LYS B C 1
ATOM 2917 O O . LYS B 1 209 ? -10.651 7.699 47.923 1.00 23.21 188 LYS B O 1
ATOM 2923 N N . GLU B 1 210 ? -11.766 9.328 46.842 1.00 23.35 189 GLU B N 1
ATOM 2924 C CA . GLU B 1 210 ? -12.700 9.531 47.941 1.00 24.21 189 GLU B CA 1
ATOM 2925 C C . GLU B 1 210 ? -13.528 8.274 48.193 1.00 23.33 189 GLU B C 1
ATOM 2926 O O . GLU B 1 210 ? -14.101 7.687 47.270 1.00 24.92 189 GLU B O 1
ATOM 2932 N N . ILE B 1 211 ? -13.568 7.856 49.451 1.00 22.89 190 ILE B N 1
ATOM 2933 C CA . ILE B 1 211 ? -14.359 6.706 49.844 1.00 22.95 190 ILE B CA 1
ATOM 2934 C C . ILE B 1 211 ? -15.813 7.106 50.058 1.00 27.62 190 ILE B C 1
ATOM 2935 O O . ILE B 1 211 ? -16.121 8.002 50.850 1.00 28.32 190 ILE B O 1
ATOM 2940 N N . VAL B 1 212 ? -16.699 6.450 49.318 1.00 30.76 191 VAL B N 1
ATOM 2941 C CA . VAL B 1 212 ? -18.131 6.622 49.497 1.00 33.72 191 VAL B CA 1
ATOM 2942 C C . VAL B 1 212 ? -18.684 5.430 50.272 1.00 33.91 191 VAL B C 1
ATOM 2943 O O . VAL B 1 212 ? -18.089 4.348 50.272 1.00 35.08 191 VAL B O 1
ATOM 2947 N N . GLN B 1 213 ? -19.805 5.640 50.952 1.00 33.01 192 GLN B N 1
ATOM 2948 C CA . GLN B 1 213 ? -20.461 4.570 51.692 1.00 34.14 192 GLN B CA 1
ATOM 2949 C C . GLN B 1 213 ? -20.819 3.447 50.726 1.00 35.58 192 GLN B C 1
ATOM 2950 O O . GLN B 1 213 ? -21.532 3.667 49.749 1.00 37.77 192 GLN B O 1
ATOM 2956 N N . GLY B 1 214 ? -20.301 2.252 50.989 1.00 35.32 193 GLY B N 1
ATOM 2957 C CA . GLY B 1 214 ? -20.508 1.126 50.099 1.00 36.99 193 GLY B CA 1
ATOM 2958 C C . GLY B 1 214 ? -20.491 -0.229 50.784 1.00 38.41 193 GLY B C 1
ATOM 2959 O O . GLY B 1 214 ? -20.610 -0.325 52.008 1.00 39.29 193 GLY B O 1
ATOM 2960 N N . HIS B 1 215 ? -20.329 -1.273 49.977 1.00 37.91 194 HIS B N 1
ATOM 2961 C CA . HIS B 1 215 ? -20.401 -2.662 50.428 1.00 39.48 194 HIS B CA 1
ATOM 2962 C C . HIS B 1 215 ? -19.397 -3.027 51.527 1.00 34.40 194 HIS B C 1
ATOM 2963 O O . HIS B 1 215 ? -19.785 -3.576 52.555 1.00 33.43 194 HIS B O 1
ATOM 2970 N N . ARG B 1 216 ? -18.116 -2.743 51.308 1.00 31.88 195 ARG B N 1
ATOM 2971 C CA . ARG B 1 216 ? -17.085 -3.078 52.295 1.00 29.29 195 ARG B CA 1
ATOM 2972 C C . ARG B 1 216 ? -16.504 -1.857 52.999 1.00 24.67 195 ARG B C 1
ATOM 2973 O O . ARG B 1 216 ? -15.623 -1.993 53.842 1.00 26.56 195 ARG B O 1
ATOM 2981 N N . HIS B 1 217 ? -16.970 -0.664 52.649 1.00 22.80 196 HIS B N 1
ATOM 2982 C CA . HIS B 1 217 ? -16.426 0.548 53.257 1.00 21.02 196 HIS B CA 1
ATOM 2983 C C . HIS B 1 217 ? -17.519 1.416 53.851 1.00 21.89 196 HIS B C 1
ATOM 2984 O O . HIS B 1 217 ? -18.473 1.782 53.165 1.00 25.43 196 HIS B O 1
ATOM 2991 N N . ARG B 1 218 ? -17.380 1.759 55.125 1.00 19.74 197 ARG B N 1
ATOM 2992 C CA . ARG B 1 218 ? -18.361 2.629 55.761 1.00 19.45 197 ARG B CA 1
ATOM 2993 C C . ARG B 1 218 ? -17.658 3.659 56.621 1.00 19.30 197 ARG B C 1
ATOM 2994 O O . ARG B 1 218 ? -16.702 3.344 57.326 1.00 20.15 197 ARG B O 1
ATOM 3002 N N . VAL B 1 219 ? -18.120 4.900 56.543 1.00 19.18 198 VAL B N 1
ATOM 3003 C CA . VAL B 1 219 ? -17.565 5.957 57.375 1.00 18.27 198 VAL B CA 1
ATOM 3004 C C . VAL B 1 219 ? -18.574 6.272 58.471 1.00 17.29 198 VAL B C 1
ATOM 3005 O O . VAL B 1 219 ? -19.733 6.591 58.191 1.00 17.39 198 VAL B O 1
ATOM 3009 N N . LEU B 1 220 ? -18.146 6.152 59.721 1.00 16.11 199 LEU B N 1
ATOM 3010 C CA . LEU B 1 220 ? -19.050 6.341 60.852 1.00 17.30 199 LEU B CA 1
ATOM 3011 C C . LEU B 1 220 ? -19.184 7.814 61.215 1.00 17.30 199 LEU B C 1
ATOM 3012 O O . LEU B 1 220 ? -18.319 8.631 60.886 1.00 17.51 199 LEU B O 1
ATOM 3017 N N . ALA B 1 221 ? -20.260 8.143 61.921 1.00 16.17 200 ALA B N 1
ATOM 3018 C CA . ALA B 1 221 ? -20.511 9.516 62.346 1.00 17.22 200 ALA B CA 1
ATOM 3019 C C . ALA B 1 221 ? -19.420 10.057 63.274 1.00 17.78 200 ALA B C 1
ATOM 3020 O O . ALA B 1 221 ? -19.252 11.275 63.386 1.00 20.43 200 ALA B O 1
ATOM 3022 N N . ASN B 1 222 ? -18.680 9.169 63.939 1.00 16.04 201 ASN B N 1
ATOM 3023 C CA . ASN B 1 222 ? -17.598 9.608 64.823 1.00 17.49 201 ASN B CA 1
ATOM 3024 C C . ASN B 1 222 ? -16.279 9.790 64.089 1.00 16.46 201 ASN B C 1
ATOM 3025 O O . ASN B 1 222 ? -15.257 10.125 64.699 1.00 18.95 201 ASN B O 1
ATOM 3030 N N . GLY B 1 223 ? -16.304 9.562 62.783 1.00 14.61 202 GLY B N 1
ATOM 3031 C CA . GLY B 1 223 ? -15.125 9.737 61.958 1.00 15.91 202 GLY B CA 1
ATOM 3032 C C . GLY B 1 223 ? -14.398 8.464 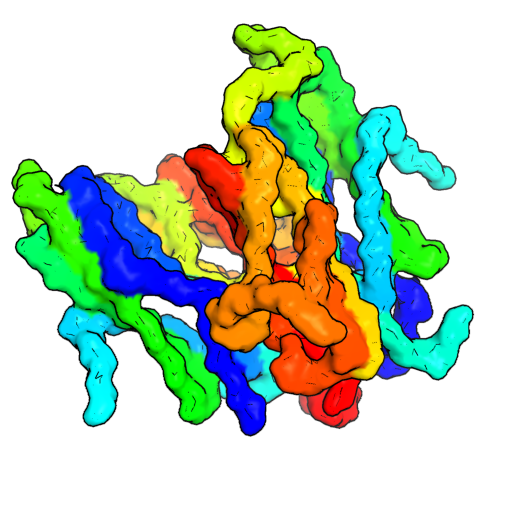61.562 1.00 16.08 202 GLY B C 1
ATOM 3033 O O . GLY B 1 223 ? -13.534 8.512 60.692 1.00 17.02 202 GLY B O 1
ATOM 3034 N N . ASP B 1 224 ? -14.726 7.336 62.192 1.00 15.27 203 ASP B N 1
ATOM 3035 C CA . ASP B 1 224 ? -14.013 6.083 61.910 1.00 16.47 203 ASP B CA 1
ATOM 3036 C C . ASP B 1 224 ? -14.282 5.552 60.503 1.00 14.72 203 ASP B C 1
ATOM 3037 O O . ASP B 1 224 ? -15.393 5.664 59.989 1.00 15.63 203 ASP B O 1
ATOM 3042 N N . LEU B 1 225 ? -13.262 4.951 59.903 1.00 13.71 204 LEU B N 1
ATOM 3043 C CA . LEU B 1 225 ? -13.430 4.213 58.656 1.00 13.97 204 LEU B CA 1
ATOM 3044 C C . LEU B 1 225 ? -13.484 2.722 58.955 1.00 14.80 204 LEU B C 1
ATOM 3045 O O . 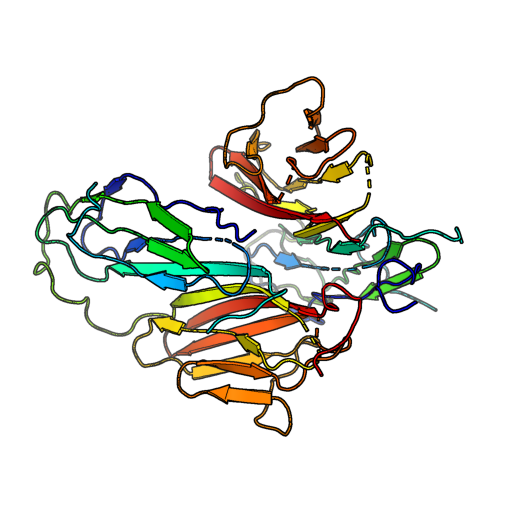LEU B 1 225 ? -12.561 2.154 59.549 1.00 15.38 204 LEU B O 1
ATOM 3050 N N . LEU B 1 226 ? -14.572 2.096 58.529 1.00 15.26 205 LEU B N 1
ATOM 3051 C CA . LEU B 1 226 ? -14.764 0.670 58.711 1.00 15.68 205 LEU B CA 1
ATOM 3052 C C . LEU B 1 226 ? -14.511 -0.033 57.383 1.00 15.77 205 LEU B C 1
ATOM 3053 O O . LEU B 1 226 ? -15.167 0.272 56.392 1.00 17.99 205 LEU B O 1
ATOM 3058 N N . ILE B 1 227 ? -13.540 -0.939 57.351 1.00 15.59 206 ILE B N 1
ATOM 3059 C CA . ILE B 1 227 ? -13.313 -1.753 56.161 1.00 16.75 206 ILE B CA 1
ATOM 3060 C C . ILE B 1 227 ? -13.590 -3.213 56.505 1.00 20.54 206 ILE B C 1
ATOM 3061 O O . ILE B 1 227 ? -12.946 -3.780 57.393 1.00 21.00 206 ILE B O 1
ATOM 3066 N N . SER B 1 228 ? -14.549 -3.809 55.800 1.00 21.29 207 SER B N 1
ATOM 3067 C CA . SER B 1 228 ? -14.962 -5.185 56.056 1.00 23.93 207 SER B CA 1
ATOM 3068 C C . SER B 1 228 ? -14.097 -6.201 55.319 1.00 23.08 207 SER B C 1
ATOM 3069 O O . SER B 1 228 ? -13.733 -5.983 54.163 1.00 22.75 207 SER B O 1
ATOM 3072 N N . GLU B 1 229 ? -13.794 -7.311 55.993 1.00 23.22 208 GLU B N 1
ATOM 3073 C CA . GLU B 1 229 ? -13.149 -8.475 55.376 1.00 23.94 208 GLU B CA 1
ATOM 3074 C C . GLU B 1 229 ? -11.971 -8.078 54.501 1.00 21.72 208 GLU B C 1
ATOM 3075 O O . GLU B 1 229 ? -12.016 -8.227 53.270 1.00 21.71 208 GLU B O 1
ATOM 3081 N N . ILE B 1 230 ? -10.922 -7.567 55.139 1.00 19.57 209 ILE B N 1
ATOM 3082 C CA . ILE B 1 230 ? -9.809 -6.996 54.397 1.00 18.05 209 ILE B CA 1
ATOM 3083 C C . ILE B 1 230 ? -9.065 -8.055 53.581 1.00 19.64 209 ILE B C 1
ATOM 3084 O O . ILE B 1 230 ? -9.006 -9.248 53.937 1.00 20.71 209 ILE B O 1
ATOM 3089 N N . LYS B 1 231 ? -8.530 -7.609 52.454 1.00 18.73 210 LYS B N 1
ATOM 3090 C CA . LYS B 1 231 ? -7.773 -8.480 51.568 1.00 20.10 210 LYS B CA 1
ATOM 3091 C C . LYS B 1 231 ? -6.467 -7.793 51.202 1.00 17.62 210 LYS B C 1
ATOM 3092 O O . LYS B 1 231 ? -6.258 -6.633 51.562 1.00 18.08 210 LYS B O 1
ATOM 3098 N N . TRP B 1 232 ? -5.590 -8.499 50.491 1.00 18.78 211 TRP B N 1
ATOM 3099 C CA . TRP B 1 232 ? -4.270 -7.949 50.198 1.00 17.34 211 TRP B CA 1
ATOM 3100 C C . TRP B 1 232 ? -4.372 -6.643 49.409 1.00 17.66 211 TRP B C 1
ATOM 3101 O O . TRP B 1 232 ? -3.586 -5.713 49.622 1.00 17.22 211 TRP B O 1
ATOM 3112 N N . GLU B 1 233 ? -5.364 -6.562 48.529 1.00 19.05 212 GLU B N 1
ATOM 3113 C CA . GLU B 1 233 ? -5.552 -5.379 47.695 1.00 19.94 212 GLU B CA 1
ATOM 3114 C C . GLU B 1 233 ? -5.908 -4.130 48.506 1.00 18.66 212 GLU B C 1
ATOM 3115 O O . GLU B 1 233 ? -5.840 -3.012 47.985 1.00 18.33 212 GLU B O 1
ATOM 3121 N N . ASP B 1 234 ? -6.281 -4.320 49.774 1.00 16.55 213 ASP B N 1
ATOM 3122 C CA . ASP B 1 234 ? -6.578 -3.197 50.662 1.00 15.78 213 ASP B CA 1
ATOM 3123 C C . ASP B 1 234 ? -5.315 -2.589 51.276 1.00 15.14 213 ASP B C 1
ATOM 3124 O O . ASP B 1 234 ? -5.378 -1.538 51.927 1.00 14.72 213 ASP B O 1
ATOM 3137 N N . GLY B 1 236 ? -2.155 -0.482 52.037 1.00 12.73 215 GLY B N 1
ATOM 3138 C CA . GLY B 1 236 ? -1.756 0.860 51.656 1.00 11.31 215 GLY B CA 1
ATOM 3139 C C . GLY B 1 236 ? -2.215 1.924 52.628 1.00 12.97 215 GLY B C 1
ATOM 3140 O O . GLY B 1 236 ? -2.638 1.626 53.745 1.00 12.09 215 GLY B O 1
ATOM 3141 N N . ASN B 1 237 ? -2.112 3.176 52.193 1.00 13.42 216 ASN B N 1
ATOM 3142 C CA . ASN B 1 237 ? -2.416 4.319 53.044 1.00 13.15 216 ASN B CA 1
ATOM 3143 C C . ASN B 1 237 ? -3.832 4.854 52.863 1.00 12.58 216 ASN B C 1
ATOM 3144 O O . ASN B 1 237 ? -4.312 5.007 51.740 1.00 14.15 216 ASN B O 1
ATOM 3149 N N . TYR B 1 238 ? -4.486 5.131 53.985 1.00 11.23 217 TYR B N 1
ATOM 3150 C CA . TYR B 1 238 ? -5.82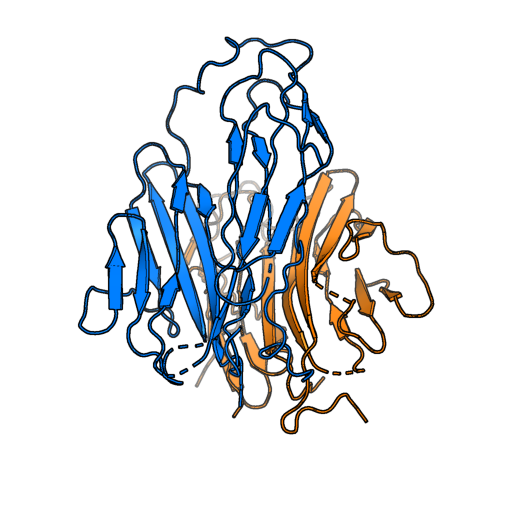3 5.708 54.007 1.00 11.24 217 TYR B CA 1
ATOM 3151 C C . TYR B 1 238 ? -5.751 7.064 54.670 1.00 11.43 217 TYR B C 1
ATOM 3152 O O . TYR B 1 238 ? -5.262 7.186 55.795 1.00 12.58 217 TYR B O 1
ATOM 3161 N N . LYS B 1 239 ? -6.224 8.091 53.975 1.00 12.21 218 LYS B N 1
ATOM 3162 C CA . LYS B 1 239 ? -6.095 9.453 54.478 1.00 12.25 218 LYS B CA 1
ATOM 3163 C C . LYS B 1 239 ? -7.409 9.984 55.032 1.00 14.07 218 LYS B C 1
ATOM 3164 O O . LYS B 1 239 ? -8.436 9.944 54.352 1.00 15.30 218 LYS B O 1
ATOM 3170 N N . CYS B 1 240 ? -7.375 10.478 56.267 1.00 11.97 219 CYS B N 1
ATOM 3171 C CA . CYS B 1 240 ? -8.533 11.162 56.836 1.00 11.18 219 CYS B CA 1
ATOM 3172 C C . CYS B 1 240 ? -8.332 12.655 56.660 1.00 13.56 219 CYS B C 1
ATOM 3173 O O . CYS B 1 240 ? -7.265 13.171 56.983 1.00 13.50 219 CYS B O 1
ATOM 3176 N N . ILE B 1 241 ? -9.342 13.331 56.119 1.00 13.54 220 ILE B N 1
ATOM 3177 C CA . ILE B 1 241 ? -9.323 14.787 55.988 1.00 15.21 220 ILE B CA 1
ATOM 3178 C C . ILE B 1 241 ? -10.438 15.361 56.833 1.00 14.91 220 ILE B C 1
ATOM 3179 O O . ILE B 1 241 ? -11.604 15.002 56.648 1.00 15.84 220 ILE B O 1
ATOM 3184 N N . ALA B 1 242 ? -10.080 16.242 57.764 1.00 13.60 221 ALA B N 1
ATOM 3185 C CA . ALA B 1 242 ? -11.055 16.897 58.633 1.00 14.27 221 ALA B CA 1
ATOM 3186 C C . ALA B 1 242 ? -11.073 18.379 58.323 1.00 15.14 221 ALA B C 1
ATOM 3187 O O . ALA B 1 242 ? -10.059 19.045 58.478 1.00 16.61 221 ALA B O 1
ATOM 3189 N N . ARG B 1 243 ? -12.215 18.896 57.886 1.00 15.90 222 ARG B N 1
ATOM 3190 C CA . ARG B 1 243 ? -12.277 20.273 57.402 1.00 17.84 222 ARG B CA 1
ATOM 3191 C C . ARG B 1 243 ? -13.412 21.064 58.045 1.00 17.56 222 ARG B C 1
ATOM 3192 O O . ARG B 1 243 ? -14.508 20.541 58.243 1.00 18.47 222 ARG B O 1
ATOM 3200 N N . ASN B 1 244 ? -13.149 22.320 58.390 1.00 17.41 223 ASN B N 1
ATOM 3201 C CA . ASN B 1 244 ? -14.240 23.250 58.679 1.00 17.34 223 ASN B CA 1
ATOM 3202 C C . ASN B 1 244 ? -13.901 24.629 58.107 1.00 18.37 223 ASN B C 1
ATOM 3203 O O . ASN B 1 244 ? -12.976 24.753 57.308 1.00 18.93 223 ASN B O 1
ATOM 3208 N N . VAL B 1 245 ? -14.646 25.654 58.507 1.00 19.52 224 VAL B N 1
ATOM 3209 C CA . VAL B 1 245 ? -14.518 26.968 57.881 1.00 20.00 224 VAL B CA 1
ATOM 3210 C C . VAL B 1 245 ? -13.129 27.574 58.109 1.00 19.94 224 VAL B C 1
ATOM 3211 O O . VAL B 1 245 ? -12.652 28.390 57.306 1.00 21.51 224 VAL B O 1
ATOM 3215 N N . VAL B 1 246 ? -12.462 27.153 59.180 1.00 18.80 225 VAL B N 1
ATOM 3216 C CA . VAL B 1 246 ? -11.140 27.683 59.492 1.00 18.40 225 VAL B CA 1
ATOM 3217 C C . VAL B 1 246 ? -10.024 27.039 58.670 1.00 19.97 225 VAL B C 1
ATOM 3218 O O . VAL B 1 246 ? -9.055 27.699 58.292 1.00 22.86 225 VAL B O 1
ATOM 3222 N N . GLY B 1 247 ? -10.154 25.751 58.394 1.00 19.24 226 GLY B N 1
ATOM 3223 C CA . GLY B 1 247 ? -9.112 25.051 57.668 1.00 17.57 226 GLY B CA 1
ATOM 3224 C C . GLY B 1 247 ? -9.241 23.551 57.811 1.00 17.21 226 GLY B C 1
ATOM 3225 O O . GLY B 1 247 ? -10.332 23.036 58.069 1.00 17.66 226 GLY B O 1
ATOM 3226 N N . LYS B 1 248 ? -8.132 22.839 57.636 1.00 17.41 227 LYS B N 1
ATOM 3227 C CA . LYS B 1 248 ? -8.193 21.383 57.689 1.00 17.41 227 LYS B CA 1
ATOM 3228 C C . LYS B 1 248 ? -6.994 20.752 58.373 1.00 17.03 227 LYS B C 1
ATOM 3229 O O . LYS B 1 248 ? -5.937 21.370 58.531 1.00 18.89 227 LYS B O 1
ATOM 3235 N N . ASP B 1 249 ? -7.179 19.503 58.782 1.00 15.14 228 ASP B N 1
ATOM 3236 C CA . ASP B 1 249 ? -6.072 18.670 59.230 1.00 14.27 228 ASP B CA 1
ATOM 3237 C C . ASP B 1 249 ? -6.186 17.348 58.495 1.00 13.92 228 ASP B C 1
ATOM 3238 O O . ASP B 1 249 ? -7.270 16.981 58.039 1.00 14.60 228 ASP B O 1
ATOM 3243 N N . THR B 1 250 ? -5.070 16.646 58.350 1.00 13.88 229 THR B N 1
ATOM 3244 C CA . THR B 1 250 ? -5.089 15.342 57.701 1.00 14.00 229 THR B CA 1
ATOM 3245 C C . THR B 1 250 ? -4.210 14.357 58.464 1.00 14.15 229 THR B C 1
ATOM 3246 O O . THR B 1 250 ? -3.305 14.751 59.216 1.00 14.53 229 THR B O 1
ATOM 3250 N N . ALA B 1 251 ? -4.500 13.075 58.271 1.00 12.00 230 ALA B N 1
ATOM 3251 C CA . ALA B 1 251 ? -3.726 11.989 58.864 1.00 12.62 230 ALA B CA 1
ATOM 3252 C C . ALA B 1 251 ? -3.717 10.805 57.914 1.00 13.37 230 ALA B C 1
ATOM 3253 O O . ALA B 1 251 ? -4.705 10.573 57.210 1.00 14.68 230 ALA B O 1
ATOM 3255 N N . ASP B 1 252 ? -2.616 10.059 57.896 1.00 12.97 231 ASP B N 1
ATOM 3256 C CA . ASP B 1 252 ? -2.548 8.828 57.098 1.00 12.01 231 ASP B CA 1
ATOM 3257 C C . ASP B 1 252 ? -2.481 7.602 57.992 1.00 11.24 231 ASP B C 1
ATOM 3258 O O . ASP B 1 252 ? -1.752 7.587 58.992 1.00 11.56 231 ASP B O 1
ATOM 3263 N N . THR B 1 253 ? -3.212 6.564 57.607 1.00 9.83 232 THR B N 1
ATOM 3264 C CA . THR B 1 253 ? -3.149 5.286 58.304 1.00 10.29 232 THR B CA 1
ATOM 3265 C C . THR B 1 253 ? -2.690 4.209 57.345 1.00 9.76 232 THR B C 1
ATOM 3266 O O . THR B 1 253 ? -3.354 3.970 56.329 1.00 12.71 232 THR B O 1
ATOM 3270 N N . PHE B 1 254 ? -1.558 3.574 57.647 1.00 9.95 233 PHE B N 1
ATOM 3271 C CA . PHE B 1 254 ? -1.058 2.497 56.798 1.00 10.28 233 PHE B CA 1
ATOM 3272 C C . PHE B 1 254 ? -1.666 1.157 57.215 1.00 11.57 233 PHE B C 1
ATOM 3273 O O . PHE B 1 254 ? -1.540 0.764 58.365 1.00 13.00 233 PHE B O 1
ATOM 3281 N N . VAL B 1 255 ? -2.339 0.487 56.279 1.00 10.69 234 VAL B N 1
ATOM 3282 C CA . VAL B 1 255 ? -2.962 -0.813 56.541 1.00 12.60 234 VAL B CA 1
ATOM 3283 C C . VAL B 1 255 ? -2.154 -1.929 55.893 1.00 13.47 234 VAL B C 1
ATOM 3284 O O . VAL B 1 255 ? -1.856 -1.874 54.695 1.00 12.23 234 VAL B O 1
ATOM 3288 N N . TYR B 1 256 ? -1.795 -2.936 56.690 1.00 12.03 235 TYR B N 1
ATOM 3289 C CA . TYR B 1 256 ? -0.995 -4.057 56.202 1.00 13.36 235 TYR B CA 1
ATOM 3290 C C . TYR B 1 256 ? -1.665 -5.384 56.558 1.00 14.10 235 TYR B C 1
ATOM 3291 O O . TYR B 1 256 ? -1.607 -5.830 57.705 1.00 14.00 235 TYR B O 1
ATOM 3300 N N . PRO B 1 257 ? -2.315 -6.017 55.570 1.00 15.26 236 PRO B N 1
ATOM 3301 C CA . PRO B 1 257 ? -3.007 -7.285 55.808 1.00 15.28 236 PRO B CA 1
ATOM 3302 C C . PRO B 1 257 ? -2.025 -8.445 55.898 1.00 17.21 236 PRO B C 1
ATOM 3303 O O . PRO B 1 257 ? -1.144 -8.571 55.041 1.00 19.11 236 PRO B O 1
ATOM 3307 N N . VAL B 1 258 ? -2.189 -9.274 56.925 1.00 16.98 237 VAL B N 1
ATOM 3308 C CA . VAL B 1 258 ? -1.332 -10.431 57.155 1.00 20.22 237 VAL B CA 1
ATOM 3309 C C . VAL B 1 258 ? -2.149 -11.705 57.356 1.00 24.18 237 VAL B C 1
ATOM 3310 O O . VAL B 1 258 ? -3.375 -11.676 57.447 1.00 26.42 237 VAL B O 1
ATOM 3314 N N . LEU B 1 259 ? -1.440 -12.818 57.455 1.00 26.48 238 LEU B N 1
ATOM 3315 C CA . LEU B 1 259 ? -2.038 -14.096 57.830 1.00 29.17 238 LEU B CA 1
ATOM 3316 C C . LEU B 1 259 ? -1.799 -14.371 59.315 1.00 31.41 238 LEU B C 1
ATOM 3317 O O . LEU B 1 259 ? -0.983 -13.700 59.946 1.00 31.23 238 LEU B O 1
ATOM 3322 N N . ASN B 1 260 ? -2.503 -15.349 59.881 1.00 33.00 239 ASN B N 1
ATOM 3323 C CA . ASN B 1 260 ? -2.336 -15.633 61.304 1.00 35.25 239 ASN B CA 1
ATOM 3324 C C . ASN B 1 260 ? -1.148 -16.552 61.562 1.00 37.80 239 ASN B C 1
ATOM 3325 O O . ASN B 1 260 ? -0.343 -16.804 60.661 1.00 37.28 239 ASN B O 1
ATOM 3330 N N . GLU B 1 261 ? -1.051 -17.050 62.792 1.00 40.06 240 GLU B N 1
ATOM 3331 C CA . GLU B 1 261 ? 0.101 -17.838 63.227 1.00 43.92 240 GLU B CA 1
ATOM 3332 C C . GLU B 1 261 ? 0.286 -19.143 62.444 1.00 47.65 240 GLU B C 1
ATOM 3333 O O . GLU B 1 261 ? 1.361 -19.746 62.483 1.00 49.27 240 GLU B O 1
ATOM 3339 N N . GLU B 1 262 ? -0.752 -19.582 61.739 1.00 48.77 241 GLU B N 1
ATOM 3340 C CA . GLU B 1 262 ? -0.635 -20.767 60.890 1.00 49.61 241 GLU B CA 1
ATOM 3341 C C . GLU B 1 262 ? -0.824 -20.416 59.419 1.00 45.90 241 GLU B C 1
ATOM 3342 O O . GLU B 1 262 ? -1.246 -21.258 58.622 1.00 44.40 241 GLU B O 1
ATOM 3348 N N . ASP B 1 263 ? -0.514 -19.168 59.077 1.00 43.61 242 ASP B N 1
ATOM 3349 C CA . ASP B 1 263 ? -0.604 -18.672 57.704 1.00 42.88 242 ASP B CA 1
ATOM 3350 C C . ASP B 1 263 ? -2.002 -18.837 57.111 1.00 39.95 242 ASP B C 1
ATOM 3351 O O . ASP B 1 263 ? -2.153 -19.240 55.957 1.00 39.48 242 ASP B O 1
ATOM 3356 N N . GLU B 1 264 ? -3.019 -18.513 57.903 1.00 36.99 243 GLU B N 1
ATOM 3357 C CA . GLU B 1 264 ? -4.400 -18.611 57.446 1.00 37.27 243 GLU B CA 1
ATOM 3358 C C . GLU B 1 264 ? -5.097 -17.253 57.481 1.00 34.74 243 GLU B C 1
ATOM 3359 O O . GLU B 1 264 ? -4.707 -16.362 58.242 1.00 33.88 243 GLU B O 1
ATOM 3365 N N . VAL B 1 265 ? -6.121 -17.096 56.646 1.00 33.40 244 VAL B N 1
ATOM 3366 C CA . VAL B 1 265 ? -7.004 -15.935 56.725 1.00 32.83 244 VAL B CA 1
ATOM 3367 C C . VAL B 1 265 ? -8.080 -16.237 57.761 1.00 32.50 244 VAL B C 1
ATOM 3368 O O . VAL B 1 265 ? -8.264 -17.397 58.141 1.00 33.13 244 VAL B O 1
ATOM 3372 N N . LEU B 1 266 ? -8.783 -15.208 58.226 1.00 30.56 245 LEU B N 1
ATOM 3373 C CA . LEU B 1 266 ? -9.798 -15.400 59.261 1.00 31.11 245 LEU B CA 1
ATOM 3374 C C . LEU B 1 266 ? -10.861 -16.396 58.797 1.00 34.49 245 LEU B C 1
ATOM 3375 O O . LEU B 1 266 ? -11.387 -16.269 57.687 1.00 35.21 245 LEU B O 1
ATOM 3380 N N . PHE B 1 267 ? -11.141 -17.382 59.655 1.00 35.03 246 PHE B N 1
ATOM 3381 C CA . PHE B 1 267 ? -12.106 -18.465 59.412 1.00 35.36 246 PHE B CA 1
ATOM 3382 C C . PHE B 1 267 ? -11.580 -19.504 58.420 1.00 37.22 246 PHE B C 1
ATOM 3383 O O . PHE B 1 267 ? -10.424 -19.452 57.994 1.00 38.16 246 PHE B O 1
#

InterPro domains:
  IPR003598 Immunoglobulin subtype 2 [SM00408] (71-146)
  IPR003598 Immunoglobulin subtype 2 [SM00408] (186-251)
  IPR003599 Immunoglobulin domain subtype [SM00409] (65-155)
  IPR003599 Immunoglobulin domain subtype [SM00409] (180-262)
  IPR007110 Immunoglobulin-like domain [PS50835] (48-149)
  IPR007110 Immunoglobulin-like domain [PS50835] (174-260)
  IPR013098 Immunoglobulin I-set [PF07679] (187-257)
  IPR013783 Immunoglobulin-like fold [G3DSA:2.60.40.10] (48-167)
  IPR013783 Immunoglobulin-like fold [G3DSA:2.60.40.10] (168-267)
  IPR036179 Immunoglobulin-like domain superfamily [SSF48726] (63-154)
  IPR036179 Immunoglobulin-like domain superfamily [SSF48726] (173-259)
  IPR051170 Neural and epithelial cell adhesion domain-containing protein [PTHR12231] (136-255)

GO terms:
  GO:0005576 extracellular region (C, IDA)
  GO:0009625 response to insect (P, IEP)
  GO:0043559 insulin binding (F, IDA)
  GO:0046628 positive regulation of insulin receptor signaling pathway (P, IDA)
  GO:0046627 negative regulation of insulin receptor signaling pathway (P, IGI)
  GO:0042594 response to starvation (P, IMP)
  GO:0010888 negative regulation of lipid storage (P, IMP)
  GO:0061965 positive regulation of entry into reproductive diapause (P, IMP)
  GO:0043559 insulin binding (F, IPI)

Radius of gyration: 22.47 Å; Cα contacts (8 Å, |Δi|>4): 1101; chains: 2; bounding box: 50×60×66 Å

Secondary structure (DSSP, 8-state):
--SGGG--S----SSPPPSEEEPPTTPPEEEEE--BS--EEEEEES-------SS---EEEEEEEEEE-S--SS-EEEEEEEEETTEEEEEEEEEEPPSS-SS-TT----S-EEEEEEEEEEEEEE----EEE-EEEEEESPPEEEEE-TTSPBP---SSEEE-TTS-EEE-S--TT--EEEEEEE-SS-EEEEEEEEEES--/------SSPPPSEEEPPTT--EEEEE--BS--EEEEEES--------TT-EEEEEEEEEE-S--SS-EEEEEEEEETTEEEEEEEEEEPPSS-SSPTTPPPPS-EEEEEEEEEEEEEE----EEE-EEEEEESPPEEEEE-TTSPBPPS-SSEEE-TTSPEEE-S--TT--EEEEEEE-SS-EEEEEEEEEE---TTS----

Nearest PDB structures (foldseek):
  4cbp-assembly1_A  TM=1.005E+00  e=8.509E-38  Drosophila melanogaster
  4cbp-assembly1_B  TM=9.692E-01  e=3.170E-33  Drosophila melanogaster
  6ff3-assembly1_A  TM=9.536E-01  e=1.004E-32  Drosophila melanogaster
  6fey-assembly1_B  TM=9.345E-01  e=3.179E-32  Drosophila melanogaster
  6fey-assembly1_A  TM=9.317E-01  e=5.279E-30  Drosophila melanogaster

Sequence (405 aa):
PRNRAFEADWLKFTKTTPPTKLQQADGATIEIVCCEGSQVPSIQQWVVGHLPRSAEEAPSAIVRVRRRSSHIIDHVLSEARTTYTCCCVGRTGSKTIYASTVVHPPRSSRLTPEKTYPGAQKPRIIYTEKTHLDLGSSNIQLPCRVHARPRAEITWLNNENNKEIVQGHRHRVLANGDLLISEIKWEDGNYKCIARNVVGKDTADTFVYPVLNADWLKFTKTPPTKLQQADGATIEIVCCCEGSQVPSIQWVVGHHLLPRSEEAPSAIVRVRSSHIIDHVLSEARTTYTCCVGRTGSKTIYASTVVHPPRSSRLTPEKTYPGAQKPRIIYTEKTHLDLGSNIQLPCRVHARPRAEITWLNNENKEIVQGHRHRVLANGDLLISEIKWEDGNYKCIARNVVGKDTADTFVYPVLNEEDEVLF

Foldseek 3Di:
DPLQQQDPFDDDWPAAWDQEAEDDAQDKDKTKTKGWADKDKDKDKADDDDDDDRDGTKTWMKMFIDIDQFFAPAWIKIKIWIDDDPDIDIHMYIYGGHPDYPDDGPDGDDDWDWKDFGIFIAEIAGALAKDKTAGAIDTVPFWDKWKAFQVRHTDDDDDQWDQDPRGIIIGGGDDPVGHKMKIWTDDPVGIDMGIYGYYHSDD/DKDDDWPAAWDAEAEDDAQDKDKTKTKIAFDKDKDKDKADDDDPPGAHPKDWMKMAIDIDQFFAPAKIKIKIWIDDDHDIDMHMYIYGGHPDYPDDGPDGDDDWDEKDFGIFIQEIEHFLAKDKTDGAIDTVPFWDKWKAFQVRHTDDDDDQWDADPRGIIIGHRDDQVGHKMKIWTGDPVGIDMGIYGYHYFHHPVRHGDD